Protein 5VYQ (pdb70)

Secondary structure (DSSP, 8-state):
-GGG--EEEEE-SHHHHHHHHHHHHH-SSEEEEB-SS---TTPPB--HHHHHHHHHHH-SEEEEES--SPPPHHHHHHSEEEEEESS-TTTTEES-HHHHHHHH---EEEEEEE--SSTT-S-EEEEEEE---TT--HHHHHHHHHHHHHHHHHHHHHHHHHT-S--B--SS---EE-HHHHHHHHBPPTT-EEEHHHHHHHHHHT--TT---EEEE-TTS-EEEEEEEEEEPP-/-TT---EEEEE--HHHHHHHHHHHHHH-SEEEEB-TT---TT--B--GGGSHHHHHHH-SEEEEES--SPPPHHHHHHSEEEEEESS-TTTTEES-HHHHHHHH---EEEEEEE--SSTT-S-EEEEEEE---TT--HHHHHHHHHHHHHHHHHHHHHHHHHT----B--SS---EE-HHHHHHHHB--TT-EEEHHHHHHHHHHT--TT---EEEE-TTS-EEEEEEEEEE--

InterPro domains:
  IPR002376 Formyl transferase, N-terminal [PF00551] (56-150)
  IPR036477 Formyl transferase, N-terminal domain superfamily [SSF53328] (53-169)
  IPR040660 N-formyltransferase dimerization C-terminal domain [PF18216] (177-226)

Foldseek 3Di:
DAQPFAEEEEEQDPLLQVLLVVVCVVHVRYYYAYDPPHDDPPGHYDDQVVCQVVCLVPGQEYEYSPHPHDHDPSNLVRHWYKYKAFFDPPAAFEDLRLLVCLQVVDWGWIWIATDDPDTPFHWTQDIDTDDADLQAASARSVVVRSVRSSVVCVVCVVCNRVVVGDTHTDPDNHDYDYPVNQLVLQEDDPPDDDDPSNVLSSQRSQAHPPDQRHWYADPVGDIDGDHDHGDDDDD/DPDDFQEEEEELDPLVQVLVVVVCVVRVNYAYEYDPPRDDPPGHYDPQVVCQVVPLVRGQEYEYEQDAAAGDPSNVVRHWYKYKHQFDPPAAFHPLRLLVCLQVVDWGAIWIATGDHDGPFHFTFDIDTDDDDLQAASARSVVVRSVRSSVVCVVCVVCNRVVVTDTGGDPDNHDYDYPVNQLVLQEDDPPDDDDPSNVSSSQRSQAHPPDQRHWYADPVGDIDGDHDHGDDDD

CATH classification: 3.40.50.170

Sequence (469 aa):
QGHMVTILILTDNVVHAHALAVDDLQARHGDMDVYQSPIGQLPGVPRCDVAERVVAEIVERYDLVLSFHCKQRRFPAALIDGVRCVNVHPGFNPYNRGWFPQVFSIIDGQKVGVTIHEIDDQLDHGPIIAQRECAIESWDSSGSVYARLMDIEREELVLEHFDAIRDGSYTAKSPATEGNLNLKKDFEQLRRLDLNERGTFGHFLNRLRALTHDDFRNAWFVDASGRKVFVRVVLEPEKPQGHMVTILILTDNVHAHALAVDLQARHGDMDVYQSPIGQLPGVPRCDVAERVAEIVERYDLVLSFHCKQRFPAALIDGVRCVNVHPGFNPYNRGWFPQVFSIIDGQKVGVTIHEIDDQLDHGPIIAQRECAIESWDSSGSVYARLMDIERELVLEHFDAIRDGSYTAKSPATEGNLNLKKDFEQLRRLDLNERGTFGHFLNRLRALTHDDFRNAWFVDASGRKVFVRVVLEPEK

GO terms:
  GO:0016742 hydroxymethyl-, formyl- and related transferase activity (F, IDA)
  GO:0042803 protein homodimerization activity (F, IDA)

B-factor: mean 18.41, std 9.53, range [6.6, 76.44]

Nearest PDB structures (foldseek):
  4pzu-assembly1_B  TM=9.913E-01  e=1.574E-48  Mycobacterium tuberculosis
  6v2t-assembly1_A  TM=9.545E-01  e=4.376E-30  Shewanella sp. FDAARGOS_354
  4yfy-assembly1_B  TM=9.589E-01  e=2.471E-29  Providencia alcalifaciens
  6v33-assembly1_B  TM=9.616E-01  e=8.507E-29  Pseudomonas congelans
  4nv1-assembly2_E  TM=9.245E-01  e=1.233E-28  Francisella tularensis subsp. tularensis SCHU S4

Radius of gyration: 31.66 Å; Cα contacts (8 Å, |Δi|>4): 973; chains: 2; bounding box: 55×53×98 Å

Organism: Mycobacterium tuberculosis (strain ATCC 25618 / H37Rv) (NCBI:txid83332)

Solvent-accessible surface area: 22100 Å² total; per-residue (Å²): 71,24,136,127,13,30,0,1,0,0,0,14,29,95,91,0,40,49,4,0,70,67,0,66,98,108,11,77,66,7,60,17,65,2,0,63,98,4,162,20,124,87,18,78,127,17,41,0,60,123,106,19,72,50,6,45,135,145,28,76,0,0,3,6,2,27,20,107,27,142,17,44,61,64,0,23,118,40,17,66,4,0,16,2,8,20,0,26,3,9,70,2,13,15,63,78,5,7,5,22,1,7,56,72,70,56,94,1,0,0,0,0,2,44,34,40,98,78,55,20,36,3,42,24,26,13,58,81,87,5,64,50,68,28,68,1,20,2,11,46,0,39,59,84,0,21,88,20,2,82,92,1,2,62,100,56,1,65,26,5,42,57,33,80,39,134,34,158,58,33,106,84,105,40,51,71,18,81,110,129,48,8,64,127,34,55,119,4,53,51,117,58,168,6,38,0,14,78,0,5,44,26,1,22,0,0,10,28,109,113,126,138,19,0,47,8,65,19,119,100,52,82,58,0,26,5,76,6,43,27,67,32,74,84,168,115,52,184,152,6,25,0,2,0,17,5,56,27,92,88,0,36,49,4,0,71,66,0,61,91,122,38,54,67,8,50,14,65,1,30,76,143,5,160,16,131,83,16,74,125,13,63,22,68,132,114,20,75,80,6,51,151,155,17,71,0,0,0,2,3,16,28,74,113,141,23,33,78,55,0,62,125,40,14,76,8,0,2,0,4,10,0,28,2,10,72,0,16,8,55,75,3,6,4,19,1,6,54,72,68,59,97,1,0,0,0,0,4,54,24,41,107,79,32,12,34,1,33,25,30,12,61,78,83,6,69,51,66,28,62,1,19,2,11,46,0,38,59,84,0,19,85,24,2,81,97,2,0,62,111,50,1,62,30,0,66,75,32,80,44,136,21,162,70,33,109,82,104,40,51,62,17,70,111,126,38,14,73,122,32,58,128,3,44,50,121,61,158,9,28,0,14,82,0,6,43,28,1,24,0,0,10,28,105,115,127,136,16,0,48,8,66,17,117,98,56,74,60,0,24,5,74,5,47,28,68,18,78,215

Structure (mmCIF, N/CA/C/O backbone):
data_5VYQ
#
_entry.id   5VYQ
#
_cell.length_a   47.486
_cell.length_b   73.018
_cell.length_c   173.265
_cell.angle_alpha   90.00
_cell.angle_beta   90.00
_cell.angle_gamma   90.00
#
_symmetry.space_group_name_H-M   'P 21 21 21'
#
loop_
_entity.id
_entity.type
_entity.pdbx_description
1 polymer 'Uncharacterized protein'
2 non-polymer 'N-{[4-({[(6R)-2-amino-5-formyl-4-oxo-1,4,5,6,7,8-hexahydropteridin-6-yl]methyl}amino)phenyl]carbonyl}-L-glutamic acid'
3 non-polymer dTDP-4-amino-4,6-dideoxyglucose
4 non-polymer 1,2-ETHANEDIOL
5 non-polymer 'SODIUM ION'
6 non-polymer 'CHLORIDE ION'
7 non-polymer '3-[4-(2-HYDROXYETHYL)PIPERAZIN-1-YL]PROPANE-1-SULFONIC ACID'
8 non-polymer 'LITHIUM ION'
9 non-polymer "THYMIDINE-5'-DIPHOSPHATE"
10 non-polymer 'POTASSIUM ION'
11 water water
#
loop_
_atom_site.group_PDB
_atom_site.id
_atom_site.type_symbol
_atom_site.label_atom_id
_atom_site.label_alt_id
_atom_site.label_comp_id
_atom_site.label_asym_id
_atom_site.label_entity_id
_atom_site.label_seq_id
_atom_site.pdbx_PDB_ins_code
_atom_site.Cartn_x
_atom_site.Cartn_y
_atom_site.Cartn_z
_atom_site.occupancy
_atom_site.B_iso_or_equiv
_atom_site.auth_seq_id
_atom_site.auth_comp_id
_atom_site.auth_asym_id
_atom_site.auth_atom_id
_atom_site.pdbx_PDB_model_num
ATOM 1 N N . GLN A 1 18 ? -34.274 -25.249 46.059 1.00 51.77 -2 GLN A N 1
ATOM 2 C CA . GLN A 1 18 ? -35.284 -25.945 46.920 1.00 51.73 -2 GLN A CA 1
ATOM 3 C C . GLN A 1 18 ? -36.468 -26.551 46.171 1.00 53.11 -2 GLN A C 1
ATOM 4 O O . GLN A 1 18 ? -37.462 -26.940 46.810 1.00 54.35 -2 GLN A O 1
ATOM 5 N N . GLY A 1 19 ? -36.379 -26.634 44.836 1.00 44.34 -1 GLY A N 1
ATOM 6 C CA . GLY A 1 19 ? -37.459 -27.174 44.000 1.00 43.05 -1 GLY A CA 1
ATOM 7 C C . GLY A 1 19 ? -38.799 -26.485 44.204 1.00 37.53 -1 GLY A C 1
ATOM 8 O O . GLY A 1 19 ? -38.905 -25.269 44.073 1.00 27.20 -1 GLY A O 1
ATOM 9 N N . HIS A 1 20 ? -39.824 -27.266 44.537 1.00 38.73 0 HIS A N 1
ATOM 10 C CA . HIS A 1 20 ? -41.181 -26.756 44.818 1.00 41.12 0 HIS A CA 1
ATOM 11 C C . HIS A 1 20 ? -41.281 -25.736 45.964 1.00 35.23 0 HIS A C 1
ATOM 12 O O . HIS A 1 20 ? -42.227 -24.944 46.005 1.00 36.05 0 HIS A O 1
ATOM 19 N N . MET A 1 21 ? -40.313 -25.774 46.882 1.00 32.92 1 MET A N 1
ATOM 20 C CA . MET A 1 21 ? -40.258 -24.862 48.022 1.00 33.46 1 MET A CA 1
ATOM 21 C C . MET A 1 21 ? -39.822 -23.456 47.615 1.00 25.64 1 MET A C 1
ATOM 22 O O . MET A 1 21 ? -39.793 -22.579 48.460 1.00 26.95 1 MET A O 1
ATOM 27 N N . VAL A 1 22 ? -39.434 -23.253 46.356 1.00 20.65 2 VAL A N 1
ATOM 28 C CA . VAL A 1 22 ? -39.081 -21.910 45.922 1.00 18.40 2 VAL A CA 1
ATOM 29 C C . VAL A 1 22 ? -40.346 -21.139 45.555 1.00 15.00 2 VAL A C 1
ATOM 30 O O . VAL A 1 22 ? -41.085 -21.509 44.652 1.00 17.73 2 VAL A O 1
ATOM 34 N N . THR A 1 23 ? -40.554 -20.028 46.236 1.00 14.33 3 THR A N 1
ATOM 35 C CA . THR A 1 23 ? -41.728 -19.194 46.025 1.00 13.45 3 THR A CA 1
ATOM 36 C C . THR A 1 23 ? -41.321 -18.072 45.053 1.00 12.70 3 THR A C 1
ATOM 37 O O . THR A 1 23 ? -40.443 -17.290 45.379 1.00 11.18 3 THR A O 1
ATOM 41 N N . ILE A 1 24 ? -41.949 -18.013 43.881 1.00 11.30 4 ILE A N 1
ATOM 42 C CA . ILE A 1 24 ? -41.477 -17.151 42.807 1.00 12.58 4 ILE A CA 1
ATOM 43 C C . ILE A 1 24 ? -42.498 -16.066 42.504 1.00 11.24 4 ILE A C 1
ATOM 44 O O . ILE A 1 24 ? -43.708 -16.347 42.397 1.00 12.40 4 ILE A O 1
ATOM 49 N N . LEU A 1 25 ? -41.993 -14.853 42.310 1.00 9.59 5 LEU A N 1
ATOM 50 C CA . LEU A 1 25 ? -42.809 -13.788 41.743 1.00 9.72 5 LEU A CA 1
ATOM 51 C C . LEU A 1 25 ? -42.290 -13.448 40.345 1.00 10.59 5 LEU A C 1
ATOM 52 O O . LEU A 1 25 ? -41.084 -13.217 40.189 1.00 9.95 5 LEU A O 1
ATOM 57 N N . ILE A 1 26 ? -43.179 -13.399 39.371 1.00 10.19 6 ILE A N 1
ATOM 58 C CA . ILE A 1 26 ? -42.867 -12.885 38.028 1.00 10.41 6 ILE A CA 1
ATOM 59 C C . ILE A 1 26 ? -43.604 -11.573 37.825 1.00 12.12 6 ILE A C 1
ATOM 60 O O . ILE A 1 26 ? -44.821 -11.512 38.009 1.00 10.54 6 ILE A O 1
ATOM 65 N N . LEU A 1 27 ? -42.855 -10.552 37.453 1.00 10.82 7 LEU A N 1
ATOM 66 C CA . LEU A 1 27 ? -43.370 -9.246 37.056 1.00 11.59 7 LEU A CA 1
ATOM 67 C C . LEU A 1 27 ? -43.155 -9.178 35.549 1.00 12.38 7 LEU A C 1
ATOM 68 O O . LEU A 1 27 ? -42.039 -9.359 35.034 1.00 11.53 7 LEU A O 1
ATOM 73 N N . THR A 1 28 ? -44.212 -8.866 34.814 1.00 10.99 8 THR A N 1
ATOM 74 C CA . THR A 1 28 ? -44.152 -8.830 33.352 1.00 10.33 8 THR A CA 1
ATOM 75 C C . THR A 1 28 ? -45.120 -7.804 32.761 1.00 10.30 8 THR A C 1
ATOM 76 O O . THR A 1 28 ? -46.272 -7.720 33.179 1.00 11.38 8 THR A O 1
ATOM 80 N N . ASP A 1 29 ? -44.645 -7.042 31.788 1.00 11.61 9 ASP A N 1
ATOM 81 C CA . ASP A 1 29 ? -45.429 -6.010 31.119 1.00 12.89 9 ASP A CA 1
ATOM 82 C C . ASP A 1 29 ? -45.541 -6.235 29.604 1.00 13.76 9 ASP A C 1
ATOM 83 O O . ASP A 1 29 ? -45.892 -5.313 28.857 1.00 15.21 9 ASP A O 1
ATOM 88 N N . ASN A 1 30 ? -45.198 -7.424 29.138 1.00 12.25 10 ASN A N 1
ATOM 89 C CA . ASN A 1 30 ? -45.115 -7.774 27.712 1.00 12.50 10 ASN A CA 1
ATOM 90 C C . ASN A 1 30 ? -45.982 -9.009 27.445 1.00 12.59 10 ASN A C 1
ATOM 91 O O . ASN A 1 30 ? -45.954 -9.990 28.176 1.00 11.45 10 ASN A O 1
ATOM 96 N N . VAL A 1 31 ? -46.788 -8.955 26.380 1.00 13.58 11 VAL A N 1
ATOM 97 C CA A VAL A 1 31 ? -47.733 -10.008 26.066 0.50 13.11 11 VAL A CA 1
ATOM 98 C CA B VAL A 1 31 ? -47.738 -10.014 26.057 0.50 13.20 11 VAL A CA 1
ATOM 99 C C . VAL A 1 31 ? -47.075 -11.373 25.838 1.00 12.46 11 VAL A C 1
ATOM 100 O O . VAL A 1 31 ? -47.554 -12.375 26.325 1.00 12.29 11 VAL A O 1
ATOM 107 N N . HIS A 1 32 ? -45.950 -11.405 25.121 1.00 12.72 12 HIS A N 1
ATOM 108 C CA . HIS A 1 32 ? -45.270 -12.660 24.857 1.00 14.21 12 HIS A CA 1
ATOM 109 C C . HIS A 1 32 ? -44.655 -13.198 26.153 1.00 12.73 12 HIS A C 1
ATOM 110 O O . HIS A 1 32 ? -44.743 -14.382 26.466 1.00 13.51 12 HIS A O 1
ATOM 117 N N . ALA A 1 33 ? -44.012 -12.320 26.911 1.00 13.22 13 ALA A N 1
ATOM 118 C CA . ALA A 1 33 ? -4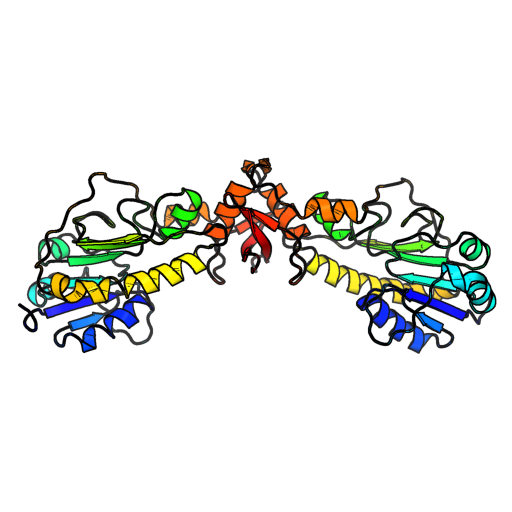3.323 -12.752 28.113 1.00 12.63 13 ALA A CA 1
ATOM 119 C C . ALA A 1 33 ? -44.367 -13.196 29.138 1.00 12.18 13 ALA A C 1
ATOM 120 O O . ALA A 1 33 ? -44.148 -14.100 29.929 1.00 12.07 13 ALA A O 1
ATOM 122 N N . HIS A 1 34 ? -45.544 -12.576 29.105 1.00 13.48 14 HIS A N 1
ATOM 123 C CA . HIS A 1 34 ? -46.575 -12.955 30.069 1.00 14.22 14 HIS A CA 1
ATOM 124 C C . HIS A 1 34 ? -47.106 -14.364 29.760 1.00 13.68 14 HIS A C 1
ATOM 125 O O . HIS A 1 34 ? -47.333 -15.193 30.643 1.00 15.35 14 HIS A O 1
ATOM 132 N N . ALA A 1 35 ? -47.301 -14.658 28.483 1.00 14.12 15 ALA A N 1
ATOM 133 C CA . ALA A 1 35 ? -47.718 -16.004 28.083 1.00 14.26 15 ALA A CA 1
ATOM 134 C C . ALA A 1 35 ? -46.716 -17.060 28.496 1.00 14.59 15 ALA A C 1
ATOM 135 O O . ALA A 1 35 ? -47.069 -18.162 28.896 1.00 14.06 15 ALA A O 1
ATOM 137 N N . LEU A 1 36 ? -45.428 -16.731 28.394 1.00 12.20 16 LEU A N 1
ATOM 138 C CA . LEU A 1 36 ? -44.401 -17.638 28.865 1.00 12.27 16 LEU A CA 1
ATOM 139 C C . LEU A 1 36 ? -44.476 -17.843 30.384 1.00 11.81 16 LEU A C 1
ATOM 140 O O . LEU A 1 36 ? -44.391 -18.987 30.854 1.00 13.51 16 LEU A O 1
ATOM 145 N N . ALA A 1 37 ? -44.625 -16.758 31.140 1.00 11.68 17 ALA A N 1
ATOM 146 C CA . ALA A 1 37 ? -44.847 -16.815 32.591 1.00 13.47 17 ALA A CA 1
ATOM 147 C C . ALA A 1 37 ? -46.031 -17.775 32.943 1.00 14.82 17 ALA A C 1
ATOM 148 O O . ALA A 1 37 ? -45.903 -18.631 33.840 1.00 15.07 17 ALA A O 1
ATOM 150 N N . VAL A 1 38 ? -47.140 -17.623 32.237 1.00 15.28 18 VAL A N 1
ATOM 151 C CA . VAL A 1 38 ? -48.319 -18.474 32.456 1.00 17.71 18 VAL A CA 1
ATOM 152 C C . VAL A 1 38 ? -47.977 -19.936 32.209 1.00 20.05 18 VAL A C 1
ATOM 153 O O . VAL A 1 38 ? -48.348 -20.854 32.950 1.00 21.51 18 VAL A O 1
ATOM 157 N N . ASP A 1 39 ? -47.242 -20.197 31.147 1.00 19.49 19 ASP A N 1
ATOM 158 C CA A ASP A 1 39 ? -46.809 -21.565 30.862 0.50 19.93 19 ASP A CA 1
ATOM 159 C CA B ASP A 1 39 ? -46.847 -21.562 30.864 0.50 20.85 19 ASP A CA 1
ATOM 160 C C . ASP A 1 39 ? -45.914 -22.102 31.943 1.00 21.74 19 ASP A C 1
ATOM 161 O O . ASP A 1 39 ? -46.008 -23.275 32.306 1.00 22.64 19 ASP A O 1
ATOM 170 N N . LEU A 1 40 ? -45.036 -21.254 32.492 1.00 17.30 20 LEU A N 1
ATOM 171 C CA . LEU A 1 40 ? -44.180 -21.710 33.581 1.00 17.72 20 LEU A CA 1
ATOM 172 C C . LEU A 1 40 ? -44.968 -22.050 34.853 1.00 17.34 20 LEU A C 1
ATOM 173 O O . LEU A 1 40 ? -44.557 -22.907 35.658 1.00 18.63 20 LEU A O 1
ATOM 178 N N . GLN A 1 41 ? -46.066 -21.340 35.046 1.00 15.80 21 GLN A N 1
ATOM 179 C CA . GLN A 1 41 ? -46.955 -21.606 36.179 1.00 19.68 21 GLN A CA 1
ATOM 180 C C . GLN A 1 41 ? -47.509 -23.022 36.165 1.00 25.47 21 GLN A C 1
ATOM 181 O O . GLN A 1 41 ? -47.822 -23.567 37.227 1.00 27.78 21 GLN A O 1
ATOM 187 N N . ALA A 1 42 ? -47.606 -23.638 34.992 1.00 27.45 22 ALA A N 1
ATOM 188 C CA . ALA A 1 42 ? -47.962 -25.051 34.925 1.00 31.58 22 ALA A CA 1
ATOM 189 C C . ALA A 1 42 ? -46.803 -25.952 35.370 1.00 32.79 22 ALA A C 1
ATOM 190 O O . ALA A 1 42 ? -46.995 -27.065 35.824 1.00 40.85 22 ALA A O 1
ATOM 192 N N . ARG A 1 43 ? -45.574 -25.486 35.266 1.00 30.44 23 ARG A N 1
ATOM 193 C CA . ARG A 1 43 ? -44.392 -26.244 35.647 1.00 29.79 23 ARG A CA 1
ATOM 194 C C . ARG A 1 43 ? -43.968 -26.019 37.109 1.00 31.46 23 ARG A C 1
ATOM 195 O O . ARG A 1 43 ? -42.991 -26.618 37.589 1.00 37.07 23 ARG A O 1
ATOM 203 N N . HIS A 1 44 ? -44.636 -25.116 37.811 1.00 25.71 24 HIS A N 1
ATOM 204 C CA . HIS A 1 44 ? -44.149 -24.705 39.129 1.00 22.12 24 HIS A CA 1
ATOM 205 C C . HIS A 1 44 ? -45.325 -24.077 39.860 1.00 25.18 24 HIS A C 1
ATOM 206 O O . HIS A 1 44 ? -45.796 -23.007 39.497 1.00 24.60 24 HIS A O 1
ATOM 213 N N . GLY A 1 45 ? -45.823 -24.751 40.885 1.00 24.52 25 GLY A N 1
ATOM 214 C CA . GLY A 1 45 ? -47.046 -24.300 41.545 1.00 24.97 25 GLY A CA 1
ATOM 215 C C . GLY A 1 45 ? -46.935 -23.000 42.330 1.00 21.62 25 GLY A C 1
ATOM 216 O O . GLY A 1 45 ? -47.803 -22.138 42.229 1.00 23.26 25 GLY A O 1
ATOM 217 N N . ASP A 1 46 ? -45.846 -22.818 43.065 1.00 19.35 26 ASP A N 1
ATOM 218 C CA . ASP A 1 46 ? -45.760 -21.670 43.949 1.00 18.77 26 ASP A CA 1
ATOM 219 C C . ASP A 1 46 ? -45.144 -20.498 43.153 1.00 16.70 26 ASP A C 1
ATOM 220 O O . ASP A 1 46 ? -44.009 -20.119 43.411 1.00 14.76 26 ASP A O 1
ATOM 225 N N . MET A 1 47 ? -45.929 -19.943 42.243 1.00 14.32 27 MET A N 1
ATOM 226 C CA . MET A 1 47 ? -45.497 -18.872 41.348 1.00 15.39 27 MET A CA 1
ATOM 227 C C . MET A 1 47 ? -46.633 -17.920 41.132 1.00 15.91 27 MET A C 1
ATOM 228 O O . MET A 1 47 ? -47.692 -18.373 40.698 1.00 17.35 27 MET A O 1
ATOM 233 N N . ASP A 1 48 ? -46.410 -16.627 41.410 1.00 13.41 28 ASP A N 1
ATOM 234 C CA . ASP A 1 48 ? -47.379 -15.567 41.136 1.00 14.31 28 ASP A CA 1
ATOM 235 C C . ASP A 1 48 ? -46.937 -14.709 39.947 1.00 14.30 28 ASP A C 1
ATOM 236 O O . ASP A 1 48 ? -45.730 -14.479 39.799 1.00 12.61 28 ASP A O 1
ATOM 241 N N . VAL A 1 49 ? -47.897 -14.216 39.161 1.00 11.90 29 VAL A N 1
ATOM 242 C CA . VAL A 1 49 ? -47.639 -13.440 37.967 1.00 12.61 29 VAL A CA 1
ATOM 243 C C . VAL A 1 49 ? -48.445 -12.145 38.038 1.00 14.00 29 VAL A C 1
ATOM 244 O O . VAL A 1 49 ? -49.684 -12.128 38.166 1.00 14.28 29 VAL A O 1
ATOM 248 N N . TYR A 1 50 ? -47.729 -11.041 37.991 1.00 11.93 30 TYR A N 1
ATOM 249 C CA . TYR A 1 50 ? -48.283 -9.711 37.984 1.00 12.90 30 TYR A CA 1
ATOM 250 C C . TYR A 1 50 ? -47.656 -8.834 36.926 1.00 13.49 30 TYR A C 1
ATOM 251 O O . TYR A 1 50 ? -46.559 -9.104 36.431 1.00 12.70 30 TYR A O 1
ATOM 260 N N . GLN A 1 51 ? -48.387 -7.793 36.550 1.00 12.45 31 GLN A N 1
ATOM 261 C CA . GLN A 1 51 ? -47.816 -6.732 35.767 1.00 14.00 31 GLN A CA 1
ATOM 262 C C . GLN A 1 51 ? -47.555 -5.532 36.632 1.00 15.04 31 GLN A C 1
ATOM 263 O O . GLN A 1 51 ? -48.026 -5.455 37.764 1.00 14.60 31 GLN A O 1
ATOM 269 N N . SER A 1 52 ? -46.736 -4.628 36.123 1.00 14.84 32 SER A N 1
ATOM 270 C CA . SER A 1 52 ? -46.410 -3.419 36.872 1.00 15.63 32 SER A CA 1
ATOM 271 C C . SER A 1 52 ? -47.515 -2.372 36.618 1.00 16.77 32 SER A C 1
ATOM 272 O O . SER A 1 52 ? -48.488 -2.606 35.874 1.00 15.67 32 SER A O 1
ATOM 275 N N . PRO A 1 53 ? -47.400 -1.221 37.297 1.00 18.76 33 PRO A N 1
ATOM 276 C CA . PRO A 1 53 ? -48.353 -0.151 36.976 1.00 21.28 33 PRO A CA 1
ATOM 277 C C . PRO A 1 53 ? -48.205 0.375 35.530 1.00 22.47 33 PRO A C 1
ATOM 278 O O . PRO A 1 53 ? -49.114 0.999 35.019 1.00 27.80 33 PRO A O 1
ATOM 282 N N . ILE A 1 54 ? -47.058 0.136 34.894 1.00 22.61 34 ILE A N 1
ATOM 283 C CA . ILE A 1 54 ? -46.789 0.567 33.517 1.00 22.46 34 ILE A CA 1
ATOM 284 C C . ILE A 1 54 ? -47.397 -0.371 32.473 1.00 21.58 34 ILE A C 1
ATOM 285 O O . ILE A 1 54 ? -47.695 0.046 31.346 1.00 21.17 34 ILE A O 1
ATOM 290 N N . GLY A 1 55 ? -47.621 -1.627 32.847 1.00 20.98 35 GLY A N 1
ATOM 291 C CA . GLY A 1 55 ? -48.177 -2.613 31.945 1.00 20.18 35 GLY A CA 1
ATOM 292 C C . GLY A 1 55 ? -49.557 -2.245 31.452 1.00 23.18 35 GLY A C 1
ATOM 293 O O . GLY A 1 55 ? -50.295 -1.578 32.152 1.00 23.85 35 GLY A O 1
ATOM 294 N N . GLN A 1 56 ? -49.877 -2.691 30.242 1.00 24.57 36 GLN A N 1
ATOM 295 C CA . GLN A 1 56 ? -51.238 -2.598 29.714 1.00 30.10 36 GLN A CA 1
ATOM 296 C C . GLN A 1 56 ? -51.802 -3.954 29.307 1.00 27.84 36 GLN A C 1
ATOM 297 O O . GLN A 1 56 ? -52.531 -4.065 28.301 1.00 25.36 36 GLN A O 1
ATOM 303 N N . LEU A 1 57 ? -51.464 -4.998 30.062 1.00 20.28 37 LEU A N 1
ATOM 304 C CA . LEU A 1 57 ? -51.977 -6.307 29.760 1.00 20.54 37 LEU A CA 1
ATOM 305 C C . LEU A 1 57 ? -53.392 -6.458 30.286 1.00 23.44 37 LEU A C 1
ATOM 306 O O . LEU A 1 57 ? -53.641 -6.248 31.456 1.00 21.99 37 LEU A O 1
ATOM 311 N N . PRO A 1 58 ? -54.337 -6.836 29.411 1.00 26.56 38 PRO A N 1
ATOM 312 C CA . PRO A 1 58 ? -55.720 -6.985 29.863 1.00 26.90 38 PRO A CA 1
ATOM 313 C C . PRO A 1 58 ? -55.890 -8.070 30.929 1.00 23.92 38 PRO A C 1
ATOM 314 O O . PRO A 1 58 ? -55.450 -9.204 30.756 1.00 26.01 38 PRO A O 1
ATOM 318 N N . GLY A 1 59 ? -56.565 -7.756 32.040 1.00 26.06 39 GLY A N 1
ATOM 319 C CA . GLY A 1 59 ? -56.916 -8.797 32.992 1.00 23.86 39 GLY A CA 1
ATOM 320 C C . GLY A 1 59 ? -55.809 -9.253 33.948 1.00 24.65 39 GLY A C 1
ATOM 321 O O . GLY A 1 59 ? -56.027 -10.083 34.811 1.00 24.71 39 GLY A O 1
ATOM 322 N N . VAL A 1 60 ? -54.604 -8.719 33.808 1.00 21.31 40 VAL A N 1
ATOM 323 C CA . VAL A 1 60 ? -53.491 -9.165 34.644 1.00 20.19 40 VAL A CA 1
ATOM 324 C C . VAL A 1 60 ? -53.397 -8.281 35.891 1.00 17.81 40 VAL A C 1
ATOM 325 O O . VAL A 1 60 ? -53.387 -7.056 35.772 1.00 18.15 40 VAL A O 1
ATOM 329 N N . PRO A 1 61 ? -53.320 -8.890 37.076 1.00 18.34 41 PRO A N 1
ATOM 330 C CA . PRO A 1 61 ? -53.250 -8.067 38.286 1.00 17.45 41 PRO A CA 1
ATOM 331 C C . PRO A 1 61 ? -51.968 -7.270 38.356 1.00 17.45 41 PRO A C 1
ATOM 332 O O . PRO A 1 61 ? -50.936 -7.669 37.763 1.00 14.36 41 PRO A O 1
ATOM 336 N N . ARG A 1 62 ? -52.072 -6.134 39.021 1.00 15.78 42 ARG A N 1
ATOM 337 C CA . ARG A 1 62 ? -50.955 -5.187 39.109 1.00 16.33 42 ARG A CA 1
ATOM 338 C C . ARG A 1 62 ? -50.200 -5.226 40.444 1.00 16.74 42 ARG A C 1
ATOM 339 O O . ARG A 1 62 ? -50.776 -5.468 41.519 1.00 17.40 42 ARG A O 1
ATOM 347 N N . CYS A 1 63 ? -48.891 -4.957 40.380 1.00 14.05 43 CYS A N 1
ATOM 348 C CA . CYS A 1 63 ? -48.072 -4.803 41.564 1.00 15.21 43 CYS A CA 1
ATOM 349 C C . CYS A 1 63 ? -47.100 -3.663 41.384 1.00 16.15 43 CYS A C 1
ATOM 350 O O . CYS A 1 63 ? -46.312 -3.643 40.425 1.00 15.28 43 CYS A O 1
ATOM 353 N N . ASP A 1 64 ? -47.189 -2.688 42.284 1.00 15.59 44 ASP A N 1
ATOM 354 C CA . ASP A 1 64 ? -46.282 -1.552 42.274 1.00 16.57 44 ASP A CA 1
ATOM 355 C C . ASP A 1 64 ? -45.107 -1.975 43.138 1.00 16.25 44 ASP A C 1
ATOM 356 O O . ASP A 1 64 ? -45.116 -1.917 44.375 1.00 16.15 44 ASP A O 1
ATOM 361 N N . VAL A 1 65 ? -44.029 -2.325 42.444 1.00 16.13 45 VAL A N 1
ATOM 362 C CA . VAL A 1 65 ? -42.844 -2.847 43.031 1.00 18.30 45 VAL A CA 1
ATOM 363 C C . VAL A 1 65 ? -42.190 -1.901 44.030 1.00 18.07 45 VAL A C 1
ATOM 364 O O . VAL A 1 65 ? -41.710 -2.338 45.067 1.00 18.97 45 VAL A O 1
ATOM 368 N N . ALA A 1 66 ? -42.171 -0.614 43.722 1.00 18.46 46 ALA A N 1
ATOM 369 C CA . ALA A 1 66 ? -41.589 0.362 44.613 1.00 17.50 46 ALA A CA 1
ATOM 370 C C . ALA A 1 66 ? -42.378 0.469 45.926 1.00 18.49 46 ALA A C 1
ATOM 371 O O . ALA A 1 66 ? -41.791 0.594 46.979 1.00 20.61 46 ALA A O 1
ATOM 373 N N . GLU A 1 67 ? -43.697 0.428 45.872 1.00 17.47 47 GLU A N 1
ATOM 374 C CA . GLU A 1 67 ? -44.470 0.515 47.102 1.00 17.38 47 GLU A CA 1
ATOM 375 C C . GLU A 1 67 ? -44.441 -0.792 47.900 1.00 17.26 47 GLU A C 1
ATOM 376 O O . GLU A 1 67 ? -44.604 -0.757 49.118 1.00 16.05 47 GLU A O 1
ATOM 382 N N . ARG A 1 68 ? -44.255 -1.926 47.227 1.00 13.98 48 ARG A N 1
ATOM 383 C CA . ARG A 1 68 ? -44.434 -3.224 47.854 1.00 14.20 48 ARG A CA 1
ATOM 384 C C . ARG A 1 68 ? -43.135 -3.972 48.156 1.00 13.03 48 ARG A C 1
ATOM 385 O O . ARG A 1 68 ? -43.191 -5.164 48.493 1.00 12.81 48 ARG A O 1
ATOM 393 N N . VAL A 1 69 ? -42.004 -3.273 48.115 1.00 13.58 49 VAL A N 1
ATOM 394 C CA A VAL A 1 69 ? -40.678 -3.896 48.292 0.50 13.35 49 VAL A CA 1
ATOM 395 C CA B VAL A 1 69 ? -40.702 -3.932 48.277 0.50 14.02 49 VAL A CA 1
ATOM 396 C C . VAL A 1 69 ? -40.589 -4.762 49.543 1.00 12.89 49 VAL A C 1
ATOM 397 O O . VAL A 1 69 ? -40.077 -5.916 49.514 1.00 12.58 49 VAL A O 1
ATOM 404 N N . ALA A 1 70 ? -41.048 -4.222 50.676 1.00 12.51 50 ALA A N 1
ATOM 405 C CA . ALA A 1 70 ? -40.895 -4.974 51.884 1.00 14.57 50 ALA A CA 1
ATOM 406 C C . ALA A 1 70 ? -41.654 -6.293 51.884 1.00 12.34 50 ALA A C 1
ATOM 407 O O . ALA A 1 70 ? -41.164 -7.323 52.361 1.00 15.23 50 ALA A O 1
ATOM 409 N N . GLU A 1 71 ? -42.858 -6.256 51.347 1.00 13.05 51 GLU A N 1
ATOM 410 C CA . GLU A 1 71 ? -43.660 -7.473 51.269 1.00 13.88 51 GLU A CA 1
ATOM 411 C C . GLU A 1 71 ? -43.096 -8.467 50.256 1.00 13.73 51 GLU A C 1
ATOM 412 O O . GLU A 1 71 ? -43.054 -9.658 50.508 1.00 15.64 51 GLU A O 1
ATOM 418 N N . ILE A 1 72 ? -42.655 -7.959 49.121 1.00 13.11 52 ILE A N 1
ATOM 419 C CA . ILE A 1 72 ? -42.004 -8.845 48.139 1.00 13.09 52 ILE A CA 1
ATOM 420 C C . ILE A 1 72 ? -40.790 -9.574 48.720 1.00 11.91 52 ILE A C 1
ATOM 421 O O . ILE A 1 72 ? -40.662 -10.798 48.590 1.00 12.13 52 ILE A O 1
ATOM 426 N N . VAL A 1 73 ? -39.897 -8.835 49.375 1.00 11.98 53 VAL A N 1
ATOM 427 C CA . VAL A 1 73 ? -38.712 -9.419 49.950 1.00 13.82 53 VAL A CA 1
ATOM 428 C C . VAL A 1 73 ? -39.095 -10.447 51.025 1.00 15.69 53 VAL A C 1
ATOM 429 O O . VAL A 1 73 ? -38.538 -11.535 51.082 1.00 15.37 53 VAL A O 1
ATOM 433 N N . GLU A 1 74 ? -40.098 -10.135 51.834 1.00 16.07 54 GLU A N 1
ATOM 434 C CA . GLU A 1 74 ? -40.523 -11.076 52.872 1.00 19.72 54 GLU A CA 1
ATOM 435 C C . GLU A 1 74 ? -41.096 -12.388 52.302 1.00 18.35 54 GLU A C 1
ATOM 436 O O . GLU A 1 74 ? -40.725 -13.480 52.754 1.00 20.69 54 GLU A O 1
ATOM 442 N N . ARG A 1 75 ? -41.971 -12.273 51.316 1.00 16.12 55 ARG A N 1
ATOM 443 C CA . ARG A 1 75 ? -42.789 -13.384 50.857 1.00 14.10 55 ARG A CA 1
ATOM 444 C C . ARG A 1 75 ? -42.208 -14.264 49.764 1.00 14.08 55 ARG A C 1
ATOM 445 O O . ARG A 1 75 ? -42.705 -15.387 49.580 1.00 16.37 55 ARG A O 1
ATOM 453 N N . TYR A 1 76 ? -41.253 -13.736 48.988 1.00 12.21 56 TYR A N 1
ATOM 454 C CA . TYR A 1 76 ? -40.734 -14.497 47.863 1.00 11.29 56 TYR A CA 1
ATOM 455 C C . TYR A 1 76 ? -39.276 -14.864 48.049 1.00 12.38 56 TYR A C 1
ATOM 456 O O . TYR A 1 76 ? -38.560 -14.175 48.748 1.00 13.49 56 TYR A O 1
ATOM 465 N N . ASP A 1 77 ? -38.861 -15.953 47.411 1.00 12.14 57 ASP A N 1
ATOM 466 C CA . ASP A 1 77 ? -37.492 -16.408 47.389 1.00 11.23 57 ASP A CA 1
ATOM 467 C C . ASP A 1 77 ? -36.771 -15.952 46.134 1.00 11.29 57 ASP A C 1
ATOM 468 O O . ASP A 1 77 ? -35.547 -15.988 46.103 1.00 10.38 57 ASP A O 1
ATOM 473 N N . LEU A 1 78 ? -37.508 -15.634 45.084 1.00 11.04 58 LEU A N 1
ATOM 474 C CA . LEU A 1 78 ? -36.925 -15.299 43.767 1.00 10.94 58 LEU A CA 1
ATOM 475 C C . LEU A 1 78 ? -37.912 -14.370 43.051 1.00 10.68 58 LEU A C 1
ATOM 476 O O . LEU A 1 78 ? -39.124 -14.615 43.047 1.00 11.47 58 LEU A O 1
ATOM 481 N N . VAL A 1 79 ? -37.417 -13.296 42.470 1.00 10.37 59 VAL A N 1
ATOM 482 C CA . VAL A 1 79 ? -38.262 -12.407 41.684 1.00 9.96 59 VAL A CA 1
ATOM 483 C C . VAL A 1 79 ? -37.712 -12.416 40.248 1.00 9.51 59 VAL A C 1
ATOM 484 O O . VAL A 1 79 ? -36.540 -12.154 40.027 1.00 10.69 59 VAL A O 1
ATOM 488 N N . LEU A 1 80 ? -38.589 -12.667 39.298 1.00 10.71 60 LEU A N 1
ATOM 489 C CA . LEU A 1 80 ? -38.220 -12.594 37.881 1.00 10.65 60 LEU A CA 1
ATOM 490 C C . LEU A 1 80 ? -38.852 -11.415 37.172 1.00 11.90 60 LEU A C 1
ATOM 491 O O . LEU A 1 80 ? -40.046 -11.162 37.284 1.00 11.64 60 LEU A O 1
ATOM 496 N N . SER A 1 81 ? -38.016 -10.682 36.443 1.00 10.00 61 SER A N 1
ATOM 497 C CA . SER A 1 81 ? -38.481 -9.662 35.502 1.00 9.73 61 SER A CA 1
ATOM 498 C C . SER A 1 81 ? -38.585 -10.300 34.120 1.00 9.65 61 SER A C 1
ATOM 499 O O . SER A 1 81 ? -37.564 -10.636 33.494 1.00 10.70 61 SER A O 1
ATOM 502 N N . PHE A 1 82 ? -39.827 -10.493 33.671 1.00 10.04 62 PHE A N 1
ATOM 503 C CA . PHE A 1 82 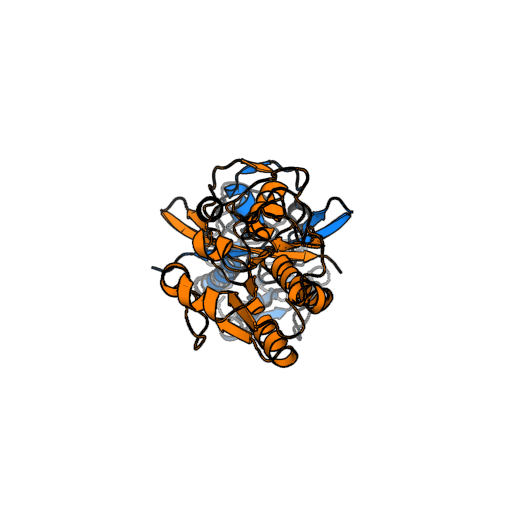? -40.132 -10.931 32.328 1.00 10.46 62 PHE A CA 1
ATOM 504 C C . PHE A 1 82 ? -40.562 -9.680 31.576 1.00 10.32 62 PHE A C 1
ATOM 505 O O . PHE A 1 82 ? -41.741 -9.469 31.318 1.00 10.43 62 PHE A O 1
ATOM 513 N N . HIS A 1 83 ? -39.575 -8.819 31.264 1.00 10.55 63 HIS A N 1
ATOM 514 C CA . HIS A 1 83 ? -39.841 -7.559 30.622 1.00 10.68 63 HIS A CA 1
ATOM 515 C C . HIS A 1 83 ? -40.737 -6.678 31.487 1.00 11.54 63 HIS A C 1
ATOM 516 O O . HIS A 1 83 ? -41.731 -6.096 31.010 1.00 11.13 63 HIS A O 1
ATOM 523 N N . CYS A 1 84 ? -40.430 -6.585 32.778 1.00 11.31 64 CYS A N 1
ATOM 524 C CA . CYS A 1 84 ? -41.057 -5.612 33.638 1.00 11.24 64 CYS A CA 1
ATOM 525 C C . CYS A 1 84 ? -40.502 -4.232 33.335 1.00 12.80 64 CYS A C 1
ATOM 526 O O . CYS A 1 84 ? -39.285 -4.046 33.329 1.00 12.19 64 CYS A O 1
ATOM 529 N N . LYS A 1 85 ? -41.374 -3.264 33.116 1.00 13.86 65 LYS A N 1
ATOM 530 C CA . LYS A 1 85 ? -40.922 -1.920 32.750 1.00 16.12 65 LYS A CA 1
ATOM 531 C C . LYS A 1 85 ? -40.574 -1.057 33.963 1.00 17.24 65 LYS A C 1
ATOM 532 O O . LYS A 1 85 ? -39.833 -0.072 33.800 1.00 15.90 65 LYS A O 1
ATOM 538 N N . GLN A 1 86 ? -41.040 -1.471 35.142 1.00 14.98 66 GLN A N 1
ATOM 539 C CA . GLN A 1 86 ? -40.766 -0.728 36.382 1.00 17.12 66 GLN A CA 1
ATOM 540 C C . GLN A 1 86 ? -39.372 -1.087 36.916 1.00 14.58 66 GLN A C 1
ATOM 541 O O . GLN A 1 86 ? -39.096 -2.267 37.129 1.00 13.21 66 GLN A O 1
ATOM 547 N N . ARG A 1 87 ? -38.500 -0.109 37.148 1.00 14.06 67 ARG A N 1
ATOM 548 C CA A ARG A 1 87 ? -37.181 -0.384 37.702 0.50 14.67 67 ARG A CA 1
ATOM 549 C CA B ARG A 1 87 ? -37.172 -0.372 37.705 0.50 14.17 67 ARG A CA 1
ATOM 550 C C . ARG A 1 87 ? -37.333 -0.941 39.118 1.00 14.42 67 ARG A C 1
ATOM 551 O O . ARG A 1 87 ? -38.207 -0.531 39.876 1.00 13.13 67 ARG A O 1
ATOM 566 N N . PHE A 1 88 ? -36.484 -1.902 39.464 1.00 13.83 68 PHE A N 1
ATOM 567 C CA . PHE A 1 88 ? -36.466 -2.539 40.781 1.00 13.32 68 PHE A CA 1
ATOM 568 C C . PHE A 1 88 ? -35.544 -1.656 41.620 1.00 14.45 68 PHE A C 1
ATOM 569 O O . PHE A 1 88 ? -34.372 -1.470 41.262 1.00 14.56 68 PHE A O 1
ATOM 577 N N . PRO A 1 89 ? -36.043 -1.156 42.741 1.00 13.24 69 PRO A N 1
ATOM 578 C CA . PRO A 1 89 ? -35.135 -0.384 43.588 1.00 15.43 69 PRO A CA 1
ATOM 579 C C . PRO A 1 89 ? -34.098 -1.200 44.329 1.00 13.86 69 PRO A C 1
ATOM 580 O O . PRO A 1 89 ? -34.217 -2.433 44.441 1.00 12.56 69 PRO A O 1
ATOM 584 N N . ALA A 1 90 ? -33.113 -0.473 44.868 1.00 14.28 70 ALA A N 1
ATOM 585 C CA . ALA A 1 90 ? -32.035 -1.115 45.601 1.00 14.92 70 ALA A CA 1
ATOM 586 C C . ALA A 1 90 ? -32.567 -2.070 46.670 1.00 12.06 70 ALA A C 1
ATOM 587 O O . ALA A 1 90 ? -32.079 -3.187 46.789 1.00 13.00 70 ALA A O 1
ATOM 589 N N . ALA A 1 91 ? -33.571 -1.667 47.450 1.00 11.85 71 ALA A N 1
ATOM 590 C CA . ALA A 1 91 ? -34.000 -2.524 48.558 1.00 13.44 71 ALA A CA 1
ATOM 591 C C . ALA A 1 91 ? -34.548 -3.878 48.072 1.00 13.30 71 ALA A C 1
ATOM 592 O O . ALA A 1 91 ? -34.466 -4.887 48.776 1.00 12.47 71 ALA A O 1
ATOM 594 N N . LEU A 1 92 ? -35.104 -3.900 46.871 1.00 11.90 72 LEU A N 1
ATOM 595 C CA . LEU A 1 92 ? -35.650 -5.115 46.328 1.00 12.00 72 LEU A CA 1
ATOM 596 C C . LEU A 1 92 ? -34.503 -5.970 45.831 1.00 11.23 72 LEU A C 1
ATOM 597 O O . LEU A 1 92 ? -34.378 -7.106 46.259 1.00 11.13 72 LEU A O 1
ATOM 602 N N . ILE A 1 93 ? -33.632 -5.399 44.994 1.00 11.33 73 ILE A N 1
ATOM 603 C CA . ILE A 1 93 ? -32.563 -6.187 44.416 1.00 12.02 73 ILE A CA 1
ATOM 604 C C . ILE A 1 93 ? -31.538 -6.646 45.460 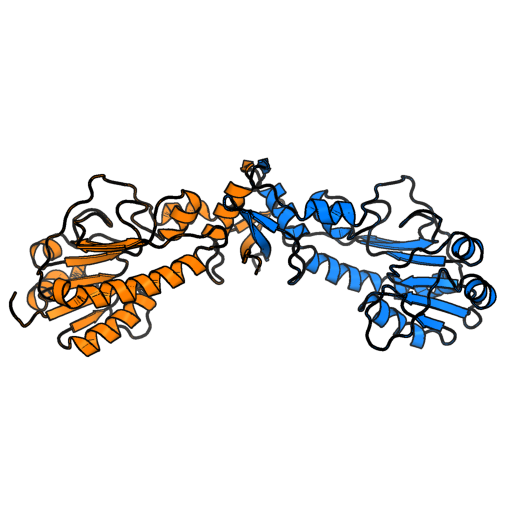1.00 10.99 73 ILE A C 1
ATOM 605 O O . ILE A 1 93 ? -30.943 -7.710 45.311 1.00 11.79 73 ILE A O 1
ATOM 610 N N . ASP A 1 94 ? -31.412 -5.869 46.516 1.00 11.04 74 ASP A N 1
ATOM 611 C CA . ASP A 1 94 ? -30.474 -6.167 47.583 1.00 11.57 74 ASP A CA 1
ATOM 612 C C . ASP A 1 94 ? -31.044 -7.179 48.568 1.00 11.22 74 ASP A C 1
ATOM 613 O O . ASP A 1 94 ? -30.230 -7.792 49.315 1.00 12.13 74 ASP A O 1
ATOM 618 N N . GLY A 1 95 ? -32.378 -7.359 48.580 1.00 11.94 75 GLY A N 1
ATOM 619 C CA . GLY A 1 95 ? -33.033 -8.185 49.610 1.00 11.53 75 GLY A CA 1
ATOM 620 C C . GLY A 1 95 ? -33.588 -9.516 49.146 1.00 11.57 75 GLY A C 1
ATOM 621 O O . GLY A 1 95 ? -34.014 -10.364 49.965 1.00 14.15 75 GLY A O 1
ATOM 622 N N . VAL A 1 96 ? -33.598 -9.744 47.835 1.00 10.14 76 VAL A N 1
ATOM 623 C CA . VAL A 1 96 ? -34.031 -11.032 47.299 1.00 10.68 76 VAL A CA 1
ATOM 624 C C . VAL A 1 96 ? -33.344 -11.245 45.946 1.00 11.24 76 VAL A C 1
ATOM 625 O O . VAL A 1 96 ? -33.095 -10.253 45.251 1.00 10.61 76 VAL A O 1
ATOM 629 N N . ARG A 1 97 ? -33.073 -12.498 45.597 1.00 11.01 77 ARG A N 1
ATOM 630 C CA . ARG A 1 97 ? -32.460 -12.780 44.281 1.00 11.02 77 ARG A CA 1
ATOM 631 C C . ARG A 1 97 ? -33.419 -12.362 43.182 1.00 10.27 77 ARG A C 1
ATOM 632 O O . ARG A 1 97 ? -34.562 -12.800 43.144 1.00 9.57 77 ARG A O 1
ATOM 640 N N . CYS A 1 98 ? -32.957 -11.482 42.284 1.00 9.52 78 CYS A N 1
ATOM 641 C CA . CYS A 1 98 ? -33.785 -11.003 41.204 1.00 9.77 78 CYS A CA 1
ATOM 642 C C . CYS A 1 98 ? -33.061 -11.337 39.899 1.00 9.72 78 CYS A C 1
ATOM 643 O O . CYS A 1 98 ? -31.838 -11.152 39.778 1.00 10.75 78 CYS A O 1
ATOM 646 N N . VAL A 1 99 ? -33.829 -11.828 38.942 1.00 9.39 79 VAL A N 1
ATOM 647 C CA . VAL A 1 99 ? -33.305 -12.274 37.659 1.00 9.55 79 VAL A CA 1
ATOM 648 C C . VAL A 1 99 ? -34.150 -11.659 36.570 1.00 9.59 79 VAL A C 1
ATOM 649 O O . VAL A 1 99 ? -35.371 -11.645 36.659 1.00 10.56 79 VAL A O 1
ATOM 653 N N . ASN A 1 100 ? -33.476 -11.173 35.532 1.00 9.21 80 ASN A N 1
ATOM 654 C CA . ASN A 1 100 ? -34.067 -10.557 34.372 1.00 9.32 80 ASN A CA 1
ATOM 655 C C . ASN A 1 100 ? -33.923 -11.440 33.145 1.00 9.57 80 ASN A C 1
ATOM 656 O O . ASN A 1 100 ? -32.891 -12.072 32.942 1.00 8.72 80 ASN A O 1
ATOM 661 N N . VAL A 1 101 ? -34.987 -11.466 32.353 1.00 8.23 81 VAL A N 1
ATOM 662 C CA . VAL A 1 101 ? -34.934 -12.025 31.030 1.00 9.03 81 VAL A CA 1
ATOM 663 C C . VAL A 1 101 ? -35.040 -10.894 30.012 1.00 10.48 81 VAL A C 1
ATOM 664 O O . VAL A 1 101 ? -36.076 -10.250 29.887 1.00 9.18 81 VAL A O 1
ATOM 668 N N . HIS A 1 102 ? -33.916 -10.643 29.377 1.00 9.95 82 HIS A N 1
ATOM 669 C CA . HIS A 1 102 ? -33.703 -9.427 28.578 1.00 10.68 82 HIS A CA 1
ATOM 670 C C . HIS A 1 102 ? -33.534 -9.775 27.109 1.00 10.59 82 HIS A C 1
ATOM 671 O O . HIS A 1 102 ? -32.647 -10.606 26.751 1.00 9.72 82 HIS A O 1
ATOM 678 N N . PRO A 1 103 ? -34.336 -9.133 26.251 1.00 9.71 83 PRO A N 1
ATOM 679 C CA . PRO A 1 103 ? -34.242 -9.405 24.817 1.00 9.76 83 PRO A CA 1
ATOM 680 C C . PRO A 1 103 ? -33.134 -8.581 24.124 1.00 10.23 83 PRO A C 1
ATOM 681 O O . PRO A 1 103 ? -33.342 -7.934 23.088 1.00 10.69 83 PRO A O 1
ATOM 685 N N . GLY A 1 104 ? -31.934 -8.683 24.690 1.00 9.22 84 GLY A N 1
ATOM 686 C CA . GLY A 1 104 ? -30.711 -8.179 24.084 1.00 9.40 84 GLY A CA 1
ATOM 687 C C . GLY A 1 104 ? -29.567 -9.118 24.435 1.00 10.81 84 GLY A C 1
ATOM 688 O O . GLY A 1 104 ? -29.753 -10.030 25.277 1.00 10.60 84 GLY A O 1
ATOM 689 N N . PHE A 1 105 ? -28.436 -8.975 23.748 1.00 10.23 85 PHE A N 1
ATOM 690 C CA . PHE A 1 105 ? -27.265 -9.825 24.039 1.00 10.85 85 PHE A CA 1
ATOM 691 C C . PHE A 1 105 ? -26.277 -8.991 24.878 1.00 10.32 85 PHE A C 1
ATOM 692 O O . PHE A 1 105 ? -25.462 -8.202 24.360 1.00 10.01 85 PHE A O 1
ATOM 700 N N . ASN A 1 106 ? -26.325 -9.115 26.214 1.00 10.57 86 ASN A N 1
ATOM 701 C CA . ASN A 1 106 ? -25.455 -8.280 27.073 1.00 10.07 86 ASN A CA 1
ATOM 702 C C . ASN A 1 106 ? -23.981 -8.591 26.809 1.00 9.64 86 ASN A C 1
ATOM 703 O O . ASN A 1 106 ? -23.655 -9.749 26.560 1.00 11.27 86 ASN A O 1
ATOM 708 N N . PRO A 1 107 ? -23.143 -7.568 26.831 1.00 11.21 87 PRO A N 1
ATOM 709 C CA . PRO A 1 107 ? -23.427 -6.214 27.269 1.00 10.94 87 PRO A CA 1
ATOM 710 C C . PRO A 1 107 ? -23.691 -5.204 26.143 1.00 11.29 87 PRO A C 1
ATOM 711 O O . PRO A 1 107 ? -23.533 -4.006 26.370 1.00 12.79 87 PRO A O 1
ATOM 715 N N . TYR A 1 108 ? -24.052 -5.689 24.967 1.00 12.58 88 TYR A N 1
ATOM 716 C CA . TYR A 1 108 ? -24.164 -4.874 23.758 1.00 11.75 88 TYR A CA 1
ATOM 717 C C . TYR A 1 108 ? -25.583 -4.315 23.678 1.00 11.45 88 TYR A C 1
ATOM 718 O O . TYR A 1 108 ? -26.556 -5.076 23.803 1.00 11.88 88 TYR A O 1
ATOM 727 N N . ASN A 1 109 ? -25.725 -3.005 23.465 1.00 10.76 89 ASN A N 1
ATOM 728 C CA . ASN A 1 109 ? -27.086 -2.410 23.300 1.00 11.08 89 ASN A CA 1
ATOM 729 C C . ASN A 1 109 ? -28.033 -2.833 24.402 1.00 9.75 89 ASN A C 1
ATOM 730 O O . ASN A 1 109 ? -29.194 -3.211 24.196 1.00 10.42 89 ASN A O 1
ATOM 735 N N . ARG A 1 110 ? -27.504 -2.701 25.615 1.00 11.19 90 ARG A N 1
ATOM 736 C CA . ARG A 1 110 ? -28.365 -2.770 26.813 1.00 12.15 90 ARG A CA 1
ATOM 737 C C . ARG A 1 110 ? -29.450 -1.710 26.749 1.00 13.47 90 ARG A C 1
ATOM 738 O O . ARG A 1 110 ? -29.291 -0.688 26.062 1.00 13.27 90 ARG A O 1
ATOM 746 N N . GLY A 1 111 ? -30.535 -1.941 27.493 1.00 12.52 91 GLY A N 1
ATOM 747 C CA . GLY A 1 111 ? -31.601 -0.946 27.621 1.00 15.52 91 GLY A CA 1
ATOM 748 C C . GLY A 1 111 ? -32.594 -1.118 26.480 1.00 16.04 91 GLY A C 1
ATOM 749 O O . GLY A 1 111 ? -33.077 -2.212 26.148 1.00 22.90 91 GLY A O 1
ATOM 750 N N . TRP A 1 112 ? -32.924 -0.032 25.847 1.00 14.63 92 TRP A N 1
ATOM 751 C CA . TRP A 1 112 ? -34.173 0.043 25.115 1.00 16.12 92 TRP A CA 1
ATOM 752 C C . TRP A 1 112 ? -34.046 -0.560 23.708 1.00 11.72 92 TRP A C 1
ATOM 753 O O . TRP A 1 112 ? -33.128 -0.256 22.976 1.00 10.30 92 TRP A O 1
ATOM 764 N N . PHE A 1 113 ? -34.985 -1.433 23.365 1.00 9.57 93 PHE A N 1
ATOM 765 C CA . PHE A 1 113 ? -35.155 -1.974 22.018 1.00 9.58 93 PHE A CA 1
ATOM 766 C C . PHE A 1 113 ? -33.842 -2.432 21.366 1.00 10.22 93 PHE A C 1
ATOM 767 O O . PHE A 1 113 ? -33.428 -1.947 20.329 1.00 10.45 93 PHE A O 1
ATOM 775 N N . PRO A 1 114 ? -33.179 -3.393 22.008 1.00 9.79 94 PRO A N 1
ATOM 776 C CA . PRO A 1 114 ? -31.818 -3.690 21.507 1.00 8.51 94 PRO A CA 1
ATOM 777 C C . PRO A 1 114 ? -31.652 -3.952 20.004 1.00 8.70 94 PRO A C 1
ATOM 778 O O . PRO A 1 114 ? -30.627 -3.526 19.426 1.00 10.67 94 PRO A O 1
ATOM 782 N N . GLN A 1 115 ? -32.552 -4.719 19.395 1.00 8.37 95 GLN A N 1
ATOM 783 C CA . GLN A 1 115 ? -32.380 -5.119 17.981 1.00 9.12 95 GLN A CA 1
ATOM 784 C C . GLN A 1 115 ? -32.439 -3.875 17.071 1.00 9.40 95 GLN A C 1
ATOM 785 O O . GLN A 1 115 ? -31.843 -3.896 16.005 1.00 8.42 95 GLN A O 1
ATOM 791 N N . VAL A 1 116 ? -33.165 -2.831 17.465 1.00 10.09 96 VAL A N 1
ATOM 792 C CA . VAL A 1 116 ? -33.197 -1.595 16.677 1.00 9.62 96 VAL A CA 1
ATOM 793 C C . VAL A 1 116 ? -31.779 -1.071 16.527 1.00 9.21 96 VAL A C 1
ATOM 794 O O . VAL A 1 116 ? -31.287 -0.811 15.435 1.00 9.52 96 VAL A O 1
ATOM 798 N N . PHE A 1 117 ? -31.082 -1.014 17.640 1.00 9.44 97 PHE A N 1
ATOM 799 C CA . PHE A 1 117 ? -29.762 -0.443 17.686 1.00 9.57 97 PHE A CA 1
ATOM 800 C C . PHE A 1 117 ? -28.756 -1.411 17.059 1.00 11.22 97 PHE A C 1
ATOM 801 O O . PHE A 1 117 ? -27.806 -0.982 16.345 1.00 10.97 97 PHE A O 1
ATOM 809 N N . SER A 1 118 ? -28.952 -2.716 17.239 1.00 9.69 98 SER A N 1
ATOM 810 C CA . SER A 1 118 ? -28.018 -3.661 16.628 1.00 9.50 98 SER A CA 1
ATOM 811 C C . SER A 1 118 ? -28.125 -3.784 15.110 1.00 10.69 98 SER A C 1
ATOM 812 O O . SER A 1 118 ? -27.129 -4.039 14.416 1.00 11.06 98 SER A O 1
ATOM 815 N N . ILE A 1 119 ? -29.322 -3.602 14.582 1.00 10.04 99 ILE A N 1
ATOM 816 C CA . ILE A 1 119 ? -29.449 -3.565 13.126 1.00 11.77 99 ILE A CA 1
ATOM 817 C C . ILE A 1 119 ? -28.571 -2.458 12.560 1.00 12.65 99 ILE A C 1
ATOM 818 O O . ILE A 1 119 ? -27.994 -2.606 11.487 1.00 15.26 99 ILE A O 1
ATOM 823 N N . ILE A 1 120 ? -28.546 -1.338 13.234 1.00 11.97 100 ILE A N 1
ATOM 824 C CA . ILE A 1 120 ? -27.763 -0.188 12.773 1.00 13.06 100 ILE A CA 1
ATOM 825 C C . ILE A 1 120 ? -26.287 -0.351 13.051 1.00 14.48 100 ILE A C 1
ATOM 826 O O . ILE A 1 120 ? -25.473 -0.029 12.185 1.00 14.22 100 ILE A O 1
ATOM 831 N N . ASP A 1 121 ? -25.918 -0.808 14.246 1.00 11.60 101 ASP A N 1
ATOM 832 C CA . ASP A 1 121 ? -24.505 -0.818 14.589 1.00 12.54 101 ASP A CA 1
ATOM 833 C C . ASP A 1 121 ? -23.754 -2.116 14.369 1.00 12.37 101 ASP A C 1
ATOM 834 O O . ASP A 1 121 ? -22.542 -2.128 14.522 1.00 13.50 101 ASP A O 1
ATOM 839 N N . GLY A 1 122 ? -24.422 -3.214 14.064 1.00 12.34 102 GLY A N 1
ATOM 840 C CA . GLY A 1 122 ? -23.769 -4.506 13.777 1.00 12.50 102 GLY A CA 1
ATOM 841 C C . GLY A 1 122 ? -23.367 -5.298 14.999 1.00 13.08 102 GLY A C 1
ATOM 842 O O . GLY A 1 122 ? -22.758 -6.377 14.886 1.00 15.06 102 GLY A O 1
ATOM 843 N N . GLN A 1 123 ? -23.699 -4.798 16.188 1.00 11.30 103 GLN A N 1
ATOM 844 C CA . GLN A 1 123 ? -23.408 -5.527 17.405 1.00 11.68 103 GLN A CA 1
ATOM 845 C C . GLN A 1 123 ? -24.333 -6.721 17.515 1.00 11.80 103 GLN A C 1
ATOM 846 O O . GLN A 1 123 ? -25.389 -6.704 16.924 1.00 12.50 103 GLN A O 1
ATOM 852 N N . LYS A 1 124 ? -23.961 -7.729 18.278 1.00 11.99 104 LYS A N 1
ATOM 853 C CA . LYS A 1 124 ? -24.828 -8.897 18.493 1.00 12.25 104 LYS A CA 1
ATOM 854 C C . LYS A 1 124 ? -26.147 -8.499 19.118 1.00 11.92 104 LYS A C 1
ATOM 855 O O . LYS A 1 124 ? -26.216 -7.560 19.896 1.00 12.63 104 LYS A O 1
ATOM 861 N N . VAL A 1 125 ? -27.163 -9.276 18.808 1.00 11.02 105 VAL A N 1
ATOM 862 C CA . VAL A 1 125 ? -28.397 -9.235 19.564 1.00 11.03 105 VAL A CA 1
ATOM 863 C C . VAL A 1 125 ? -28.783 -10.677 19.893 1.00 11.61 105 VAL A C 1
ATOM 864 O O . VAL A 1 125 ? -28.253 -11.664 19.364 1.00 10.66 105 VAL A O 1
ATOM 868 N N . GLY A 1 126 ? -29.757 -10.832 20.772 1.00 10.48 106 GLY A N 1
ATOM 869 C CA . GLY A 1 126 ? -30.131 -12.168 21.272 1.00 9.99 106 GLY A CA 1
ATOM 870 C C . GLY A 1 126 ? -30.889 -11.963 22.572 1.00 10.89 106 GLY A C 1
ATOM 871 O O . GLY A 1 126 ? -31.514 -10.915 22.748 1.00 9.80 106 GLY A O 1
ATOM 872 N N . VAL A 1 127 ? -30.818 -12.943 23.461 1.00 10.19 107 VAL A N 1
ATOM 873 C CA . VAL A 1 127 ? -31.541 -12.903 24.723 1.00 9.83 107 VAL A CA 1
ATOM 874 C C . VAL A 1 127 ? -30.552 -13.219 25.829 1.00 10.65 107 VAL A C 1
ATOM 875 O O . VAL A 1 127 ? -29.707 -14.100 25.649 1.00 11.22 107 VAL A O 1
ATOM 879 N N . THR A 1 128 ? -30.669 -12.506 26.952 1.00 9.72 108 THR A N 1
ATOM 880 C CA . THR A 1 128 ? -29.777 -12.730 28.080 1.00 10.14 108 THR A CA 1
ATOM 881 C C . THR A 1 128 ? -30.588 -12.908 29.339 1.00 10.94 108 THR A C 1
ATOM 882 O O . THR A 1 128 ? -31.464 -12.097 29.589 1.00 9.55 108 THR A O 1
ATOM 886 N N . ILE A 1 129 ? -30.276 -13.946 30.112 1.00 8.95 109 ILE A N 1
ATOM 887 C CA . ILE A 1 129 ? -30.887 -14.129 31.429 1.00 8.60 109 ILE A CA 1
ATOM 888 C C . ILE A 1 129 ? -29.741 -13.839 32.420 1.00 9.44 109 ILE A C 1
ATOM 889 O O . ILE A 1 129 ? -28.667 -14.414 32.337 1.00 9.84 109 ILE A O 1
ATOM 894 N N . HIS A 1 130 ? -29.985 -12.930 33.353 1.00 9.37 110 HIS A N 1
ATOM 895 C CA . HIS A 1 130 ? -28.972 -12.408 34.254 1.00 10.21 110 HIS A CA 1
ATOM 896 C C . HIS A 1 130 ? -29.548 -11.968 35.588 1.00 9.98 110 HIS A C 1
ATOM 897 O O . HIS A 1 130 ? -30.712 -11.558 35.662 1.00 9.82 110 HIS A O 1
ATOM 904 N N . GLU A 1 131 ? -28.710 -12.061 36.613 1.00 10.35 111 GLU A N 1
ATOM 905 C CA . GLU A 1 131 ? -29.081 -11.458 37.899 1.00 10.14 111 GLU A CA 1
ATOM 906 C C . GLU A 1 131 ? -29.099 -9.954 37.784 1.00 9.65 111 GLU A C 1
ATOM 907 O O . GLU A 1 131 ? -28.337 -9.361 37.035 1.00 10.58 111 GLU A O 1
ATOM 913 N N . ILE A 1 132 ? -30.040 -9.341 38.489 1.00 9.13 112 ILE A N 1
ATOM 914 C CA . ILE A 1 132 ? -30.244 -7.893 38.428 1.00 9.28 112 ILE A CA 1
ATOM 915 C C . ILE A 1 132 ? -29.397 -7.213 39.471 1.00 9.39 112 ILE A C 1
ATOM 916 O O . ILE A 1 132 ? -29.315 -7.660 40.638 1.00 8.99 112 ILE A O 1
ATOM 921 N N . ASP A 1 133 ? -28.784 -6.105 39.075 1.00 11.02 113 ASP A N 1
ATOM 922 C CA . ASP A 1 133 ? -28.089 -5.167 39.977 1.00 10.45 113 ASP A CA 1
ATOM 923 C C . ASP A 1 133 ? -28.610 -3.752 39.762 1.00 11.61 113 ASP A C 1
ATOM 924 O O . ASP A 1 133 ? -29.671 -3.531 39.165 1.00 11.06 113 ASP A O 1
ATOM 929 N N . ASP A 1 134 ? -27.938 -2.767 40.326 1.00 11.81 114 ASP A N 1
ATOM 930 C CA . ASP A 1 134 ? -28.401 -1.401 40.264 1.00 13.25 114 ASP A CA 1
ATOM 931 C C . ASP A 1 134 ? -28.396 -0.783 38.865 1.00 13.88 114 ASP A C 1
ATOM 932 O O . ASP A 1 134 ? -29.051 0.238 38.662 1.00 15.82 114 ASP A O 1
ATOM 937 N N . GLN A 1 135 ? -27.662 -1.358 37.916 1.00 11.80 115 GLN A N 1
ATOM 938 C CA . GLN A 1 135 ? -27.653 -0.811 36.570 1.00 13.41 115 GLN A CA 1
ATOM 939 C C . GLN A 1 135 ? -28.639 -1.563 35.696 1.00 14.99 115 GLN A C 1
ATOM 940 O O . GLN A 1 135 ? -29.151 -2.617 36.057 1.00 13.98 115 GLN A O 1
ATOM 946 N N . LEU A 1 136 ? -28.933 -0.979 34.549 1.00 12.89 116 LEU A N 1
ATOM 947 C CA . LEU A 1 136 ? -29.827 -1.640 33.594 1.00 14.17 116 LEU A CA 1
ATOM 948 C C . LEU A 1 136 ? -29.132 -2.710 32.781 1.00 12.80 116 LEU A C 1
ATOM 949 O O . LEU A 1 136 ? -28.085 -2.449 32.176 1.00 12.16 116 LEU A O 1
ATOM 954 N N . ASP A 1 137 ? -29.725 -3.908 32.780 1.00 11.59 117 ASP A N 1
ATOM 955 C CA . ASP A 1 137 ? -29.279 -4.972 31.930 1.00 10.76 117 ASP A CA 1
ATOM 956 C C . ASP A 1 137 ? -27.786 -5.184 32.136 1.00 11.43 117 ASP A C 1
ATOM 957 O O . ASP A 1 137 ? -26.996 -5.168 31.200 1.00 11.89 117 ASP A O 1
ATOM 962 N N . HIS A 1 138 ? -27.441 -5.378 33.408 1.00 11.93 118 HIS A N 1
ATOM 963 C CA . HIS A 1 138 ? -26.051 -5.433 33.856 1.00 11.72 118 HIS A CA 1
ATOM 964 C C . HIS A 1 138 ? -26.012 -6.524 34.889 1.00 13.64 118 HIS A C 1
ATOM 965 O O . HIS A 1 138 ? -26.989 -6.823 35.576 1.00 14.68 118 HIS A O 1
ATOM 972 N N . GLY A 1 139 ? -24.877 -7.121 35.105 1.00 14.11 119 GLY A N 1
ATOM 973 C CA . GLY A 1 139 ? -24.959 -8.156 36.149 1.00 14.70 119 GLY A CA 1
ATOM 974 C C . GLY A 1 139 ? -24.681 -9.571 35.670 1.00 14.36 119 GLY A C 1
ATOM 975 O O . GLY A 1 139 ? -24.591 -9.827 34.470 1.00 12.62 119 GLY A O 1
ATOM 976 N N . PRO A 1 140 ? -24.556 -10.501 36.636 1.00 11.40 120 PRO A N 1
ATOM 977 C CA . PRO A 1 140 ? -24.065 -11.801 36.285 1.00 12.17 120 PRO A CA 1
ATOM 978 C C . PRO A 1 140 ? -24.951 -12.558 35.319 1.00 11.37 120 PRO A C 1
ATOM 979 O O . PRO A 1 140 ? -26.156 -12.724 35.597 1.00 10.10 120 PRO A O 1
ATOM 983 N N . ILE A 1 141 ? -24.369 -13.004 34.203 1.00 9.45 121 ILE A N 1
ATOM 984 C CA . ILE A 1 141 ? -25.078 -13.769 33.210 1.00 10.23 121 ILE A CA 1
ATOM 985 C C . ILE A 1 141 ? -25.249 -15.209 33.573 1.00 10.31 121 ILE A C 1
ATOM 986 O O . ILE A 1 141 ? -24.289 -15.939 33.804 1.00 11.70 121 ILE A O 1
ATOM 991 N N . ILE A 1 142 ? -26.488 -15.667 33.547 1.00 10.45 122 ILE A N 1
ATOM 992 C CA . ILE A 1 142 ? -26.823 -17.047 33.753 1.00 10.75 122 ILE A CA 1
ATOM 993 C C . ILE A 1 142 ? -26.770 -17.806 32.433 1.00 12.33 122 ILE A C 1
ATOM 994 O O . ILE A 1 142 ? -26.176 -18.888 32.354 1.00 12.96 122 ILE A O 1
ATOM 999 N N . ALA A 1 143 ? -27.423 -17.259 31.414 1.00 9.70 123 ALA A N 1
ATOM 1000 C CA . ALA A 1 143 ? -27.418 -17.862 30.086 1.00 11.75 123 ALA A CA 1
ATOM 1001 C C . ALA A 1 143 ? -27.715 -16.803 29.052 1.00 11.52 123 ALA A C 1
ATOM 1002 O O . ALA A 1 143 ? -28.324 -15.783 29.368 1.00 11.07 123 ALA A O 1
ATOM 1004 N N . GLN A 1 144 ? -27.262 -17.064 27.829 1.00 10.82 124 GLN A N 1
ATOM 1005 C CA . GLN A 1 144 ? -27.642 -16.188 26.755 1.00 11.88 124 GLN A CA 1
ATOM 1006 C C . GLN A 1 144 ? -27.475 -16.899 25.434 1.00 12.56 124 GLN A C 1
ATOM 1007 O O . GLN A 1 144 ? -26.852 -17.972 25.309 1.00 11.97 124 GLN A O 1
ATOM 1013 N N . ARG A 1 145 ? -28.079 -16.283 24.439 1.00 11.53 125 ARG A N 1
ATOM 1014 C CA . ARG A 1 145 ? -28.119 -16.860 23.114 1.00 11.39 125 ARG A CA 1
ATOM 1015 C C . ARG A 1 145 ? -28.237 -15.767 22.068 1.00 12.31 125 ARG A C 1
ATOM 1016 O O . ARG A 1 145 ? -29.077 -14.871 22.171 1.00 10.37 125 ARG A O 1
ATOM 1024 N N . GLU A 1 146 ? -27.396 -15.891 21.053 1.00 11.69 126 GLU A N 1
ATOM 1025 C CA . GLU A 1 146 ? -27.418 -14.968 19.917 1.00 12.87 126 GLU A CA 1
ATOM 1026 C C . GLU A 1 146 ? -28.554 -15.254 18.937 1.00 12.55 126 GLU A C 1
ATOM 1027 O O . GLU A 1 146 ? -28.968 -16.395 18.717 1.00 13.01 126 GLU A O 1
ATOM 1033 N N . CYS A 1 147 ? -29.063 -14.184 18.322 1.00 11.61 127 CYS A N 1
ATOM 1034 C CA . CYS A 1 147 ? -30.012 -14.252 17.202 1.00 13.33 127 CYS A CA 1
ATOM 1035 C C . CYS A 1 147 ? -29.317 -13.609 16.015 1.00 14.35 127 CYS A C 1
ATOM 1036 O O . CYS A 1 147 ? -28.914 -12.455 16.069 1.00 14.56 127 CYS A O 1
ATOM 1039 N N . ALA A 1 148 ? -29.233 -14.333 14.909 1.00 16.76 128 ALA A N 1
ATOM 1040 C CA . ALA A 1 148 ? -28.585 -13.730 13.744 1.00 20.72 128 ALA A CA 1
ATOM 1041 C C . ALA A 1 148 ? -29.542 -12.683 13.121 1.00 18.84 128 ALA A C 1
ATOM 1042 O O . ALA A 1 148 ? -30.774 -12.748 13.272 1.00 18.32 128 ALA A O 1
ATOM 1044 N N . ILE A 1 149 ? -28.950 -11.675 12.489 1.00 17.57 129 ILE A N 1
ATOM 1045 C CA . ILE A 1 149 ? -29.717 -10.616 11.807 1.00 14.72 129 ILE A CA 1
ATOM 1046 C C . ILE A 1 149 ? -29.361 -10.751 10.333 1.00 15.79 129 ILE A C 1
ATOM 1047 O O . ILE A 1 149 ? -28.206 -10.568 9.971 1.00 16.60 129 ILE A O 1
ATOM 1052 N N . GLU A 1 150 ? -30.347 -11.003 9.493 1.00 13.30 130 GLU A N 1
ATOM 1053 C CA . GLU A 1 150 ? -30.163 -11.145 8.061 1.00 13.60 130 GLU A CA 1
ATOM 1054 C C . GLU A 1 150 ? -30.309 -9.766 7.382 1.00 13.02 130 GLU A C 1
ATOM 1055 O O . GLU A 1 150 ? -30.808 -8.793 7.967 1.00 13.62 130 GLU A O 1
ATOM 1061 N N . SER A 1 151 ? -29.909 -9.688 6.125 1.00 12.33 131 SER A N 1
ATOM 1062 C CA . SER A 1 151 ? -29.959 -8.428 5.381 1.00 12.59 131 SER A CA 1
ATOM 1063 C C . SER A 1 151 ? -31.365 -7.966 5.109 1.00 11.73 131 SER A C 1
ATOM 1064 O O . SER A 1 151 ? -31.572 -6.758 4.904 1.00 13.99 131 SER A O 1
ATOM 1067 N N . TRP A 1 152 ? -32.323 -8.885 5.110 1.00 11.59 132 TRP A N 1
ATOM 1068 C CA . TRP A 1 152 ? -33.711 -8.559 4.920 1.00 12.52 132 TRP A CA 1
ATOM 1069 C C . TRP A 1 152 ? -34.500 -8.356 6.219 1.00 10.79 132 TRP A C 1
ATOM 1070 O O . TRP A 1 152 ? -35.699 -8.121 6.183 1.00 12.68 132 TRP A O 1
ATOM 1081 N N . ASP A 1 153 ? -33.846 -8.458 7.374 1.00 9.68 133 ASP A N 1
ATOM 1082 C CA . ASP A 1 153 ? -34.566 -8.363 8.655 1.00 8.91 133 ASP A CA 1
ATOM 1083 C C . ASP A 1 153 ? -34.918 -6.894 8.974 1.00 10.14 133 ASP A C 1
ATOM 1084 O O . ASP A 1 153 ? -34.218 -5.945 8.601 1.00 10.25 133 ASP A O 1
ATOM 1089 N N . SER A 1 154 ? -36.035 -6.737 9.673 1.00 8.90 134 SER A N 1
ATOM 1090 C CA . SER A 1 154 ? -36.424 -5.494 10.319 1.00 9.02 134 SER A CA 1
ATOM 1091 C C . SER A 1 154 ? -36.436 -5.710 11.817 1.00 9.39 134 SER A C 1
ATOM 1092 O O . SER A 1 154 ? -36.279 -6.857 12.284 1.00 9.44 134 SER A O 1
ATOM 1095 N N . SER A 1 155 ? -36.647 -4.634 12.554 1.00 8.86 135 SER A N 1
ATOM 1096 C CA . SER A 1 155 ? -36.889 -4.792 13.990 1.00 9.25 135 SER A CA 1
ATOM 1097 C C . SER A 1 155 ? -37.977 -5.842 14.278 1.00 9.89 135 SER A C 1
ATOM 1098 O O . SER A 1 155 ? -37.836 -6.739 15.129 1.00 10.44 135 SER A O 1
ATOM 1101 N N . GLY A 1 156 ? -39.076 -5.796 13.534 1.00 9.47 136 GLY A N 1
ATOM 1102 C CA . GLY A 1 156 ? -40.206 -6.681 13.810 1.00 10.06 136 GLY A CA 1
ATOM 1103 C C . GLY A 1 156 ? -39.858 -8.142 13.559 1.00 10.01 136 GLY A C 1
ATOM 1104 O O . GLY A 1 156 ? -40.201 -9.016 14.333 1.00 11.32 136 GLY A O 1
ATOM 1105 N N . SER A 1 157 ? -39.154 -8.437 12.473 1.00 9.67 137 SER A N 1
ATOM 1106 C CA . SER A 1 157 ? -38.839 -9.811 12.157 1.00 10.02 137 SER A CA 1
ATOM 1107 C C . SER A 1 157 ? -37.801 -10.378 13.135 1.00 11.18 137 SER A C 1
ATOM 1108 O O . SER A 1 157 ? -37.900 -11.540 13.531 1.00 12.27 137 SER A O 1
ATOM 1111 N N . VAL A 1 158 ? -36.822 -9.574 13.527 1.00 9.97 138 VAL A N 1
ATOM 1112 C CA . VAL A 1 158 ? -35.829 -10.027 14.517 1.00 10.79 138 VAL A CA 1
ATOM 1113 C C . VAL A 1 158 ? -36.512 -10.272 15.869 1.00 10.60 138 VAL A C 1
ATOM 1114 O O . VAL A 1 158 ? -36.294 -11.289 16.533 1.00 9.90 138 VAL A O 1
ATOM 1118 N N . TYR A 1 159 ? -37.371 -9.351 16.270 1.00 9.72 139 TYR A N 1
ATOM 1119 C CA . TYR A 1 159 ? -38.035 -9.424 17.569 1.00 9.87 139 TYR A CA 1
ATOM 1120 C C . TYR A 1 159 ? -38.870 -10.700 17.687 1.00 10.54 139 TYR A C 1
ATOM 1121 O O . TYR A 1 159 ? -38.857 -11.349 18.731 1.00 11.89 139 TYR A O 1
ATOM 1130 N N . ALA A 1 160 ? -39.551 -11.101 16.627 1.00 10.67 140 ALA A N 1
ATOM 1131 C CA . ALA A 1 160 ? -40.342 -12.312 16.658 1.00 11.59 140 ALA A CA 1
ATOM 1132 C C . ALA A 1 160 ? -39.449 -13.513 16.932 1.00 11.39 140 ALA A C 1
ATOM 1133 O O . ALA A 1 160 ? -39.795 -14.379 17.766 1.00 11.78 140 ALA A O 1
ATOM 1135 N N . ARG A 1 161 ? -38.262 -13.547 16.329 1.00 10.88 141 ARG A N 1
ATOM 1136 C CA . ARG A 1 161 ? -37.311 -14.614 16.625 1.00 12.19 141 ARG A CA 1
ATOM 1137 C C . ARG A 1 161 ? -36.755 -14.492 18.049 1.00 12.04 141 ARG A C 1
ATOM 1138 O O . ARG A 1 161 ? -36.563 -15.504 18.742 1.00 12.65 141 ARG A O 1
ATOM 1146 N N . LEU A 1 162 ? -36.509 -13.274 18.523 1.00 11.07 142 LEU A N 1
ATOM 1147 C CA . LEU A 1 162 ? -36.124 -13.081 19.921 1.00 11.74 142 LEU A CA 1
ATOM 1148 C C . LEU A 1 162 ? -37.116 -13.649 20.922 1.00 12.35 142 LEU A C 1
ATOM 1149 O O . LEU A 1 162 ? -36.711 -14.267 21.918 1.00 12.58 142 LEU A O 1
ATOM 1154 N N . MET A 1 163 ? -38.402 -13.534 20.633 1.00 11.68 143 MET A N 1
ATOM 1155 C CA . MET A 1 163 ? -39.401 -14.077 21.556 1.00 11.73 143 MET A CA 1
ATOM 1156 C C . MET A 1 163 ? -39.344 -15.616 21.508 1.00 11.70 143 MET A C 1
ATOM 1157 O O . MET A 1 163 ? -39.557 -16.259 22.548 1.00 13.03 143 MET A O 1
ATOM 1162 N N . ASP A 1 164 ? -39.089 -16.231 20.359 1.00 11.92 144 ASP A N 1
ATOM 1163 C CA . ASP A 1 164 ? -38.938 -17.695 20.290 1.00 12.93 144 ASP A CA 1
ATOM 1164 C C . ASP A 1 164 ? -37.695 -18.115 21.074 1.00 12.15 144 ASP A C 1
ATOM 1165 O O . ASP A 1 164 ? -37.736 -19.093 21.803 1.00 13.23 144 ASP A O 1
ATOM 1170 N N . ILE A 1 165 ? -36.604 -17.382 20.939 1.00 12.39 145 ILE A N 1
ATOM 1171 C CA . ILE A 1 165 ? -35.369 -17.665 21.672 1.00 12.52 145 ILE A CA 1
ATOM 1172 C C . ILE A 1 165 ? -35.565 -17.515 23.162 1.00 12.31 145 ILE A C 1
ATOM 1173 O O . ILE A 1 165 ? -35.041 -18.300 23.961 1.00 12.81 145 ILE A O 1
ATOM 1178 N N . GLU A 1 166 ? -36.344 -16.530 23.581 1.00 11.56 146 GLU A N 1
ATOM 1179 C CA . GLU A 1 166 ? -36.545 -16.313 24.981 1.00 11.46 146 GLU A CA 1
ATOM 1180 C C . GLU A 1 166 ? -37.264 -17.508 25.573 1.00 11.45 146 GLU A C 1
ATOM 1181 O O . GLU A 1 166 ? -36.882 -17.972 26.652 1.00 10.20 146 GLU A O 1
ATOM 1187 N N . ARG A 1 167 ? -38.278 -17.996 24.861 1.00 10.32 147 ARG A N 1
ATOM 1188 C CA . ARG A 1 167 ? -39.040 -19.138 25.350 1.00 11.81 147 ARG A CA 1
ATOM 1189 C C . ARG A 1 167 ? -38.140 -20.374 25.449 1.00 12.06 147 ARG A C 1
ATOM 1190 O O . ARG A 1 167 ? -38.154 -21.073 26.478 1.00 10.80 147 ARG A O 1
ATOM 1198 N N . GLU A 1 168 ? -37.292 -20.580 24.433 1.00 12.51 148 GLU A N 1
ATOM 1199 C CA A GLU A 1 168 ? -36.353 -21.711 24.403 0.50 12.16 148 GLU A CA 1
ATOM 1200 C CA B GLU A 1 168 ? -36.430 -21.765 24.482 0.50 12.45 148 GLU A CA 1
ATOM 1201 C C . GLU A 1 168 ? -35.401 -21.659 25.604 1.00 12.09 148 GLU A C 1
ATOM 1202 O O . GLU A 1 168 ? -35.172 -22.628 26.334 1.00 11.92 148 GLU A O 1
ATOM 1213 N N . LEU A 1 169 ? -34.798 -20.501 25.816 1.00 10.82 149 LEU A N 1
ATOM 1214 C CA . LEU A 1 169 ? -33.785 -20.357 26.821 1.00 11.66 149 LEU A CA 1
ATOM 1215 C C . LEU A 1 169 ? -34.327 -20.462 28.228 1.00 11.67 149 LEU A C 1
ATOM 1216 O O . LEU A 1 169 ? -33.740 -21.080 29.127 1.00 10.97 149 LEU A O 1
ATOM 1221 N N . VAL A 1 170 ? -35.490 -19.834 28.449 1.00 10.60 150 VAL A N 1
ATOM 1222 C CA . VAL A 1 170 ? -36.149 -19.969 29.735 1.00 11.10 150 VAL A CA 1
ATOM 1223 C C . VAL A 1 170 ? -36.552 -21.406 30.095 1.00 10.88 150 VAL A C 1
ATOM 1224 O O . VAL A 1 170 ? -36.324 -21.839 31.225 1.00 10.85 150 VAL A O 1
ATOM 1228 N N . LEU A 1 171 ? -37.164 -22.103 29.143 1.00 9.97 151 LEU A N 1
ATOM 1229 C CA . LEU A 1 171 ? -37.575 -23.492 29.359 1.00 10.51 151 LEU A CA 1
ATOM 1230 C C . LEU A 1 171 ? -36.357 -24.358 29.601 1.00 10.09 151 LEU A C 1
ATOM 1231 O O . LEU A 1 171 ? -36.404 -25.236 30.461 1.00 10.51 151 LEU A O 1
ATOM 1236 N N . GLU A 1 172 ? -35.267 -24.133 28.869 1.00 9.63 152 GLU A N 1
ATOM 1237 C CA . GLU A 1 172 ? -34.053 -24.881 29.132 1.00 11.38 152 GLU A CA 1
ATOM 1238 C C . GLU A 1 172 ? -33.477 -24.683 30.519 1.00 11.09 152 GLU A C 1
ATOM 1239 O O . GLU A 1 172 ? -33.060 -25.667 31.153 1.00 9.87 152 GLU A O 1
ATOM 1245 N N . HIS A 1 173 ? -33.400 -23.418 30.968 1.00 9.97 153 HIS A N 1
ATOM 1246 C CA . HIS A 1 173 ? -32.696 -23.088 32.172 1.00 10.45 153 HIS A CA 1
ATOM 1247 C C . HIS A 1 173 ? -33.543 -22.912 33.437 1.00 11.15 153 HIS A C 1
ATOM 1248 O O . HIS A 1 173 ? -33.001 -22.537 34.462 1.00 10.95 153 HIS A O 1
ATOM 1255 N N . PHE A 1 174 ? -34.845 -23.137 33.350 1.00 11.28 154 PHE A N 1
ATOM 1256 C CA . PHE A 1 174 ? -35.749 -22.797 34.443 1.00 11.35 154 PHE A CA 1
ATOM 1257 C C . PHE A 1 174 ? -35.328 -23.481 35.743 1.00 11.43 154 PHE A C 1
ATOM 1258 O O . PHE A 1 174 ? -35.263 -22.850 36.796 1.00 10.16 154 PHE A O 1
ATOM 1266 N N . ASP A 1 175 ? -35.025 -24.785 35.685 1.00 10.55 155 ASP A N 1
ATOM 1267 C CA . ASP A 1 175 ? -34.671 -25.433 36.953 1.00 11.19 155 ASP A CA 1
ATOM 1268 C C . ASP A 1 175 ? -33.495 -24.734 37.634 1.00 12.41 155 ASP A C 1
ATOM 1269 O O . ASP A 1 175 ? -33.515 -24.546 38.861 1.00 13.42 155 ASP A O 1
ATOM 1274 N N . ALA A 1 176 ? -32.442 -24.414 36.878 1.00 12.70 156 ALA A N 1
ATOM 1275 C CA . ALA A 1 176 ? -31.249 -23.780 37.466 1.00 12.56 156 ALA A CA 1
ATOM 1276 C C . ALA A 1 176 ? -31.588 -22.403 38.031 1.00 12.33 156 ALA A C 1
ATOM 1277 O O . ALA A 1 176 ? -31.069 -21.973 39.069 1.00 13.21 156 ALA A O 1
ATOM 1279 N N . ILE A 1 177 ? -32.451 -21.697 37.307 1.00 11.76 157 ILE A N 1
ATOM 1280 C CA . ILE A 1 177 ? -32.878 -20.384 37.722 1.00 10.67 157 ILE A CA 1
ATOM 1281 C C . ILE A 1 177 ? -33.638 -20.464 39.026 1.00 10.89 157 ILE A C 1
ATOM 1282 O O . ILE A 1 177 ? -33.365 -19.737 39.993 1.00 10.35 157 ILE A O 1
ATOM 1287 N N . ARG A 1 178 ? -34.588 -21.379 39.047 1.00 11.48 158 ARG A N 1
ATOM 1288 C CA . ARG A 1 178 ? -35.360 -21.680 40.242 1.00 12.97 158 ARG A CA 1
ATOM 1289 C C . ARG A 1 178 ? -34.484 -21.956 41.458 1.00 15.12 158 ARG A C 1
ATOM 1290 O O . ARG A 1 178 ? -34.639 -21.352 42.533 1.00 13.70 158 ARG A O 1
ATOM 1298 N N . ASP A 1 179 ? -33.511 -22.834 41.263 1.00 13.87 159 ASP 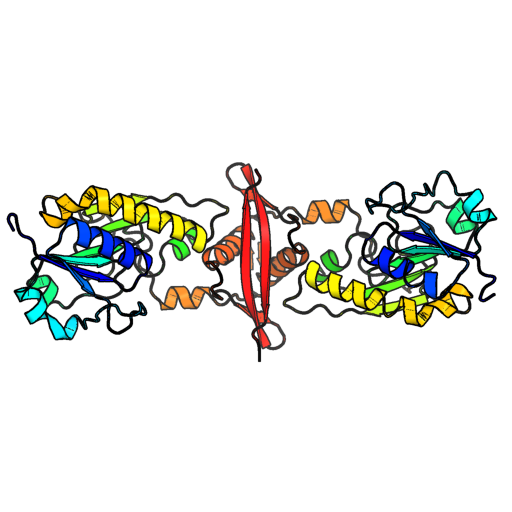A N 1
ATOM 1299 C CA . ASP A 1 179 ? -32.742 -23.366 42.366 1.00 16.76 159 ASP A CA 1
ATOM 1300 C C . ASP A 1 179 ? -31.532 -22.519 42.688 1.00 18.23 159 ASP A C 1
ATOM 1301 O O . ASP A 1 179 ? -30.892 -22.726 43.705 1.00 17.48 159 ASP A O 1
ATOM 1306 N N . GLY A 1 180 ? -31.177 -21.586 41.829 1.00 15.29 160 GLY A N 1
ATOM 1307 C CA . GLY A 1 180 ? -29.956 -20.811 42.045 1.00 15.41 160 GLY A CA 1
ATOM 1308 C C . GLY A 1 180 ? -28.709 -21.679 41.959 1.00 16.42 160 GLY A C 1
ATOM 1309 O O . GLY A 1 180 ? -27.692 -21.352 42.568 1.00 18.18 160 GLY A O 1
ATOM 1310 N N . SER A 1 181 ? -28.748 -22.729 41.152 1.00 17.27 161 SER A N 1
ATOM 1311 C CA . SER A 1 181 ? -27.660 -23.709 41.073 1.00 20.46 161 SER A CA 1
ATOM 1312 C C . SER A 1 181 ? -26.602 -23.364 40.023 1.00 22.28 161 SER A C 1
ATOM 1313 O O . SER A 1 181 ? -25.591 -24.039 39.880 1.00 24.46 161 SER A O 1
ATOM 1316 N N . TYR A 1 182 ? -26.812 -22.296 39.278 1.00 18.07 162 TYR A N 1
ATOM 1317 C CA . TYR A 1 182 ? -25.883 -21.896 38.229 1.00 17.09 162 TYR A CA 1
ATOM 1318 C C . TYR A 1 182 ? -24.669 -21.201 38.821 1.00 16.13 162 TYR A C 1
ATOM 1319 O O . TYR A 1 182 ? -24.703 -20.806 39.978 1.00 17.24 162 TYR A O 1
ATOM 1328 N N . THR A 1 183 ? -23.627 -21.000 38.024 1.00 16.77 163 THR A N 1
ATOM 1329 C CA . THR A 1 183 ? -22.546 -20.117 38.411 1.00 19.82 163 THR A CA 1
ATOM 1330 C C . THR A 1 183 ? -22.485 -19.022 37.333 1.00 20.21 163 THR A C 1
ATOM 1331 O O . THR A 1 183 ? -22.077 -19.240 36.183 1.00 19.29 163 THR A O 1
ATOM 1335 N N . ALA A 1 184 ? -23.000 -17.856 37.696 1.00 16.44 164 ALA A N 1
ATOM 1336 C CA . ALA A 1 184 ? -23.181 -16.782 36.721 1.00 17.15 164 ALA A CA 1
ATOM 1337 C C . ALA A 1 184 ? -21.907 -15.990 36.645 1.00 19.69 164 ALA A C 1
ATOM 1338 O O . ALA A 1 184 ? -21.128 -16.006 37.599 1.00 18.49 164 ALA A O 1
ATOM 1340 N N . LYS A 1 185 ? -21.677 -15.374 35.492 1.00 19.21 165 LYS A N 1
ATOM 1341 C CA . LYS A 1 185 ? -20.476 -14.607 35.229 1.00 20.69 165 LYS A CA 1
ATOM 1342 C C . LYS A 1 185 ? -20.848 -13.253 34.630 1.00 16.88 165 LYS A C 1
ATOM 1343 O O . LYS A 1 185 ? -21.614 -13.188 33.672 1.00 15.67 165 LYS A O 1
ATOM 1349 N N . SER A 1 186 ? -20.335 -12.185 35.206 1.00 18.74 166 SER A N 1
ATOM 1350 C CA . SER A 1 186 ? -20.497 -10.852 34.627 1.00 18.00 166 SER A CA 1
ATOM 1351 C C . SER A 1 186 ? -19.749 -10.708 33.313 1.00 18.68 166 SER A C 1
ATOM 1352 O O . SER A 1 186 ? -18.724 -11.338 33.161 1.00 18.33 166 SER A O 1
ATOM 1355 N N . PRO A 1 187 ? -20.284 -9.947 32.343 1.00 18.23 167 PRO A N 1
ATOM 1356 C CA . PRO A 1 187 ? -19.515 -9.758 31.134 1.00 17.63 167 PRO A CA 1
ATOM 1357 C C . PRO A 1 187 ? -18.229 -9.046 31.439 1.00 19.06 167 PRO A C 1
ATOM 1358 O O . PRO A 1 187 ? -18.173 -8.225 32.325 1.00 17.24 167 PRO A O 1
ATOM 1362 N N . ALA A 1 188 ? -17.196 -9.343 30.669 1.00 22.47 168 ALA A N 1
ATOM 1363 C CA . ALA A 1 188 ? -15.890 -8.708 30.865 1.00 24.29 168 ALA A CA 1
ATOM 1364 C C . ALA A 1 188 ? -15.829 -7.231 30.557 1.00 24.10 168 ALA A C 1
ATOM 1365 O O . ALA A 1 188 ? -14.945 -6.538 31.074 1.00 24.31 168 ALA A O 1
ATOM 1367 N N . THR A 1 189 ? -16.740 -6.735 29.725 1.00 19.41 169 THR A N 1
ATOM 1368 C CA . THR A 1 189 ? -16.784 -5.301 29.439 1.00 19.03 169 THR A CA 1
ATOM 1369 C C . THR A 1 189 ? -18.112 -4.684 29.791 1.00 15.80 169 THR A C 1
ATOM 1370 O O . THR A 1 189 ? -19.094 -5.399 29.921 1.00 16.16 169 THR A O 1
ATOM 1374 N N . GLU A 1 190 ? -18.158 -3.366 29.902 1.00 14.38 170 GLU A N 1
ATOM 1375 C CA . GLU A 1 190 ? -19.396 -2.682 30.239 1.00 15.92 170 GLU A CA 1
ATOM 1376 C C . GLU A 1 190 ? -20.386 -2.588 29.086 1.00 15.48 170 GLU A C 1
ATOM 1377 O O . GLU A 1 190 ? -21.596 -2.439 29.324 1.00 15.19 170 GLU A O 1
ATOM 1383 N N . GLY A 1 191 ? -19.887 -2.649 27.855 1.00 14.33 171 GLY A N 1
ATOM 1384 C CA . GLY A 1 191 ? -20.761 -2.506 26.685 1.00 14.79 171 GLY A CA 1
ATOM 1385 C C . GLY A 1 191 ? -21.313 -1.108 26.549 1.00 14.23 171 GLY A C 1
ATOM 1386 O O . GLY A 1 191 ? -20.625 -0.121 26.864 1.00 16.82 171 GLY A O 1
ATOM 1387 N N . ASN A 1 192 ? -22.587 -0.989 26.150 1.00 12.32 172 ASN A N 1
ATOM 1388 C CA . ASN A 1 192 ? -23.215 0.297 25.991 1.00 12.02 172 ASN A CA 1
ATOM 1389 C C . ASN A 1 192 ? -24.689 0.212 26.295 1.00 12.72 172 ASN A C 1
ATOM 1390 O O . ASN A 1 192 ? -25.245 -0.878 26.245 1.00 12.49 172 ASN A O 1
ATOM 1395 N N . LEU A 1 193 ? -25.267 1.341 26.654 1.00 14.17 173 LEU A N 1
ATOM 1396 C CA . LEU A 1 193 ? -26.655 1.421 27.123 1.00 13.30 173 LEU A CA 1
ATOM 1397 C C . LEU A 1 193 ? -27.401 2.434 26.343 1.00 15.09 173 LEU A C 1
ATOM 1398 O O . LEU A 1 193 ? -26.944 3.558 26.279 1.00 13.99 173 LEU A O 1
ATOM 1403 N N . ASN A 1 194 ? -28.579 2.049 25.824 1.00 13.23 174 ASN A N 1
ATOM 1404 C CA . ASN A 1 194 ? -29.493 2.953 25.149 1.00 12.87 174 ASN A CA 1
ATOM 1405 C C . ASN A 1 194 ? -30.764 3.114 25.973 1.00 13.40 174 ASN A C 1
ATOM 1406 O O . ASN A 1 194 ? -31.338 2.137 26.511 1.00 13.92 174 ASN A O 1
ATOM 1411 N N . LEU A 1 195 ? -31.229 4.353 26.079 1.00 15.99 175 LEU A N 1
ATOM 1412 C CA . LEU A 1 195 ? -32.449 4.628 26.804 1.00 15.72 175 LEU A CA 1
ATOM 1413 C C . LEU A 1 195 ? -33.555 5.041 25.816 1.00 15.23 175 LEU A C 1
ATOM 1414 O O . LEU A 1 195 ? -33.295 5.287 24.623 1.00 15.23 175 LEU A O 1
ATOM 1419 N N . LYS A 1 196 ? -34.773 5.096 26.349 1.00 16.28 176 LYS A N 1
ATOM 1420 C CA . LYS A 1 196 ? -35.937 5.469 25.547 1.00 19.50 176 LYS A CA 1
ATOM 1421 C C . LYS A 1 196 ? -35.644 6.707 24.700 1.00 19.48 176 LYS A C 1
ATOM 1422 O O . LYS A 1 196 ? -35.986 6.752 23.490 1.00 19.05 176 LYS A O 1
ATOM 1428 N N . LYS A 1 197 ? -34.998 7.719 25.278 1.00 18.96 177 LYS A N 1
ATOM 1429 C CA . LYS A 1 197 ? -34.694 8.909 24.490 1.00 20.70 177 LYS A CA 1
ATOM 1430 C C . LYS A 1 197 ? -33.798 8.718 23.273 1.00 20.66 177 LYS A C 1
ATOM 1431 O O . LYS A 1 197 ? -33.879 9.458 22.275 1.00 20.55 177 LYS A O 1
ATOM 1437 N N . ASP A 1 198 ? -32.849 7.792 23.369 1.00 17.27 178 ASP A N 1
ATOM 1438 C CA . ASP A 1 198 ? -31.996 7.462 22.244 1.00 16.08 178 ASP A CA 1
ATOM 1439 C C . ASP A 1 198 ? -32.799 6.883 21.075 1.00 14.28 178 ASP A C 1
ATOM 1440 O O . ASP A 1 198 ? -32.491 7.169 19.913 1.00 18.76 178 ASP A O 1
ATOM 1445 N N . PHE A 1 199 ? -33.840 6.094 21.370 1.00 14.65 179 PHE A N 1
ATOM 1446 C CA . PHE A 1 199 ? -34.752 5.603 20.343 1.00 13.47 179 PHE A CA 1
ATOM 1447 C C . PHE A 1 199 ? -35.601 6.745 19.791 1.00 15.92 179 PHE A C 1
ATOM 1448 O O . PHE A 1 199 ? -35.738 6.914 18.572 1.00 16.02 179 PHE A O 1
ATOM 1456 N N . GLU A 1 200 ? -36.163 7.572 20.673 1.00 15.92 180 GLU A N 1
ATOM 1457 C CA . GLU A 1 200 ? -36.961 8.727 20.177 1.00 18.48 180 GLU A CA 1
ATOM 1458 C C . GLU A 1 200 ? -36.139 9.604 19.266 1.00 16.52 180 GLU A C 1
ATOM 1459 O O . GLU A 1 200 ? -36.556 10.040 18.178 1.00 19.36 180 GLU A O 1
ATOM 1465 N N . GLN A 1 201 ? -34.898 9.842 19.610 1.00 18.80 181 GLN A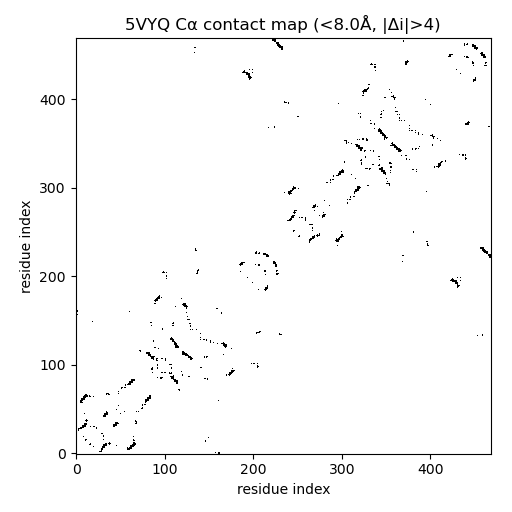 N 1
ATOM 1466 C CA . GLN A 1 201 ? -34.093 10.625 18.710 1.00 18.89 181 GLN A CA 1
ATOM 1467 C C . GLN A 1 201 ? -33.779 9.988 17.355 1.00 22.06 181 GLN A C 1
ATOM 1468 O O . GLN A 1 201 ? -33.837 10.637 16.325 1.00 22.51 181 GLN A O 1
ATOM 1474 N N . LEU A 1 202 ? -33.480 8.696 17.349 1.00 20.24 182 LEU A N 1
ATOM 1475 C CA . LEU A 1 202 ? -33.242 7.951 16.113 1.00 17.09 182 LEU A CA 1
ATOM 1476 C C . LEU A 1 202 ? -34.417 7.944 15.120 1.00 15.07 182 LEU A C 1
ATOM 1477 O O . LEU A 1 202 ? -34.239 7.853 13.880 1.00 14.83 182 LEU A O 1
ATOM 1482 N N . ARG A 1 203 ? -35.624 7.961 15.666 1.00 13.80 183 ARG A N 1
ATOM 1483 C CA . ARG A 1 203 ? -36.877 7.976 14.916 1.00 16.46 183 ARG A CA 1
ATOM 1484 C C . ARG A 1 203 ? -36.911 9.031 13.819 1.00 15.85 183 ARG A C 1
ATOM 1485 O O . ARG A 1 203 ? -37.502 8.835 12.751 1.00 14.69 183 ARG A O 1
ATOM 1493 N N . ARG A 1 204 ? -36.346 10.183 14.101 1.00 13.18 184 ARG A N 1
ATOM 1494 C CA . ARG A 1 204 ? -36.492 11.340 13.239 1.00 13.27 184 ARG A CA 1
ATOM 1495 C C . ARG A 1 204 ? -35.414 11.285 12.184 1.00 13.50 184 ARG A C 1
ATOM 1496 O O . ARG A 1 204 ? -34.234 11.191 12.497 1.00 14.66 184 ARG A O 1
ATOM 1504 N N . LEU A 1 205 ? -35.841 11.262 10.925 1.00 12.06 185 LEU A N 1
ATOM 1505 C CA . LEU A 1 205 ? -34.941 11.182 9.788 1.00 13.54 185 LEU A CA 1
ATOM 1506 C C . LEU A 1 205 ? -34.647 12.594 9.296 1.00 15.14 185 LEU A C 1
ATOM 1507 O O . LEU A 1 205 ? -35.575 13.328 8.962 1.00 18.23 185 LEU A O 1
ATOM 1512 N N . ASP A 1 206 ? -33.370 12.929 9.194 1.00 14.16 186 ASP A N 1
ATOM 1513 C CA . ASP A 1 206 ? -32.934 14.198 8.602 1.00 13.95 186 ASP A CA 1
ATOM 1514 C C . ASP A 1 206 ? -32.709 13.956 7.094 1.00 11.82 186 ASP A C 1
ATOM 1515 O O . ASP A 1 206 ? -31.810 13.215 6.709 1.00 12.10 186 ASP A O 1
ATOM 1520 N N . LEU A 1 207 ? -33.502 14.624 6.274 1.00 11.47 187 LEU A N 1
ATOM 1521 C CA . LEU A 1 207 ? -33.439 14.442 4.827 1.00 11.52 187 LEU A CA 1
ATOM 1522 C C . LEU A 1 207 ? -32.125 14.868 4.254 1.00 12.01 187 LEU A C 1
ATOM 1523 O O . LEU A 1 207 ? -31.753 14.375 3.198 1.00 12.23 187 LEU A O 1
ATOM 1528 N N . ASN A 1 208 ? -31.406 15.750 4.955 1.00 12.24 188 ASN A N 1
ATOM 1529 C CA . ASN A 1 208 ? -30.057 16.150 4.520 1.00 13.91 188 ASN A CA 1
ATOM 1530 C C . ASN A 1 208 ? -28.912 15.296 5.027 1.00 15.10 188 ASN A C 1
ATOM 1531 O O . ASN A 1 208 ? -27.761 15.528 4.620 1.00 14.24 188 ASN A O 1
ATOM 1536 N N . GLU A 1 209 ? -29.202 14.309 5.870 1.00 12.54 189 GLU A N 1
ATOM 1537 C CA . GLU A 1 209 ? -28.117 13.408 6.275 1.00 13.91 189 GLU A CA 1
ATOM 1538 C C . GLU A 1 209 ? -27.504 12.699 5.072 1.00 14.58 189 GLU A C 1
ATOM 1539 O O . GLU A 1 209 ? -28.229 12.195 4.220 1.00 13.98 189 GLU A O 1
ATOM 1545 N N . ARG A 1 210 ? -26.172 12.653 4.992 1.00 12.90 190 ARG A N 1
ATOM 1546 C CA . ARG A 1 210 ? -25.530 11.901 3.948 1.00 14.28 190 ARG A CA 1
ATOM 1547 C C . ARG A 1 210 ? -24.993 10.602 4.460 1.00 13.63 190 ARG A C 1
ATOM 1548 O O . ARG A 1 210 ? -24.499 10.514 5.598 1.00 14.10 190 ARG A O 1
ATOM 1556 N N . GLY A 1 211 ? -25.047 9.606 3.598 1.00 13.30 191 GLY A N 1
ATOM 1557 C CA . GLY A 1 211 ? -24.585 8.282 3.953 1.00 12.68 191 GLY A CA 1
ATOM 1558 C C . GLY A 1 211 ? -24.723 7.343 2.771 1.00 13.48 191 GLY A C 1
ATOM 1559 O O . GLY A 1 211 ? -25.154 7.744 1.684 1.00 12.70 191 GLY A O 1
ATOM 1560 N N . THR A 1 212 ? -24.415 6.067 2.992 1.00 12.37 192 THR A N 1
ATOM 1561 C CA . THR A 1 212 ? -24.594 5.085 1.958 1.00 12.33 192 THR A CA 1
ATOM 1562 C C . THR A 1 212 ? -26.015 4.583 1.932 1.00 13.20 192 THR A C 1
ATOM 1563 O O . THR A 1 212 ? -26.755 4.701 2.907 1.00 13.03 192 THR A O 1
ATOM 1567 N N . PHE A 1 213 ? -26.369 4.033 0.784 1.00 11.90 193 PHE A N 1
ATOM 1568 C CA . PHE A 1 213 ? -27.671 3.456 0.641 1.00 13.75 193 PHE A CA 1
ATOM 1569 C C . PHE A 1 213 ? -27.844 2.330 1.646 1.00 11.63 193 PHE A C 1
ATOM 1570 O O . PHE A 1 213 ? -28.904 2.205 2.245 1.00 11.42 193 PHE A O 1
ATOM 1578 N N . GLY A 1 214 ? -26.790 1.549 1.852 1.00 10.19 194 GLY A N 1
ATOM 1579 C CA . GLY A 1 214 ? -26.795 0.487 2.886 1.00 10.95 194 GLY A CA 1
ATOM 1580 C C . GLY A 1 214 ? -27.122 1.011 4.269 1.00 10.50 194 GLY A C 1
ATOM 1581 O O . GLY A 1 214 ? -27.985 0.457 5.002 1.00 10.78 194 GLY A O 1
ATOM 1582 N N . HIS A 1 215 ? -26.467 2.107 4.624 1.00 10.28 195 HIS A N 1
ATOM 1583 C CA . HIS A 1 215 ? -26.634 2.722 5.926 1.00 11.75 195 HIS A CA 1
ATOM 1584 C C . HIS A 1 215 ? -28.072 3.191 6.044 1.00 12.34 195 HIS A C 1
ATOM 1585 O O . HIS A 1 215 ? -28.695 3.022 7.081 1.00 10.73 195 HIS A O 1
ATOM 1592 N N . PHE A 1 216 ? -28.571 3.849 5.007 1.00 10.21 196 PHE A N 1
ATOM 1593 C CA . PHE A 1 216 ? -29.958 4.278 5.064 1.00 11.35 196 PHE A CA 1
ATOM 1594 C C . PHE A 1 216 ? -30.969 3.131 5.210 1.00 11.22 196 PHE A C 1
ATOM 1595 O O . PHE A 1 216 ? -31.956 3.224 5.954 1.00 9.93 196 PHE A O 1
ATOM 1603 N N . LEU A 1 217 ? -30.765 2.067 4.446 1.00 10.35 197 LEU A N 1
ATOM 1604 C CA . LEU A 1 217 ? -31.661 0.931 4.508 1.00 10.83 197 LEU A CA 1
ATOM 1605 C C . LEU A 1 217 ? -31.590 0.316 5.910 1.00 9.60 197 LEU A C 1
ATOM 1606 O O . LEU A 1 217 ? -32.616 -0.127 6.440 1.00 10.07 197 LEU A O 1
ATOM 1611 N N . ASN A 1 218 ? -30.401 0.284 6.524 1.00 8.52 198 ASN A N 1
ATOM 1612 C CA . ASN A 1 218 ? -30.291 -0.203 7.908 1.00 8.99 198 ASN A CA 1
ATOM 1613 C C . ASN A 1 218 ? -31.089 0.661 8.878 1.00 10.27 198 ASN A C 1
ATOM 1614 O O . ASN A 1 218 ? -31.872 0.140 9.691 1.00 9.72 198 ASN A O 1
ATOM 1619 N N . ARG A 1 219 ? -31.023 1.981 8.705 1.00 9.63 199 ARG A N 1
ATOM 1620 C CA . ARG A 1 219 ? -31.886 2.837 9.523 1.00 9.68 199 ARG A CA 1
ATOM 1621 C C . ARG A 1 219 ? -33.363 2.553 9.378 1.00 9.52 199 ARG A C 1
ATOM 1622 O O . ARG A 1 219 ? -34.090 2.480 10.383 1.00 9.39 199 ARG A O 1
ATOM 1630 N N . LEU A 1 220 ? -33.846 2.483 8.145 1.00 8.78 200 LEU A N 1
ATOM 1631 C CA . LEU A 1 220 ? -35.251 2.277 7.908 1.00 9.35 200 LEU A CA 1
ATOM 1632 C C . LEU A 1 220 ? -35.733 0.921 8.400 1.00 9.27 200 LEU A C 1
ATOM 1633 O O . LEU A 1 220 ? -36.792 0.812 8.992 1.00 9.60 200 LEU A O 1
ATOM 1638 N N . ARG A 1 221 ? -34.948 -0.130 8.157 1.00 9.57 201 ARG A N 1
ATOM 1639 C CA . ARG A 1 221 ? -35.427 -1.449 8.574 1.00 8.60 201 ARG A CA 1
ATOM 1640 C C . ARG A 1 221 ? -35.339 -1.572 10.116 1.00 8.81 201 ARG A C 1
ATOM 1641 O O . ARG A 1 221 ? -36.116 -2.290 10.746 1.00 8.61 201 ARG A O 1
ATOM 1649 N N . ALA A 1 222 ? -34.332 -0.933 10.715 1.00 8.81 202 ALA A N 1
ATOM 1650 C CA . ALA A 1 222 ? -34.260 -0.887 12.167 1.00 9.45 202 ALA A CA 1
ATOM 1651 C C . ALA A 1 222 ? -35.515 -0.277 12.804 1.00 9.79 202 ALA A C 1
ATOM 1652 O O . ALA A 1 222 ? -35.901 -0.669 13.924 1.00 9.54 202 ALA A O 1
ATOM 1654 N N . LEU A 1 223 ? -36.129 0.692 12.104 1.00 9.10 203 LEU A N 1
ATOM 1655 C CA . LEU A 1 223 ? -37.297 1.386 12.579 1.00 10.56 203 LEU A CA 1
ATOM 1656 C C . LEU A 1 223 ? -38.593 0.829 12.066 1.00 11.40 203 LEU A C 1
ATOM 1657 O O . LEU A 1 223 ? -39.657 1.366 12.327 1.00 10.06 203 LEU A O 1
ATOM 1662 N N . THR A 1 224 ? -38.502 -0.304 11.377 1.00 10.52 204 THR A N 1
ATOM 1663 C CA . THR A 1 224 ? -39.629 -0.985 10.864 1.00 9.47 204 THR A CA 1
ATOM 1664 C C . THR A 1 224 ? -40.008 -2.127 11.779 1.00 9.93 204 THR A C 1
ATOM 1665 O O . THR A 1 224 ? -39.249 -3.063 12.014 1.00 10.36 204 THR A O 1
ATOM 1669 N N . HIS A 1 225 ? -41.240 -2.076 12.272 1.00 9.54 205 HIS A N 1
ATOM 1670 C CA . HIS A 1 225 ? -41.696 -3.065 13.258 1.00 10.81 205 HIS A CA 1
ATOM 1671 C C . HIS A 1 225 ? -43.203 -3.197 13.181 1.00 10.91 205 HIS A C 1
ATOM 1672 O O . HIS A 1 225 ? -43.925 -2.388 13.756 1.00 12.46 205 HIS A O 1
ATOM 1679 N N . ASP A 1 226 ? -43.642 -4.169 12.406 1.00 11.79 206 ASP A N 1
ATOM 1680 C CA . ASP A 1 226 ? -45.056 -4.317 12.102 1.00 13.75 206 ASP A CA 1
ATOM 1681 C C . ASP A 1 226 ? -45.616 -2.951 11.640 1.00 15.35 206 ASP A C 1
ATOM 1682 O O . ASP A 1 226 ? -45.011 -2.300 10.782 1.00 15.06 206 ASP A O 1
ATOM 1687 N N . ASP A 1 227 ? -46.726 -2.494 12.190 1.00 17.09 207 ASP A N 1
ATOM 1688 C CA . ASP A 1 227 ? -47.228 -1.212 11.690 1.00 21.87 207 ASP A CA 1
ATOM 1689 C C . ASP A 1 227 ? -46.960 -0.039 12.605 1.00 20.16 207 ASP A C 1
ATOM 1690 O O . ASP A 1 227 ? -47.605 1.005 12.434 1.00 21.45 207 ASP A O 1
ATOM 1695 N N . PHE A 1 228 ? -46.032 -0.182 13.549 1.00 14.54 208 PHE A N 1
ATOM 1696 C CA . PHE A 1 228 ? -45.615 0.969 14.328 1.00 15.05 208 PHE A CA 1
ATOM 1697 C C . PHE A 1 228 ? -45.161 2.111 13.427 1.00 15.19 208 PHE A C 1
ATOM 1698 O O . PHE A 1 228 ? -44.390 1.929 12.496 1.00 15.10 208 PHE A O 1
ATOM 1706 N N . ARG A 1 229 ? -45.673 3.307 13.677 1.00 14.56 209 ARG A N 1
ATOM 1707 C CA . ARG A 1 229 ? -45.235 4.498 12.972 1.00 14.28 209 ARG A CA 1
ATOM 1708 C C . ARG A 1 229 ? -44.031 5.100 13.693 1.00 13.55 209 ARG A C 1
ATOM 1709 O O . ARG A 1 229 ? -44.121 6.142 14.329 1.00 13.85 209 ARG A O 1
ATOM 1717 N N . ASN A 1 230 ? -42.870 4.463 13.565 1.00 12.35 210 ASN A N 1
ATOM 1718 C CA . ASN A 1 230 ? -41.682 4.895 14.245 1.00 11.03 210 ASN A CA 1
ATOM 1719 C C . ASN A 1 230 ? -40.898 5.978 13.503 1.00 11.00 210 ASN A C 1
ATOM 1720 O O . ASN A 1 230 ? -40.631 7.023 14.059 1.00 11.92 210 ASN A O 1
ATOM 1725 N N . ALA A 1 231 ? -40.431 5.693 12.282 1.00 10.72 211 ALA A N 1
ATOM 1726 C CA . ALA A 1 231 ? -39.605 6.651 11.552 1.00 11.36 211 ALA A CA 1
ATOM 1727 C C . ALA A 1 231 ? -40.482 7.764 10.932 1.00 11.12 211 ALA A C 1
ATOM 1728 O O . ALA A 1 231 ? -41.596 7.477 10.454 1.00 9.55 211 ALA A O 1
ATOM 1730 N N . TRP A 1 232 ? -39.954 8.982 10.990 1.00 10.86 212 TRP A N 1
ATOM 1731 C CA . TRP A 1 232 ? -40.655 10.108 10.383 1.00 11.67 212 TRP A CA 1
ATOM 1732 C C . TRP A 1 232 ? -39.664 11.123 9.906 1.00 11.61 212 TRP A C 1
ATOM 1733 O O . TRP A 1 232 ? -38.551 11.240 10.401 1.00 12.75 212 TRP A O 1
ATOM 1744 N N . PHE A 1 233 ? -40.082 11.889 8.922 1.00 12.66 213 PHE A N 1
ATOM 1745 C CA . PHE A 1 233 ? -39.353 13.090 8.517 1.00 12.24 213 PHE A CA 1
ATOM 1746 C C . PHE A 1 233 ? -40.363 14.224 8.446 1.00 11.73 213 PHE A C 1
ATOM 1747 O O . PHE A 1 233 ? -41.560 13.977 8.466 1.00 12.72 213 PHE A O 1
ATOM 1755 N N . VAL A 1 234 ? -39.855 15.445 8.353 1.00 11.74 214 VAL A N 1
ATOM 1756 C CA . VAL A 1 234 ? -40.680 16.614 8.067 1.00 15.71 214 VAL A CA 1
ATOM 1757 C C . VAL A 1 234 ? -40.274 17.115 6.690 1.00 13.95 214 VAL A C 1
ATOM 1758 O O . VAL A 1 234 ? -39.091 17.229 6.400 1.00 14.89 214 VAL A O 1
ATOM 1762 N N . ASP A 1 235 ? -41.265 17.308 5.821 1.00 13.26 215 ASP A N 1
ATOM 1763 C CA . ASP A 1 235 ? -41.007 17.787 4.479 1.00 14.75 215 ASP A CA 1
ATOM 1764 C C . ASP A 1 235 ? -40.790 19.295 4.492 1.00 16.99 215 ASP A C 1
ATOM 1765 O O . ASP A 1 235 ? -40.916 19.934 5.529 1.00 16.93 215 ASP A O 1
ATOM 1770 N N . ALA A 1 236 ? -40.427 19.793 3.321 1.00 20.34 216 ALA A N 1
ATOM 1771 C CA . ALA A 1 236 ? -40.092 21.187 3.112 1.00 27.42 216 ALA A CA 1
ATOM 1772 C C . ALA A 1 236 ? -41.242 22.060 3.573 1.00 28.55 216 ALA A C 1
ATOM 1773 O O . ALA A 1 236 ? -40.993 23.148 4.095 1.00 40.35 216 ALA A O 1
ATOM 1775 N N . SER A 1 237 ? -42.484 21.610 3.442 1.00 26.60 217 SER A N 1
ATOM 1776 C CA . SER A 1 237 ? -43.603 22.411 3.915 1.00 28.69 217 SER A CA 1
ATOM 1777 C C . SER A 1 237 ? -43.968 22.301 5.382 1.00 31.16 217 SER A C 1
ATOM 1778 O O . SER A 1 237 ? -44.860 23.015 5.819 1.00 31.56 217 SER A O 1
ATOM 1781 N N . GLY A 1 238 ? -43.281 21.445 6.144 1.00 24.35 218 GLY A N 1
ATOM 1782 C CA . GLY A 1 238 ? -43.530 21.269 7.576 1.00 21.74 218 GLY A CA 1
ATOM 1783 C C . GLY A 1 238 ? -44.430 20.116 7.936 1.00 21.78 218 GLY A C 1
ATOM 1784 O O . GLY A 1 238 ? -44.766 19.975 9.106 1.00 23.26 218 GLY A O 1
ATOM 1785 N N . ARG A 1 239 ? -44.799 19.275 6.967 1.00 16.02 219 ARG A N 1
ATOM 1786 C CA . ARG A 1 239 ? -45.694 18.151 7.186 1.00 15.77 219 ARG A CA 1
ATOM 1787 C C . ARG A 1 239 ? -44.849 16.946 7.606 1.00 15.43 219 ARG A C 1
ATOM 1788 O O . ARG A 1 239 ? -43.887 16.617 6.927 1.00 15.94 219 ARG A O 1
ATOM 1796 N N . LYS A 1 240 ? -45.250 16.329 8.698 1.00 14.71 220 LYS A N 1
ATOM 1797 C CA . LYS A 1 240 ? -44.676 15.061 9.169 1.00 15.15 220 LYS A CA 1
ATOM 1798 C C . LYS A 1 240 ? -45.151 13.885 8.353 1.00 12.64 220 LYS A C 1
ATOM 1799 O O . LYS A 1 240 ? -46.365 13.686 8.098 1.00 13.43 220 LYS A O 1
ATOM 1805 N N . VAL A 1 241 ? -44.188 13.037 7.990 1.00 11.78 221 VAL A N 1
ATOM 1806 C CA . VAL A 1 241 ? -44.508 11.851 7.225 1.00 10.91 221 VAL A CA 1
ATOM 1807 C C . VAL A 1 241 ? -43.841 10.629 7.866 1.00 10.98 221 VAL A C 1
ATOM 1808 O O . VAL A 1 241 ? -42.658 10.681 8.090 1.00 11.76 221 VAL A O 1
ATOM 1812 N N . PHE A 1 242 ? -44.600 9.565 8.040 1.00 10.51 222 PHE A N 1
ATOM 1813 C CA . PHE A 1 242 ? -44.093 8.322 8.635 1.00 11.24 222 PHE A CA 1
ATOM 1814 C C . PHE A 1 242 ? -43.596 7.365 7.562 1.00 10.88 222 PHE A C 1
ATOM 1815 O O . PHE A 1 242 ? -44.081 7.358 6.439 1.00 11.33 222 PHE A O 1
ATOM 1823 N N . VAL A 1 243 ? -42.575 6.566 7.865 1.00 11.41 223 VAL A N 1
ATOM 1824 C CA . VAL A 1 243 ? -41.932 5.767 6.829 1.00 12.00 223 VAL A CA 1
ATOM 1825 C C . VAL A 1 243 ? -41.644 4.381 7.404 1.00 12.49 223 VAL A C 1
ATOM 1826 O O . VAL A 1 243 ? -41.125 4.296 8.510 1.00 12.67 223 VAL A O 1
ATOM 1830 N N . ARG A 1 244 ? -41.961 3.326 6.661 1.00 11.28 224 ARG A N 1
ATOM 1831 C CA . ARG A 1 244 ? -41.406 1.993 6.985 1.00 11.01 224 ARG A CA 1
ATOM 1832 C C . ARG A 1 244 ? -41.033 1.291 5.696 1.00 11.28 224 ARG A C 1
ATOM 1833 O O . ARG A 1 244 ? -41.480 1.720 4.608 1.00 11.02 224 ARG A O 1
ATOM 1841 N N . VAL A 1 245 ? -40.202 0.255 5.786 1.00 10.90 225 VAL A N 1
ATOM 1842 C CA . VAL A 1 245 ? -39.751 -0.460 4.602 1.00 11.88 225 VAL A CA 1
ATOM 1843 C C . VAL A 1 245 ? -40.278 -1.891 4.608 1.00 13.02 225 VAL A C 1
ATOM 1844 O O . VAL A 1 245 ? -40.571 -2.451 5.658 1.00 12.79 225 VAL A O 1
ATOM 1848 N N . VAL A 1 246 ? -40.421 -2.444 3.413 1.00 12.14 226 VAL A N 1
ATOM 1849 C CA . VAL A 1 246 ? -40.804 -3.836 3.167 1.00 12.93 226 VAL A CA 1
ATOM 1850 C C . VAL A 1 246 ? -39.655 -4.473 2.405 1.00 14.05 226 VAL A C 1
ATOM 1851 O O . VAL A 1 246 ? -39.302 -4.060 1.309 1.00 13.03 226 VAL A O 1
ATOM 1855 N N . LEU A 1 247 ? -39.040 -5.481 3.018 1.00 12.73 227 LEU A N 1
ATOM 1856 C CA . LEU A 1 247 ? -37.913 -6.176 2.430 1.00 12.55 227 LEU A CA 1
ATOM 1857 C C . LEU A 1 247 ? -38.314 -7.631 2.219 1.00 13.05 227 LEU A C 1
ATOM 1858 O O . LEU A 1 247 ? -38.790 -8.270 3.135 1.00 15.35 227 LEU A O 1
ATOM 1863 N N . GLU A 1 248 ? -38.043 -8.163 1.050 1.00 13.37 228 GLU A N 1
ATOM 1864 C CA . GLU A 1 248 ? -38.360 -9.558 0.753 1.00 15.34 228 GLU A CA 1
ATOM 1865 C C . GLU A 1 248 ? -37.202 -10.187 0.030 1.00 14.72 228 GLU A C 1
ATOM 1866 O O . GLU A 1 248 ? -36.821 -9.793 -1.084 1.00 15.48 228 GLU A O 1
ATOM 1872 N N . PRO A 1 249 ? -36.623 -11.244 0.620 1.00 16.90 229 PRO A N 1
ATOM 1873 C CA . PRO A 1 249 ? -35.494 -11.836 -0.076 1.00 15.94 229 PRO A CA 1
ATOM 1874 C C . PRO A 1 249 ? -36.014 -12.690 -1.228 1.00 15.89 229 PRO A C 1
ATOM 1875 O O . PRO A 1 249 ? -37.098 -13.253 -1.118 1.00 16.91 229 PRO A O 1
ATOM 1879 N N . GLU A 1 250 ? -35.240 -12.788 -2.291 1.00 19.37 230 GLU A N 1
ATOM 1880 C CA . GLU A 1 250 ? -35.642 -13.592 -3.453 1.00 20.43 230 GLU A CA 1
ATOM 1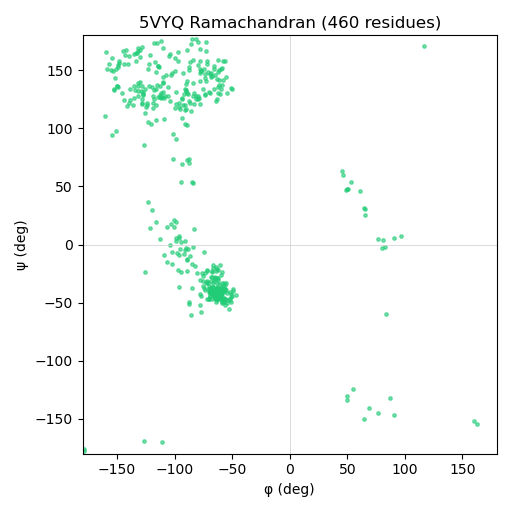881 C C . GLU A 1 250 ? -35.685 -15.068 -3.019 1.00 23.22 230 GLU A C 1
ATOM 1882 O O . GLU A 1 250 ? -34.801 -15.535 -2.300 1.00 23.76 230 GLU A O 1
ATOM 1888 N N . LYS A 1 251 ? -36.748 -15.766 -3.390 1.00 30.09 231 LYS A N 1
ATOM 1889 C CA . LYS A 1 251 ? -36.864 -17.189 -3.066 1.00 38.91 231 LYS A CA 1
ATOM 1890 C C . LYS A 1 251 ? -35.878 -17.943 -3.959 1.00 47.24 231 LYS A C 1
ATOM 1891 O O . LYS A 1 251 ? -35.720 -17.589 -5.128 1.00 41.65 231 LYS A O 1
ATOM 1893 N N . PRO A 1 252 ? -35.193 -18.968 -3.420 1.00 58.84 232 PRO A N 1
ATOM 1894 C CA . PRO A 1 252 ? -34.647 -19.997 -4.327 1.00 59.44 232 PRO A CA 1
ATOM 1895 C C . PRO A 1 252 ? -35.737 -20.947 -4.842 1.00 54.24 232 PRO A C 1
ATOM 1896 O O . PRO A 1 252 ? -36.553 -20.553 -5.681 1.00 48.47 232 PRO A O 1
ATOM 1900 N N . GLN B 1 18 ? -63.733 16.481 -42.039 1.00 55.02 -2 GLN B N 1
ATOM 1901 C CA . GLN B 1 18 ? -64.071 15.262 -41.253 1.00 46.63 -2 GLN B CA 1
ATOM 1902 C C . GLN B 1 18 ? -65.565 15.014 -41.122 1.00 48.25 -2 GLN B C 1
ATOM 1903 O O . GLN B 1 18 ? -66.040 13.870 -41.208 1.00 43.79 -2 GLN B O 1
ATOM 1904 N N . GLY B 1 19 ? -66.297 16.098 -40.882 1.00 34.95 -1 GLY B N 1
ATOM 1905 C CA . GLY B 1 19 ? -67.731 16.024 -40.662 1.00 34.57 -1 GLY B CA 1
ATOM 1906 C C . GLY B 1 19 ? -68.188 15.268 -39.429 1.00 29.18 -1 GLY B C 1
ATOM 1907 O O . GLY B 1 19 ? -67.493 15.202 -38.387 1.00 24.73 -1 GLY B O 1
ATOM 1908 N N . HIS B 1 20 ? -69.382 14.689 -39.544 1.00 22.33 0 HIS B N 1
ATOM 1909 C CA . HIS B 1 20 ? -70.099 14.300 -38.348 1.00 20.42 0 HIS B CA 1
ATOM 1910 C C . HIS B 1 20 ? -69.926 12.855 -38.019 1.00 23.04 0 HIS B C 1
ATOM 1911 O O . HIS B 1 20 ? -70.356 12.425 -36.950 1.00 26.63 0 HIS B O 1
ATOM 1918 N N . MET B 1 21 ? -69.284 12.116 -38.911 1.00 19.27 1 MET B N 1
ATOM 1919 C CA . MET B 1 21 ? -69.067 10.713 -38.672 1.00 22.63 1 MET B CA 1
ATOM 1920 C C . MET B 1 21 ? -67.637 10.284 -38.783 1.00 19.85 1 MET B C 1
ATOM 1921 O O . MET B 1 21 ? -67.178 9.725 -39.757 1.00 21.46 1 MET B O 1
ATOM 1926 N N . VAL B 1 22 ? -67.011 10.465 -37.653 1.00 17.10 2 VAL B N 1
ATOM 1927 C CA . VAL B 1 22 ? -65.621 10.101 -37.476 1.00 15.62 2 VAL B CA 1
ATOM 1928 C C . VAL B 1 22 ? -65.525 8.679 -36.922 1.00 14.96 2 VAL B C 1
ATOM 1929 O O . VAL B 1 22 ? -65.982 8.406 -35.806 1.00 13.41 2 VAL B O 1
ATOM 1933 N N . THR B 1 23 ? -64.881 7.795 -37.661 1.00 13.67 3 THR B N 1
ATOM 1934 C CA . THR B 1 23 ? -64.737 6.416 -37.234 1.00 14.55 3 THR B CA 1
ATOM 1935 C C . THR B 1 23 ? -63.390 6.298 -36.502 1.00 12.84 3 THR B C 1
ATOM 1936 O O . THR B 1 23 ? -62.361 6.692 -37.070 1.00 12.57 3 THR B O 1
ATOM 1940 N N . ILE B 1 24 ? -63.400 5.804 -35.262 1.00 11.43 4 ILE B N 1
ATOM 1941 C CA . ILE B 1 24 ? -62.196 5.931 -34.381 1.00 10.06 4 ILE B CA 1
ATOM 1942 C C . ILE B 1 24 ? -61.632 4.563 -34.052 1.00 9.78 4 ILE B C 1
ATOM 1943 O O . ILE B 1 24 ? -62.380 3.645 -33.746 1.00 10.68 4 ILE B O 1
ATOM 1948 N N . LEU B 1 25 ? -60.315 4.408 -34.169 1.00 9.74 5 LEU B N 1
ATOM 1949 C CA . LEU B 1 25 ? -59.629 3.213 -33.671 1.00 10.10 5 LEU B CA 1
ATOM 1950 C C . LEU B 1 25 ? -58.938 3.628 -32.386 1.00 10.10 5 LEU B C 1
ATOM 1951 O O . LEU B 1 25 ? -58.178 4.595 -32.420 1.00 10.58 5 LEU B O 1
ATOM 1956 N N . ILE B 1 26 ? -59.241 2.940 -31.287 1.00 9.23 6 ILE B N 1
ATOM 1957 C CA . ILE B 1 26 ? -58.463 3.146 -30.042 1.00 9.75 6 ILE B CA 1
ATOM 1958 C C . ILE B 1 26 ? -57.442 2.027 -29.947 1.00 9.21 6 ILE B C 1
ATOM 1959 O O . ILE B 1 26 ? -57.745 0.839 -30.116 1.00 9.14 6 ILE B O 1
ATOM 1964 N N . LEU B 1 27 ? -56.203 2.419 -29.685 1.00 8.63 7 LEU B N 1
ATOM 1965 C CA . LEU B 1 27 ? -55.153 1.439 -29.367 1.00 9.45 7 LEU B CA 1
ATOM 1966 C C . LEU B 1 27 ? -54.587 1.674 -27.963 1.00 9.80 7 LEU B C 1
ATOM 1967 O O . LEU B 1 27 ? -54.061 2.759 -27.673 1.00 9.91 7 LEU B O 1
ATOM 1972 N N . THR B 1 28 ? -54.670 0.664 -27.104 1.00 8.94 8 THR B N 1
ATOM 1973 C CA . THR B 1 28 ? -53.914 0.759 -25.846 1.00 10.36 8 THR B CA 1
ATOM 1974 C C . THR B 1 28 ? -53.695 -0.600 -25.245 1.00 10.23 8 THR B C 1
ATOM 1975 O O . THR B 1 28 ? -54.501 -1.508 -25.435 1.00 9.71 8 THR B O 1
ATOM 1979 N N . ASP B 1 29 ? -52.585 -0.713 -24.515 1.00 9.45 9 ASP B N 1
ATOM 1980 C CA . ASP B 1 29 ? -52.292 -1.911 -23.736 1.00 10.47 9 ASP B CA 1
ATOM 1981 C C . ASP B 1 29 ? -52.531 -1.721 -22.257 1.00 10.70 9 ASP B C 1
ATOM 1982 O O . ASP B 1 29 ? -52.401 -2.624 -21.439 1.00 12.43 9 ASP B O 1
ATOM 1987 N N . ASN B 1 30 ? -52.958 -0.537 -21.869 1.00 10.33 10 ASN B N 1
ATOM 1988 C CA . ASN B 1 30 ? -53.079 -0.219 -20.471 1.00 10.30 10 ASN B CA 1
ATOM 1989 C C . ASN B 1 30 ? -54.461 -0.554 -19.984 1.00 9.90 10 ASN B C 1
ATOM 1990 O O . ASN B 1 30 ? -55.484 -0.190 -20.600 1.00 11.22 10 ASN B O 1
ATOM 1995 N N . VAL B 1 31 ? -54.524 -1.213 -18.832 1.00 11.43 11 VAL B N 1
ATOM 1996 C CA . VAL B 1 31 ? -55.821 -1.583 -18.271 1.00 13.14 11 VAL B CA 1
ATOM 1997 C C . VAL B 1 31 ? -56.772 -0.439 -17.938 1.00 12.33 11 VAL B C 1
ATOM 1998 O O . VAL B 1 31 ? -57.977 -0.528 -18.207 1.00 12.65 11 VAL B O 1
ATOM 2002 N N . HIS B 1 32 ? -56.294 0.664 -17.369 1.00 10.89 12 HIS B N 1
ATOM 2003 C CA . HIS B 1 32 ? -57.157 1.788 -17.074 1.00 11.80 12 HIS B CA 1
ATOM 2004 C C . HIS B 1 32 ? -57.609 2.462 -18.352 1.00 11.49 12 HIS B C 1
ATOM 2005 O O . HIS B 1 32 ? -58.771 2.866 -18.496 1.00 11.03 12 HIS B O 1
ATOM 2012 N N . ALA B 1 33 ? -56.679 2.652 -19.272 1.00 10.44 13 ALA B N 1
ATOM 2013 C CA . ALA B 1 33 ? -57.077 3.323 -20.516 1.00 10.07 13 ALA B CA 1
ATOM 2014 C C . ALA B 1 33 ? -58.050 2.468 -21.321 1.00 10.63 13 ALA B C 1
ATOM 2015 O O . ALA B 1 33 ? -58.920 2.992 -21.985 1.00 10.53 13 ALA B O 1
ATOM 2017 N N . HIS B 1 34 ? -57.906 1.161 -21.251 1.00 10.57 14 HIS B N 1
ATOM 2018 C CA . HIS B 1 34 ? -58.860 0.287 -21.899 1.00 11.92 14 HIS B CA 1
ATOM 2019 C C . HIS B 1 34 ? -60.259 0.480 -21.357 1.00 11.41 14 HIS B C 1
ATOM 2020 O O . HIS B 1 34 ? -61.249 0.570 -22.097 1.00 13.75 14 HIS B O 1
ATOM 2027 N N . ALA B 1 35 ? -60.351 0.573 -20.040 1.00 11.60 15 ALA B N 1
ATOM 2028 C CA . ALA B 1 35 ? -61.639 0.765 -19.395 1.00 13.35 15 ALA B CA 1
ATOM 2029 C C . ALA B 1 35 ? -62.229 2.097 -19.805 1.00 14.14 15 ALA B C 1
ATOM 2030 O O . ALA B 1 35 ? -63.423 2.186 -20.033 1.00 13.79 15 ALA B O 1
ATOM 2032 N N . LEU B 1 36 ? -61.401 3.137 -19.902 1.00 12.51 16 LEU B N 1
ATOM 2033 C CA . LEU B 1 36 ? -61.842 4.437 -20.360 1.00 11.89 16 LEU B CA 1
ATOM 2034 C C . LEU B 1 36 ? -62.339 4.342 -21.806 1.00 12.97 16 LEU B C 1
ATOM 2035 O O . LEU B 1 36 ? -63.370 4.916 -22.151 1.00 13.38 16 LEU B O 1
ATOM 2040 N N . ALA B 1 37 ? -61.594 3.608 -22.632 1.00 11.64 17 ALA B N 1
ATOM 2041 C CA . ALA B 1 37 ? -61.945 3.418 -24.026 1.00 12.36 17 ALA B CA 1
ATOM 2042 C C . ALA B 1 37 ? -63.310 2.727 -24.186 1.00 14.37 17 ALA B C 1
ATOM 2043 O O . ALA B 1 37 ? -64.086 3.085 -25.080 1.00 14.34 17 ALA B O 1
ATOM 2045 N N . VAL B 1 38 ? -63.566 1.749 -23.334 1.00 14.66 18 VAL B N 1
ATOM 2046 C CA . VAL B 1 38 ? -64.841 1.060 -23.363 1.00 15.97 18 VAL B CA 1
ATOM 2047 C C . VAL B 1 38 ? -65.960 2.067 -23.068 1.00 15.60 18 VAL B C 1
ATOM 2048 O O . VAL B 1 38 ? -67.033 1.961 -23.678 1.00 17.05 18 VAL B O 1
ATOM 2052 N N . ASP B 1 39 ? -65.754 3.012 -22.155 1.00 13.43 19 ASP B N 1
ATOM 2053 C CA . ASP B 1 39 ? -66.760 4.036 -21.891 1.00 14.39 19 ASP B CA 1
ATOM 2054 C C . ASP B 1 39 ? -66.915 5.002 -23.070 1.00 15.93 19 ASP B C 1
ATOM 2055 O O . ASP B 1 39 ? -68.023 5.442 -23.408 1.00 17.48 19 ASP B O 1
ATOM 2060 N N . LEU B 1 40 ? -65.811 5.355 -23.705 1.00 14.92 20 LEU B N 1
ATOM 2061 C CA . LEU B 1 40 ? -65.886 6.177 -24.898 1.00 15.60 20 LEU B CA 1
ATOM 2062 C C . LEU B 1 40 ? -66.660 5.488 -26.018 1.00 15.41 20 LEU B C 1
ATOM 2063 O O . LEU B 1 40 ? -67.411 6.131 -26.743 1.00 17.06 20 LEU B O 1
ATOM 2068 N N . GLN B 1 41 ? -66.451 4.191 -26.199 1.00 16.12 21 GLN B N 1
ATOM 2069 C CA . GLN B 1 41 ? -67.130 3.442 -27.247 1.00 16.30 21 GLN B CA 1
ATOM 2070 C C . GLN B 1 41 ? -68.630 3.436 -27.013 1.00 16.78 21 GLN B C 1
ATOM 2071 O O . GLN B 1 41 ? -69.403 3.437 -27.981 1.00 17.27 21 GLN B O 1
ATOM 2077 N N . ALA B 1 42 ? -69.034 3.444 -25.754 1.00 18.20 22 ALA B N 1
ATOM 2078 C CA . ALA B 1 42 ? -70.455 3.433 -25.415 1.00 20.88 22 ALA B CA 1
ATOM 2079 C C . ALA B 1 42 ? -71.100 4.726 -25.857 1.00 26.00 22 ALA B C 1
ATOM 2080 O O . ALA B 1 42 ? -72.204 4.698 -26.370 1.00 24.21 22 ALA B O 1
ATOM 2082 N N . ARG B 1 43 ? -70.381 5.826 -25.664 1.00 22.52 23 ARG B N 1
ATOM 2083 C CA . ARG B 1 43 ? -70.775 7.186 -26.062 1.00 23.43 23 ARG B CA 1
ATOM 2084 C C . ARG B 1 43 ? -70.682 7.406 -27.572 1.00 23.69 23 ARG B C 1
ATOM 2085 O O . ARG B 1 43 ? -71.495 8.082 -28.182 1.00 22.78 23 ARG B O 1
ATOM 2093 N N . HIS B 1 44 ? -69.654 6.858 -28.200 1.00 20.37 24 HIS B N 1
ATOM 2094 C CA . HIS B 1 44 ? -69.399 7.218 -29.578 1.00 19.02 24 HIS B CA 1
ATOM 2095 C C . HIS B 1 44 ? -69.957 6.274 -30.617 1.00 21.82 24 HIS B C 1
ATOM 2096 O O . HIS B 1 44 ? -70.376 6.725 -31.688 1.00 26.40 24 HIS B O 1
ATOM 2103 N N . GLY B 1 45 ? -69.935 4.983 -30.331 1.00 21.04 25 GLY B N 1
ATOM 2104 C CA . GLY B 1 45 ? -70.483 3.933 -31.182 1.00 19.49 25 GLY B CA 1
ATOM 2105 C C . GLY B 1 45 ? -69.588 3.427 -32.301 1.00 15.81 25 GLY B C 1
ATOM 2106 O O . GLY B 1 45 ? -69.279 2.228 -32.404 1.00 17.74 25 GLY B O 1
ATOM 2107 N N . ASP B 1 46 ? -69.201 4.345 -33.187 1.00 14.58 26 ASP B N 1
ATOM 2108 C CA . ASP B 1 46 ? -68.438 4.010 -34.387 1.00 15.03 26 ASP B CA 1
ATOM 2109 C C . ASP B 1 46 ? -66.961 4.031 -33.983 1.00 15.47 26 ASP B C 1
ATOM 2110 O O . ASP B 1 46 ? -66.181 4.920 -34.370 1.00 13.54 26 ASP B O 1
ATOM 2115 N N . MET B 1 47 ? -66.625 3.031 -33.179 1.00 14.62 27 MET B N 1
ATOM 2116 C CA . MET B 1 47 ? -65.295 2.955 -32.555 1.00 14.16 27 MET B CA 1
ATOM 2117 C C . MET B 1 47 ? -64.903 1.534 -32.327 1.00 14.26 27 MET B C 1
ATOM 2118 O O . MET B 1 47 ? -65.724 0.748 -31.872 1.00 14.48 27 MET B O 1
ATOM 2123 N N . ASP B 1 48 ? -63.673 1.173 -32.625 1.00 11.90 28 ASP B N 1
ATOM 2124 C CA . ASP B 1 48 ? -63.159 -0.141 -32.254 1.00 11.11 28 ASP B CA 1
ATOM 2125 C C . ASP B 1 48 ? -62.014 0.059 -31.271 1.00 11.35 28 ASP B C 1
ATOM 2126 O O . ASP B 1 48 ? -61.299 1.059 -31.351 1.00 10.81 28 ASP B O 1
ATOM 2131 N N . VAL B 1 49 ? -61.854 -0.891 -30.366 1.00 11.80 29 VAL B N 1
ATOM 2132 C CA . VAL B 1 49 ? -60.839 -0.781 -29.330 1.00 11.91 29 VAL B CA 1
ATOM 2133 C C . VAL B 1 49 ? -59.947 -2.025 -29.412 1.00 11.94 29 VAL B C 1
ATOM 2134 O O . VAL B 1 49 ? -60.466 -3.148 -29.280 1.00 12.87 29 VAL B O 1
ATOM 2138 N N . TYR B 1 50 ? -58.649 -1.822 -29.615 1.00 10.86 30 TYR B N 1
ATOM 2139 C CA . TYR B 1 50 ? -57.676 -2.895 -29.826 1.00 10.08 30 TYR B CA 1
ATOM 2140 C C . TYR B 1 50 ? -56.492 -2.686 -28.887 1.00 10.92 30 TYR B C 1
ATOM 2141 O O . TYR B 1 50 ? -56.283 -1.559 -28.390 1.00 10.08 30 TYR B O 1
ATOM 2150 N N . GLN B 1 51 ? -55.735 -3.765 -28.680 1.00 10.12 31 GLN B N 1
ATOM 2151 C CA . GLN B 1 51 ? -54.440 -3.735 -28.024 1.00 10.73 31 GLN B CA 1
ATOM 2152 C C . GLN B 1 51 ? -53.377 -4.218 -29.017 1.00 10.86 31 GLN B C 1
ATOM 2153 O O . GLN B 1 51 ? -53.668 -4.621 -30.144 1.00 10.52 31 GLN B O 1
ATOM 2159 N N . SER B 1 52 ? -52.115 -4.123 -28.613 1.00 10.70 32 SER B N 1
ATOM 2160 C CA . SER B 1 52 ? -51.001 -4.496 -29.460 1.00 12.23 32 SER B CA 1
ATOM 2161 C C . SER B 1 52 ? -50.695 -5.991 -29.355 1.00 11.89 32 SER B C 1
ATOM 2162 O O . SER B 1 52 ? -51.278 -6.687 -28.514 1.00 11.55 32 SER B O 1
ATOM 2165 N N . PRO B 1 53 ? -49.783 -6.473 -30.208 1.00 13.07 33 PRO B N 1
ATOM 2166 C CA . PRO B 1 53 ? -49.408 -7.885 -30.118 1.00 15.32 33 PRO B CA 1
ATOM 2167 C C . PRO B 1 53 ? -48.804 -8.272 -28.770 1.00 17.61 33 PRO B C 1
ATOM 2168 O O . PRO B 1 53 ? -48.743 -9.455 -28.457 1.00 19.06 33 PRO B O 1
ATOM 2172 N N . ILE B 1 54 ? -48.349 -7.300 -27.992 1.00 17.20 34 ILE B N 1
ATOM 2173 C CA . ILE B 1 54 ? -47.738 -7.606 -26.702 1.00 18.55 34 ILE B CA 1
ATOM 2174 C C . ILE B 1 54 ? -48.559 -7.108 -25.528 1.00 19.26 34 ILE B C 1
ATOM 2175 O O . ILE B 1 54 ? -48.121 -7.271 -24.392 1.00 16.72 34 ILE B O 1
ATOM 2180 N N . GLY B 1 55 ? -49.762 -6.555 -25.757 1.00 13.21 35 GLY B N 1
ATOM 2181 C CA . GLY B 1 55 ? -50.608 -6.279 -24.649 1.00 14.07 35 GLY B CA 1
ATOM 2182 C C . GLY B 1 55 ? -51.021 -7.514 -23.872 1.00 13.96 35 GLY B C 1
ATOM 2183 O O . GLY B 1 55 ? -51.002 -8.631 -24.400 1.00 14.10 35 GLY B O 1
ATOM 2184 N N . GLN B 1 56 ? -51.420 -7.297 -22.635 1.00 14.35 36 GLN B N 1
ATOM 2185 C CA . GLN B 1 56 ? -51.845 -8.381 -21.760 1.00 16.37 36 GLN B CA 1
ATOM 2186 C C . GLN B 1 56 ? -53.268 -8.243 -21.276 1.00 16.61 36 GLN B C 1
ATOM 2187 O O . GLN B 1 56 ? -53.633 -8.694 -20.184 1.00 17.76 36 GLN B O 1
ATOM 2193 N N . LEU B 1 57 ? -54.114 -7.612 -22.085 1.00 13.04 37 LEU B N 1
ATOM 2194 C CA . LEU B 1 57 ? -55.482 -7.413 -21.697 1.00 13.14 37 LEU B CA 1
ATOM 2195 C C . LEU B 1 57 ? -56.311 -8.599 -22.175 1.00 13.28 37 LEU B C 1
ATOM 2196 O O . LEU B 1 57 ? -56.427 -8.829 -23.372 1.00 12.62 37 LEU B O 1
ATOM 2201 N N . PRO B 1 58 ? -56.889 -9.365 -21.244 1.00 14.78 38 PRO B N 1
ATOM 2202 C CA . PRO B 1 58 ? -57.491 -10.617 -21.735 1.00 14.70 38 PRO B CA 1
ATOM 2203 C C . PRO B 1 58 ? -58.709 -10.404 -22.585 1.00 13.27 38 PRO B C 1
ATOM 2204 O O . PRO B 1 58 ? -59.607 -9.655 -22.209 1.00 12.93 38 PRO B O 1
ATOM 2208 N N . GLY B 1 59 ? -58.726 -11.055 -23.741 1.00 12.41 39 GLY B N 1
ATOM 2209 C CA . GLY B 1 59 ? -59.886 -11.052 -24.601 1.00 12.96 39 GLY B CA 1
ATOM 2210 C C . GLY B 1 59 ? -59.968 -9.825 -25.486 1.00 12.58 39 GLY B C 1
ATOM 2211 O O . GLY B 1 59 ? -60.845 -9.733 -26.344 1.00 13.80 39 GLY B O 1
ATOM 2212 N N . VAL B 1 60 ? -59.020 -8.901 -25.355 1.00 11.17 40 VAL B N 1
ATOM 2213 C CA . VAL B 1 60 ? -59.095 -7.697 -26.176 1.00 11.55 40 VAL B CA 1
ATOM 2214 C C . VAL B 1 60 ? -58.481 -7.921 -27.552 1.00 10.20 40 VAL B C 1
ATOM 2215 O O . VAL B 1 60 ? -57.331 -8.344 -27.676 1.00 10.62 40 VAL B O 1
ATOM 2219 N N . PRO B 1 61 ? -59.221 -7.597 -28.622 1.00 10.53 41 PRO B N 1
ATOM 2220 C CA . PRO B 1 61 ? -58.681 -7.857 -29.934 1.00 11.19 41 PRO B CA 1
ATOM 2221 C C . PRO B 1 61 ? -57.330 -7.211 -30.171 1.00 10.09 41 PRO B C 1
ATOM 2222 O O . PRO B 1 61 ? -57.114 -6.060 -29.702 1.00 11.02 41 PRO B O 1
ATOM 2226 N N . ARG B 1 62 ? -56.478 -7.898 -30.910 1.00 10.64 42 ARG B N 1
ATOM 2227 C CA . ARG B 1 62 ? -55.101 -7.494 -31.070 1.00 10.72 42 ARG B CA 1
ATOM 2228 C C . ARG B 1 62 ? -54.877 -7.008 -32.519 1.00 13.24 42 ARG B C 1
ATOM 2229 O O . ARG B 1 62 ? -55.426 -7.587 -33.463 1.00 12.63 42 ARG B O 1
ATOM 2237 N N . CYS B 1 63 ? -54.036 -5.986 -32.679 1.00 13.06 43 CYS B N 1
ATOM 2238 C CA . CYS B 1 63 ? -53.763 -5.378 -33.985 1.00 15.18 43 CYS B CA 1
ATOM 2239 C C . CYS B 1 63 ? -52.253 -5.094 -34.069 1.00 16.84 43 CYS B C 1
ATOM 2240 O O . CYS B 1 63 ? -51.728 -4.406 -33.195 1.00 14.86 43 CYS B O 1
ATOM 2243 N N . ASP B 1 64 ? -51.578 -5.617 -35.089 1.00 17.30 44 ASP B N 1
ATOM 2244 C CA . ASP B 1 64 ? -50.174 -5.268 -35.359 1.00 21.59 44 ASP B CA 1
ATOM 2245 C C . ASP B 1 64 ? -50.231 -4.077 -36.320 1.00 17.60 44 ASP B C 1
ATOM 2246 O O . ASP B 1 64 ? -50.532 -4.264 -37.487 1.00 20.50 44 ASP B O 1
ATOM 2251 N N . VAL B 1 65 ? -49.983 -2.880 -35.820 1.00 21.40 45 VAL B N 1
ATOM 2252 C CA . VAL B 1 65 ? -50.304 -1.662 -36.586 1.00 22.38 45 VAL B CA 1
ATOM 2253 C C . VAL B 1 65 ? -49.448 -1.604 -37.851 1.00 21.89 45 VAL B C 1
ATOM 2254 O O . VAL B 1 65 ? -49.966 -1.292 -38.911 1.00 21.29 45 VAL B O 1
ATOM 2258 N N . ALA B 1 66 ? -48.174 -1.974 -37.728 1.00 21.70 46 ALA B N 1
ATOM 2259 C CA . ALA B 1 66 ? -47.251 -2.006 -38.867 1.00 21.88 46 ALA B CA 1
ATOM 2260 C C . ALA B 1 66 ? -47.767 -2.873 -39.998 1.00 23.38 46 ALA B C 1
ATOM 2261 O O . ALA B 1 66 ? -47.588 -2.531 -41.160 1.00 26.15 46 ALA B O 1
ATOM 2263 N N . GLU B 1 67 ? -48.457 -3.963 -39.694 1.00 21.92 47 GLU B N 1
ATOM 2264 C CA . GLU B 1 67 ? -48.981 -4.858 -40.725 1.00 25.42 47 GLU B CA 1
ATOM 2265 C C . GLU B 1 67 ? -50.370 -4.546 -41.267 1.00 23.68 47 GLU B C 1
ATOM 2266 O O . GLU B 1 67 ? -50.764 -5.051 -42.321 1.00 24.11 47 GLU B O 1
ATOM 2272 N N . ARG B 1 68 ? -51.102 -3.679 -40.587 1.00 18.66 48 ARG B N 1
ATOM 2273 C CA . ARG B 1 68 ? -52.475 -3.386 -40.921 1.00 20.61 48 ARG B CA 1
ATOM 2274 C C . ARG B 1 68 ? -52.681 -1.925 -41.348 1.00 17.39 48 ARG B C 1
ATOM 2275 O O . ARG B 1 68 ? -53.793 -1.404 -41.327 1.00 16.77 48 ARG B O 1
ATOM 2283 N N . VAL B 1 69 ? -51.614 -1.229 -41.741 1.00 17.32 49 VAL B N 1
ATOM 2284 C CA . VAL B 1 69 ? -51.771 0.176 -42.137 1.00 16.32 49 VAL B CA 1
ATOM 2285 C C . VAL B 1 69 ? -52.790 0.527 -43.177 1.00 16.55 49 VAL B C 1
ATOM 2286 O O . VAL B 1 69 ? -53.669 1.346 -42.956 1.00 16.11 49 VAL B O 1
ATOM 2290 N N . ALA B 1 70 ? -52.721 -0.097 -44.351 1.00 18.62 50 ALA B N 1
ATOM 2291 C CA . ALA B 1 70 ? -53.718 0.176 -45.355 1.00 18.96 50 ALA B CA 1
ATOM 2292 C C . ALA B 1 70 ? -55.164 -0.015 -44.902 1.00 16.45 50 ALA B C 1
ATOM 2293 O O . ALA B 1 70 ? -56.065 0.757 -45.229 1.00 16.97 50 ALA B O 1
ATOM 2295 N N . GLU B 1 71 ? -55.370 -1.097 -44.163 1.00 18.42 51 GLU B N 1
ATOM 2296 C CA . GLU B 1 71 ? -56.693 -1.432 -43.628 1.00 19.32 51 GLU B CA 1
ATOM 2297 C C . GLU B 1 71 ? -57.164 -0.360 -42.652 1.00 17.55 51 GLU B C 1
ATOM 2298 O O . GLU B 1 71 ? -58.324 0.057 -42.690 1.00 16.21 51 GLU B O 1
ATOM 2304 N N . ILE B 1 72 ? -56.246 0.102 -41.815 1.00 16.55 52 ILE B N 1
ATOM 2305 C CA . ILE B 1 72 ? -56.583 1.133 -40.798 1.00 14.50 52 ILE B CA 1
ATOM 2306 C C . ILE B 1 72 ? -56.916 2.462 -41.486 1.00 14.02 52 ILE B C 1
ATOM 2307 O O . ILE B 1 72 ? -57.919 3.102 -41.165 1.00 14.91 52 ILE B O 1
ATOM 2312 N N . VAL B 1 73 ? -56.077 2.873 -42.433 1.00 14.80 53 VAL B N 1
ATOM 2313 C CA . VAL B 1 73 ? -56.276 4.098 -43.187 1.00 17.86 53 VAL B CA 1
ATOM 2314 C C . VAL B 1 73 ? -57.602 4.098 -43.940 1.00 18.14 53 VAL B C 1
ATOM 2315 O O . VAL B 1 73 ? -58.288 5.103 -43.936 1.00 20.59 53 VAL B O 1
ATOM 2319 N N . GLU B 1 74 ? -58.002 2.946 -44.481 1.00 21.35 54 GLU B N 1
ATOM 2320 C CA . GLU B 1 74 ? -59.302 2.830 -45.131 1.00 22.24 54 GLU B CA 1
ATOM 2321 C C . GLU B 1 74 ? -60.503 2.896 -44.188 1.00 20.47 54 GLU B C 1
ATOM 2322 O O . GLU B 1 74 ? -61.502 3.547 -44.494 1.00 22.28 54 GLU B O 1
ATOM 2328 N N . ARG B 1 75 ? -60.413 2.268 -43.029 1.00 17.34 55 ARG B N 1
ATOM 2329 C CA . ARG B 1 75 ? -61.572 2.126 -42.176 1.00 19.99 55 ARG B CA 1
ATOM 2330 C C . ARG B 1 75 ? -61.757 3.361 -41.294 1.00 17.68 55 ARG B C 1
ATOM 2331 O O . ARG B 1 75 ? -62.897 3.740 -40.999 1.00 18.02 55 ARG B O 1
ATOM 2339 N N . TYR B 1 76 ? -60.666 3.958 -40.814 1.00 15.10 56 TYR B N 1
ATOM 2340 C CA . TYR B 1 76 ? -60.784 4.897 -39.696 1.00 14.08 56 TYR B CA 1
ATOM 2341 C C . TYR B 1 76 ? -60.432 6.334 -40.128 1.00 13.95 56 TYR B C 1
ATOM 2342 O O . TYR B 1 76 ? -59.626 6.549 -41.015 1.00 13.73 56 TYR B O 1
ATOM 2351 N N . ASP B 1 77 ? -61.017 7.296 -39.428 1.00 11.81 57 ASP B N 1
ATOM 2352 C CA . ASP B 1 77 ? -60.747 8.716 -39.598 1.00 12.38 57 ASP B CA 1
ATOM 2353 C C . ASP B 1 77 ? -59.821 9.322 -38.522 1.00 11.43 57 ASP B C 1
ATOM 2354 O O . ASP B 1 77 ? -59.258 10.416 -38.688 1.00 12.44 57 ASP B O 1
ATOM 2359 N N . LEU B 1 78 ? -59.700 8.578 -37.431 1.00 10.59 58 LEU B N 1
ATOM 2360 C CA . LEU B 1 78 ? -58.848 8.977 -36.296 1.00 10.24 58 LEU B CA 1
ATOM 2361 C C . LEU B 1 78 ? -58.325 7.731 -35.602 1.00 9.89 58 LEU B C 1
ATOM 2362 O O . LEU B 1 78 ? -59.069 6.793 -35.348 1.00 9.79 58 LEU B O 1
ATOM 2367 N N . VAL B 1 79 ? -57.042 7.753 -35.272 1.00 8.99 59 VAL B N 1
ATOM 2368 C CA . VAL B 1 79 ? -56.460 6.760 -34.400 1.00 9.12 59 VAL B CA 1
ATOM 2369 C C . VAL B 1 79 ? -56.085 7.466 -33.102 1.00 9.48 59 VAL B C 1
ATOM 2370 O O . VAL B 1 79 ? -55.352 8.474 -33.128 1.00 8.96 59 VAL B O 1
ATOM 2374 N N . LEU B 1 80 ? -56.588 6.921 -31.997 1.00 8.33 60 LEU B N 1
ATOM 2375 C CA . LEU B 1 80 ? -56.408 7.517 -30.689 1.00 8.88 60 LEU B CA 1
ATOM 2376 C C . LEU B 1 80 ? -55.754 6.478 -29.797 1.00 8.44 60 LEU B C 1
ATOM 2377 O O . LEU B 1 80 ? -56.354 5.449 -29.463 1.00 9.43 60 LEU B O 1
ATOM 2382 N N . SER B 1 81 ? -54.480 6.673 -29.544 1.00 7.65 61 SER B N 1
ATOM 2383 C CA . SER B 1 81 ? -53.740 5.751 -28.679 1.00 8.03 61 SER B CA 1
ATOM 2384 C C . SER B 1 81 ? -53.651 6.271 -27.248 1.00 7.58 61 SER B C 1
ATOM 2385 O O . SER B 1 81 ? -53.704 7.479 -26.950 1.00 7.51 61 SER B O 1
ATOM 2388 N N . PHE B 1 82 ? -53.423 5.326 -26.339 1.00 8.36 62 PHE B N 1
ATOM 2389 C CA . PHE B 1 82 ? -53.187 5.662 -24.939 1.00 8.39 62 PHE B CA 1
ATOM 2390 C C . PHE B 1 82 ? -51.919 4.993 -24.447 1.00 9.31 62 PHE B C 1
ATOM 2391 O O . PHE B 1 82 ? -51.819 3.750 -24.481 1.00 8.18 62 PHE B O 1
ATOM 2399 N N . HIS B 1 83 ? -50.984 5.803 -23.977 1.00 8.68 63 HIS B N 1
ATOM 2400 C CA . HIS B 1 83 ? -49.717 5.354 -23.373 1.00 9.10 63 HIS B CA 1
ATOM 2401 C C . HIS B 1 83 ? -48.832 4.628 -24.386 1.00 10.57 63 HIS B C 1
ATOM 2402 O O . HIS B 1 83 ? -48.104 3.704 -24.053 1.00 11.49 63 HIS B O 1
ATOM 2409 N N . CYS B 1 84 ? -48.909 5.011 -25.656 1.00 10.61 64 CYS B N 1
ATOM 2410 C CA . CYS B 1 84 ? -48.099 4.446 -26.722 1.00 11.89 64 CYS B CA 1
ATOM 2411 C C . CYS B 1 84 ? -46.627 4.627 -26.440 1.00 12.17 64 CYS B C 1
ATOM 2412 O O . CYS B 1 84 ? -46.205 5.681 -25.949 1.00 12.80 64 CYS B O 1
ATOM 2415 N N . LYS B 1 85 ? -45.877 3.572 -26.699 1.00 12.45 65 LYS B N 1
ATOM 2416 C CA . LYS B 1 85 ? -44.457 3.563 -26.434 1.00 14.42 65 LYS B CA 1
ATOM 2417 C C . LYS B 1 85 ? -43.600 3.653 -27.671 1.00 14.81 65 LYS B C 1
ATOM 2418 O O . LYS B 1 85 ? -42.406 3.898 -27.510 1.00 17.23 65 LYS B O 1
ATOM 2424 N N . GLN B 1 86 ? -44.142 3.428 -28.865 1.00 13.78 66 GLN B N 1
ATOM 2425 C CA . GLN B 1 86 ? -43.257 3.367 -30.031 1.00 16.64 66 GLN B CA 1
ATOM 2426 C C . GLN B 1 86 ? -43.846 4.220 -31.130 1.00 14.66 66 GLN B C 1
ATOM 2427 O O . GLN B 1 86 ? -45.027 4.559 -31.103 1.00 15.75 66 GLN B O 1
ATOM 2433 N N . ARG B 1 87 ? -43.008 4.510 -32.112 1.00 11.44 67 ARG B N 1
ATOM 2434 C CA . ARG B 1 87 ? -43.472 5.305 -33.239 1.00 12.36 67 ARG B CA 1
ATOM 2435 C C . ARG B 1 87 ? -44.477 4.524 -34.087 1.00 12.49 67 ARG B C 1
ATOM 2436 O O . ARG B 1 87 ? -44.386 3.295 -34.203 1.00 12.83 67 ARG B O 1
ATOM 2444 N N . PHE B 1 88 ? -45.437 5.250 -34.673 1.00 11.71 68 PHE B N 1
ATOM 2445 C CA . PHE B 1 88 ? -46.319 4.692 -35.682 1.00 11.99 68 PHE B CA 1
ATOM 2446 C C . PHE B 1 88 ? -45.622 4.597 -37.037 1.00 11.33 68 PHE B C 1
ATOM 2447 O O . PHE B 1 88 ? -44.639 5.288 -37.322 1.00 11.50 68 PHE B O 1
ATOM 2455 N N . PRO B 1 89 ? -46.116 3.717 -37.918 1.00 11.35 69 PRO B N 1
ATOM 2456 C CA . PRO B 1 89 ? -45.594 3.680 -39.288 1.00 12.03 69 PRO B CA 1
ATOM 2457 C C . PRO B 1 89 ? -45.744 5.009 -39.976 1.00 12.08 69 PRO B C 1
ATOM 2458 O O . PRO B 1 89 ? -46.756 5.715 -39.839 1.00 10.97 69 PRO B O 1
ATOM 2462 N N . ALA B 1 90 ? -44.738 5.386 -40.764 1.00 11.18 70 ALA B N 1
ATOM 2463 C CA . ALA B 1 90 ? -44.836 6.660 -41.477 1.00 11.17 70 ALA B CA 1
ATOM 2464 C C . ALA B 1 90 ? -46.104 6.705 -42.316 1.00 11.69 70 ALA B C 1
ATOM 2465 O O . ALA B 1 90 ? -46.741 7.754 -42.387 1.00 11.18 70 ALA B O 1
ATOM 2467 N N . ALA B 1 91 ? -46.482 5.588 -42.950 1.00 10.41 71 ALA B N 1
ATOM 2468 C CA . ALA B 1 91 ? -47.673 5.627 -43.785 1.00 11.90 71 ALA B CA 1
ATOM 2469 C C . ALA B 1 91 ? -48.969 5.890 -43.005 1.00 12.24 71 ALA B C 1
ATOM 2470 O O . ALA B 1 91 ? -49.957 6.409 -43.557 1.00 12.96 71 ALA B O 1
ATOM 2472 N N . LEU B 1 92 ? -48.965 5.486 -41.734 1.00 11.55 72 LEU B N 1
ATOM 2473 C CA . LEU B 1 92 ? -50.159 5.681 -40.918 1.00 11.99 72 LEU B CA 1
ATOM 2474 C C . LEU B 1 92 ? -50.277 7.149 -40.626 1.00 12.38 72 LEU B C 1
ATOM 2475 O O . LEU B 1 92 ? -51.356 7.729 -40.745 1.00 13.84 72 LEU B O 1
ATOM 2480 N N . ILE B 1 93 ? -49.155 7.762 -40.220 1.00 12.00 73 ILE B N 1
ATOM 2481 C CA . ILE B 1 93 ? -49.142 9.193 -40.033 1.00 12.74 73 ILE B CA 1
ATOM 2482 C C . ILE B 1 93 ? -49.530 9.953 -41.305 1.00 13.64 73 ILE B C 1
ATOM 2483 O O . ILE B 1 93 ? -50.183 11.005 -41.241 1.00 14.77 73 ILE B O 1
ATOM 2488 N N . ASP B 1 94 ? -49.125 9.430 -42.465 1.00 13.90 74 ASP B N 1
ATOM 2489 C CA . ASP B 1 94 ? -49.433 10.088 -43.730 1.00 14.06 74 ASP B CA 1
ATOM 2490 C C . ASP B 1 94 ? -50.926 10.036 -43.988 1.00 14.50 74 ASP B C 1
ATOM 2491 O O . ASP B 1 94 ? -51.464 11.009 -44.538 1.00 13.64 74 ASP B O 1
ATOM 2496 N N . GLY B 1 95 ? -51.545 8.922 -43.605 1.00 14.21 75 GLY B N 1
ATOM 2497 C CA . GLY B 1 95 ? -52.893 8.578 -44.037 1.00 14.24 75 GLY B CA 1
ATOM 2498 C C . GLY B 1 95 ? -54.047 8.976 -43.134 1.00 13.90 75 GLY B C 1
ATOM 2499 O O . GLY B 1 95 ? -55.178 9.048 -43.584 1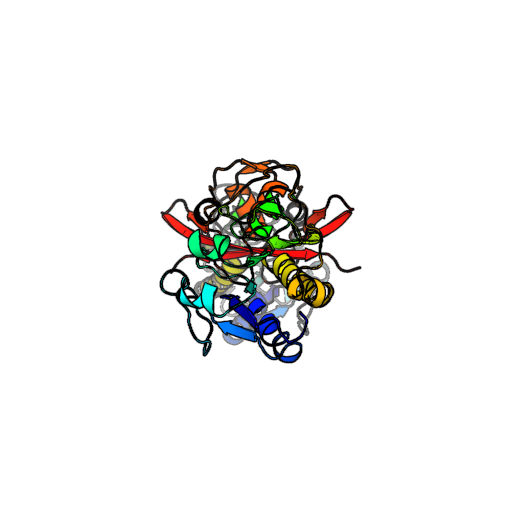.00 14.07 75 GLY B O 1
ATOM 2500 N N . VAL B 1 96 ? -53.806 9.160 -41.843 1.00 11.89 76 VAL B N 1
ATOM 2501 C CA . VAL B 1 96 ? -54.903 9.323 -40.893 1.00 13.69 76 VAL B CA 1
ATOM 2502 C C . VAL B 1 96 ? -54.434 10.168 -39.712 1.00 12.68 76 VAL B C 1
ATOM 2503 O O . VAL B 1 96 ? -53.274 10.105 -39.319 1.00 11.70 76 VAL B O 1
ATOM 2507 N N . ARG B 1 97 ? -55.321 10.998 -39.200 1.00 11.58 77 ARG B N 1
ATOM 2508 C CA . ARG B 1 97 ? -55.052 11.789 -37.989 1.00 11.65 77 ARG B CA 1
ATOM 2509 C C . ARG B 1 97 ? -54.770 10.836 -36.825 1.00 11.09 77 ARG B C 1
ATOM 2510 O O . ARG B 1 97 ? -55.525 9.897 -36.584 1.00 11.04 77 ARG B O 1
ATOM 2518 N N . CYS B 1 98 ? -53.664 11.065 -36.119 1.00 10.21 78 CYS B N 1
ATOM 2519 C CA . CYS B 1 98 ? -53.235 10.229 -35.010 1.00 9.53 78 CYS B CA 1
ATOM 2520 C C . CYS B 1 98 ? -52.988 11.088 -33.784 1.00 9.47 78 CYS B C 1
ATOM 2521 O O . CYS B 1 98 ? -52.268 12.097 -33.874 1.00 11.19 78 CYS B O 1
ATOM 2524 N N . VAL B 1 99 ? -53.585 10.689 -32.679 1.00 8.73 79 VAL B N 1
ATOM 2525 C CA . VAL B 1 99 ? -53.517 11.424 -31.405 1.00 8.92 79 VAL B CA 1
ATOM 2526 C C . VAL B 1 99 ? -53.174 10.435 -30.320 1.00 9.92 79 VAL B C 1
ATOM 2527 O O . VAL B 1 99 ? -53.716 9.335 -30.345 1.00 8.96 79 VAL B O 1
ATOM 2531 N N . ASN B 1 100 ? -52.305 10.815 -29.378 1.00 8.67 80 ASN B N 1
ATOM 2532 C CA . ASN B 1 100 ? -51.907 9.967 -28.252 1.00 8.29 80 ASN B CA 1
ATOM 2533 C C . ASN B 1 100 ? -52.201 10.674 -26.932 1.00 8.18 80 ASN B C 1
ATOM 2534 O O . ASN B 1 100 ? -52.148 11.921 -26.808 1.00 8.58 80 ASN B O 1
ATOM 2539 N N . VAL B 1 101 ? -52.470 9.858 -25.915 1.00 7.48 81 VAL B N 1
ATOM 2540 C CA . VAL B 1 101 ? -52.696 10.309 -24.565 1.00 8.85 81 VAL B CA 1
ATOM 2541 C C . VAL B 1 101 ? -51.556 9.713 -23.740 1.00 9.26 81 VAL B C 1
ATOM 2542 O O . VAL B 1 101 ? -51.480 8.506 -23.555 1.00 10.16 81 VAL B O 1
ATOM 2546 N N . HIS B 1 102 ? -50.628 10.569 -23.346 1.00 8.11 82 HIS B N 1
ATOM 2547 C CA . HIS B 1 102 ? -49.446 10.208 -22.573 1.00 8.31 82 HIS B CA 1
ATOM 2548 C C . HIS B 1 102 ? -49.559 10.637 -21.128 1.00 9.05 82 HIS B C 1
ATOM 2549 O O . HIS B 1 102 ? -49.829 11.822 -20.831 1.00 8.94 82 HIS B O 1
ATOM 2556 N N . PRO B 1 103 ? -49.338 9.703 -20.201 1.00 8.55 83 PRO B N 1
ATOM 2557 C CA . PRO B 1 103 ? -49.483 9.994 -18.782 1.00 8.97 83 PRO B CA 1
ATOM 2558 C C . PRO B 1 103 ? -48.200 10.610 -18.214 1.00 9.71 83 PRO B C 1
ATOM 2559 O O . PRO B 1 103 ? -47.706 10.212 -17.153 1.00 9.49 83 PRO B O 1
ATOM 2563 N N . GLY B 1 104 ? -47.778 11.681 -18.883 1.00 8.73 84 GLY B N 1
ATOM 2564 C CA . GLY B 1 104 ? -46.680 12.566 -18.460 1.00 9.99 84 GLY B CA 1
ATOM 2565 C C . GLY B 1 104 ? -47.078 14.005 -18.820 1.00 10.74 84 GLY B C 1
ATOM 2566 O O . GLY B 1 104 ? -48.026 14.216 -19.598 1.00 9.58 84 GLY B O 1
ATOM 2567 N N . PHE B 1 105 ? -46.331 14.974 -18.276 1.00 9.68 85 PHE B N 1
ATOM 2568 C CA . PHE B 1 105 ? -46.542 16.382 -18.628 1.00 10.23 85 PHE B CA 1
ATOM 2569 C C . PHE B 1 105 ? -45.533 16.816 -19.656 1.00 10.36 85 PHE B C 1
ATOM 2570 O O . PHE B 1 105 ? -44.406 17.211 -19.318 1.00 10.75 85 PHE B O 1
ATOM 2578 N N . ASN B 1 106 ? -45.877 16.677 -20.942 1.00 10.28 86 ASN B N 1
ATOM 2579 C CA . ASN B 1 106 ? -44.910 16.968 -21.965 1.00 11.06 86 ASN B CA 1
ATOM 2580 C C . ASN B 1 106 ? -44.474 18.455 -21.886 1.00 11.34 86 ASN B C 1
ATOM 2581 O O . ASN B 1 106 ? -45.326 19.318 -21.609 1.00 11.18 86 ASN B O 1
ATOM 2586 N N . PRO B 1 107 ? -43.190 18.742 -22.122 1.00 11.28 87 PRO B N 1
ATOM 2587 C CA . PRO B 1 107 ? -42.176 17.823 -22.621 1.00 11.23 87 PRO B CA 1
ATOM 2588 C C . PRO B 1 107 ? -41.246 17.187 -21.583 1.00 10.89 87 PRO B C 1
ATOM 2589 O O . PRO B 1 107 ? -40.215 16.602 -21.942 1.00 10.22 87 PRO B O 1
ATOM 2593 N N . TYR B 1 108 ? -41.703 17.217 -20.346 1.00 10.48 88 TYR B N 1
ATOM 2594 C CA . TYR B 1 108 ? -40.852 16.745 -19.250 1.00 10.60 88 TYR B CA 1
ATOM 2595 C C . TYR B 1 108 ? -41.067 15.260 -19.016 1.00 10.32 88 TYR B C 1
ATOM 2596 O O . TYR B 1 108 ? -42.227 14.832 -18.915 1.00 11.85 88 TYR B O 1
ATOM 2605 N N . ASN B 1 109 ? -39.981 14.494 -18.910 1.00 9.33 89 ASN B N 1
ATOM 2606 C CA . ASN B 1 109 ? -40.106 13.062 -18.670 1.00 10.53 89 ASN B CA 1
ATOM 2607 C C . ASN B 1 109 ? -41.062 12.402 -19.636 1.00 9.87 89 ASN B C 1
ATOM 2608 O O . ASN B 1 109 ? -41.914 11.576 -19.290 1.00 11.29 89 ASN B O 1
ATOM 2613 N N . ARG B 1 110 ? -40.847 12.753 -20.906 1.00 9.99 90 ARG B N 1
ATOM 2614 C CA . ARG B 1 110 ? -41.430 12.005 -21.992 1.00 10.03 90 ARG B CA 1
ATOM 2615 C C . ARG B 1 110 ? -41.016 10.535 -21.879 1.00 11.13 90 ARG B C 1
ATOM 2616 O O . ARG B 1 110 ? -39.999 10.212 -21.294 1.00 11.12 90 ARG B O 1
ATOM 2624 N N . GLY B 1 111 ? -41.774 9.620 -22.475 1.00 10.01 91 GLY B N 1
ATOM 2625 C CA . GLY B 1 111 ? -41.377 8.216 -22.454 1.00 11.48 91 GLY B CA 1
ATOM 2626 C C . GLY B 1 111 ? -41.929 7.417 -21.279 1.00 10.98 91 GLY B C 1
ATOM 2627 O O . GLY B 1 111 ? -43.064 7.662 -20.826 1.00 10.10 91 GLY B O 1
ATOM 2628 N N . TRP B 1 112 ? -41.119 6.448 -20.836 1.00 11.63 92 TRP B N 1
ATOM 2629 C CA . TRP B 1 112 ? -41.567 5.450 -19.887 1.00 10.85 92 TRP B CA 1
ATOM 2630 C C . TRP B 1 112 ? -41.824 5.983 -18.466 1.00 10.94 92 TRP B C 1
ATOM 2631 O O . TRP B 1 112 ? -40.978 6.713 -17.928 1.00 11.01 92 TRP B O 1
ATOM 2642 N N . PHE B 1 113 ? -43.000 5.626 -17.936 1.00 10.14 93 PHE B N 1
ATOM 2643 C CA . PHE B 1 113 ? -43.365 5.772 -16.515 1.00 10.32 93 PHE B CA 1
ATOM 2644 C C . PHE B 1 113 ? -42.986 7.141 -15.949 1.00 9.92 93 PHE B C 1
ATOM 2645 O O . PHE B 1 113 ? -42.174 7.290 -15.011 1.00 8.50 93 PHE B O 1
ATOM 2653 N N . PRO B 1 114 ? -43.591 8.187 -16.501 1.00 9.42 94 PRO B N 1
ATOM 2654 C CA . PRO B 1 114 ? -43.162 9.530 -16.110 1.00 8.85 94 PRO B CA 1
ATOM 2655 C C . PRO B 1 114 ? -43.102 9.889 -14.621 1.00 9.18 94 PRO B C 1
ATOM 2656 O O . PRO B 1 114 ? -42.174 10.585 -14.192 1.00 9.34 94 PRO B O 1
ATOM 2660 N N . GLN B 1 115 ? -44.088 9.445 -13.856 1.00 8.61 95 GLN B N 1
ATOM 2661 C CA . GLN B 1 115 ? -44.118 9.779 -12.441 1.00 8.97 95 GLN B CA 1
ATOM 2662 C C . GLN B 1 115 ? -42.925 9.155 -11.718 1.00 8.06 95 GLN B C 1
ATOM 2663 O O . GLN B 1 115 ? -42.520 9.733 -10.723 1.00 8.76 95 GLN B O 1
ATOM 2669 N N . VAL B 1 116 ? -42.386 8.023 -12.137 1.00 7.34 96 VAL B N 1
ATOM 2670 C CA . VAL B 1 116 ? -41.160 7.496 -11.528 1.00 8.22 96 VAL B CA 1
ATOM 2671 C C . VAL B 1 116 ? -40.027 8.516 -11.592 1.00 9.75 96 VAL B C 1
ATOM 2672 O O . VAL B 1 116 ? -39.360 8.904 -10.614 1.00 8.92 96 VAL B O 1
ATOM 2676 N N . PHE B 1 117 ? -39.797 9.011 -12.780 1.00 8.73 97 PHE B N 1
ATOM 2677 C CA . PHE B 1 117 ? -38.709 9.943 -13.024 1.00 8.67 97 PHE B CA 1
ATOM 2678 C C . PHE B 1 117 ? -38.982 11.301 -12.416 1.00 9.77 97 PHE B C 1
ATOM 2679 O O . PHE B 1 117 ? -38.058 11.941 -11.950 1.00 9.93 97 PHE B O 1
ATOM 2687 N N . SER B 1 118 ? -40.246 11.714 -12.377 1.00 8.05 98 SER B N 1
ATOM 2688 C CA . SER B 1 118 ? -40.556 13.037 -11.823 1.00 8.81 98 SER B CA 1
ATOM 2689 C C . SER B 1 118 ? -40.468 13.052 -10.291 1.00 9.71 98 SER B C 1
ATOM 2690 O O . SER B 1 118 ? -40.133 14.075 -9.671 1.00 9.93 98 SER B O 1
ATOM 2693 N N . ILE B 1 119 ? -40.783 11.921 -9.661 1.00 8.90 99 ILE B N 1
ATOM 2694 C CA . ILE B 1 119 ? -40.577 11.824 -8.202 1.00 10.16 99 ILE B CA 1
ATOM 2695 C C . ILE B 1 119 ? -39.099 12.082 -7.924 1.00 10.74 99 ILE B C 1
ATOM 2696 O O . ILE B 1 119 ? -38.771 12.763 -6.933 1.00 12.25 99 ILE B O 1
ATOM 2701 N N . ILE B 1 120 ? -38.222 11.563 -8.763 1.00 10.73 100 ILE B N 1
ATOM 2702 C CA . ILE B 1 120 ? -36.779 11.666 -8.524 1.00 11.10 100 ILE B CA 1
ATOM 2703 C C . ILE B 1 120 ? -36.249 13.054 -8.891 1.00 11.89 100 ILE B C 1
ATOM 2704 O O . ILE B 1 120 ? -35.431 13.654 -8.167 1.00 11.77 100 ILE B O 1
ATOM 2709 N N . ASP B 1 121 ? -36.706 13.597 -10.014 1.00 11.26 101 ASP B N 1
ATOM 2710 C CA . ASP B 1 121 ? -36.076 14.825 -10.532 1.00 12.04 101 ASP B CA 1
ATOM 2711 C C . ASP B 1 121 ? -36.863 16.107 -10.276 1.00 12.82 101 ASP B C 1
ATOM 2712 O O . ASP B 1 121 ? -36.366 17.201 -10.560 1.00 13.50 101 ASP B O 1
ATOM 2717 N N . GLY B 1 122 ? -38.074 16.011 -9.738 1.00 13.14 102 GLY B N 1
ATOM 2718 C CA . GLY B 1 122 ? -38.858 17.183 -9.422 1.00 13.39 102 GLY B CA 1
ATOM 2719 C C . GLY B 1 122 ? -39.543 17.913 -10.555 1.00 12.09 102 GLY B C 1
ATOM 2720 O O . GLY B 1 122 ? -40.153 18.952 -10.357 1.00 13.69 102 GLY B O 1
ATOM 2721 N N . GLN B 1 123 ? -39.462 17.374 -11.756 1.00 10.74 103 GLN B N 1
ATOM 2722 C CA . GLN B 1 123 ? -40.191 17.907 -12.893 1.00 11.76 103 GLN B CA 1
ATOM 2723 C C . GLN B 1 123 ? -41.685 17.611 -12.774 1.00 11.59 103 GLN B C 1
ATOM 2724 O O . GLN B 1 123 ? -42.113 16.736 -12.019 1.00 12.63 103 GLN B O 1
ATOM 2730 N N . LYS B 1 124 ? -42.503 18.425 -13.429 1.00 11.78 104 LYS B N 1
ATOM 2731 C CA . LYS B 1 124 ? -43.955 18.259 -13.426 1.00 12.59 104 LYS B CA 1
ATOM 2732 C C . LYS B 1 124 ? -44.293 16.897 -13.973 1.00 11.35 104 LYS B C 1
ATOM 2733 O O . LYS B 1 124 ? -43.557 16.364 -14.788 1.00 12.79 104 LYS B O 1
ATOM 2739 N N . VAL B 1 125 ? -45.415 16.370 -13.526 1.00 10.83 105 VAL B N 1
ATOM 2740 C CA . VAL B 1 125 ? -46.005 15.213 -14.120 1.00 10.50 105 VAL B CA 1
ATOM 2741 C C . VAL B 1 125 ? -47.471 15.587 -14.311 1.00 10.56 105 VAL B C 1
ATOM 2742 O O . VAL B 1 125 ? -48.000 16.589 -13.785 1.00 10.14 105 VAL B O 1
ATOM 2746 N N . GLY B 1 126 ? -48.115 14.743 -15.099 1.00 9.69 106 GLY B N 1
ATOM 2747 C CA . GLY B 1 126 ? -49.518 14.984 -15.438 1.00 9.97 106 GLY B CA 1
ATOM 2748 C C . GLY B 1 126 ? -49.899 14.152 -16.657 1.00 9.29 106 GLY B C 1
ATOM 2749 O O . GLY B 1 126 ? -49.318 13.094 -16.842 1.00 8.74 106 GLY B O 1
ATOM 2750 N N . VAL B 1 127 ? -50.899 14.601 -17.414 1.00 9.45 107 VAL B N 1
ATOM 2751 C CA . VAL B 1 127 ? -51.400 13.864 -18.587 1.00 10.19 107 VAL B CA 1
ATOM 2752 C C . VAL B 1 127 ? -51.408 14.845 -19.747 1.00 10.31 107 VAL B C 1
ATOM 2753 O O . VAL B 1 127 ? -51.852 16.000 -19.582 1.00 10.49 107 VAL B O 1
ATOM 2757 N N . THR B 1 128 ? -50.941 14.377 -20.907 1.00 9.78 108 THR B N 1
ATOM 2758 C CA . THR B 1 128 ? -50.892 15.206 -22.118 1.00 9.43 108 THR B CA 1
ATOM 2759 C C . THR B 1 128 ? -51.549 14.509 -23.290 1.00 9.92 108 THR B C 1
ATOM 2760 O O . THR B 1 128 ? -51.265 13.323 -23.543 1.00 10.99 108 THR B O 1
ATOM 2764 N N . ILE B 1 129 ? -52.526 15.209 -23.905 1.00 8.66 109 ILE B N 1
ATOM 2765 C CA . ILE B 1 129 ? -53.092 14.785 -25.170 1.00 9.14 109 ILE B CA 1
ATOM 2766 C C . ILE B 1 129 ? -52.401 15.523 -26.291 1.00 10.69 109 ILE B C 1
ATOM 2767 O O . ILE B 1 129 ? -52.354 16.744 -26.284 1.00 10.50 109 ILE B O 1
ATOM 2772 N N . HIS B 1 130 ? -51.790 14.780 -27.212 1.00 9.86 110 HIS B N 1
ATOM 2773 C CA . HIS B 1 130 ? -51.009 15.391 -28.275 1.00 10.05 110 HIS B CA 1
ATOM 2774 C C . HIS B 1 130 ? -51.113 14.669 -29.610 1.00 9.86 110 HIS B C 1
ATOM 2775 O O . HIS B 1 130 ? -51.366 13.483 -29.697 1.00 9.49 110 HIS B O 1
ATOM 2782 N N . GLU B 1 131 ? -50.865 15.397 -30.696 1.00 10.88 111 GLU B N 1
ATOM 2783 C CA . GLU B 1 131 ? -50.790 14.831 -32.042 1.00 10.91 111 GLU B CA 1
ATOM 2784 C C . GLU B 1 131 ? -49.527 13.990 -32.047 1.00 11.16 111 GLU B C 1
ATOM 2785 O O . GLU B 1 131 ? -48.541 14.309 -31.382 1.00 10.16 111 GLU B O 1
ATOM 2791 N N . ILE B 1 132 ? -49.575 12.903 -32.805 1.00 9.56 112 ILE B N 1
ATOM 2792 C CA . ILE B 1 132 ? -48.435 11.975 -32.905 1.00 9.66 112 ILE B CA 1
ATOM 2793 C C . ILE B 1 132 ? -47.545 12.396 -34.064 1.00 10.17 112 ILE B C 1
ATOM 2794 O O . ILE B 1 132 ? -48.016 12.497 -35.227 1.00 12.15 112 ILE B O 1
ATOM 2799 N N . ASP B 1 133 ? -46.285 12.711 -33.753 1.00 10.83 113 ASP B N 1
ATOM 2800 C CA . ASP B 1 133 ? -45.240 12.903 -34.753 1.00 12.19 113 ASP B CA 1
ATOM 2801 C C . ASP B 1 133 ? -44.213 11.773 -34.674 1.00 12.51 113 ASP B C 1
ATOM 2802 O O . ASP B 1 133 ? -44.467 10.729 -34.056 1.00 11.76 113 ASP B O 1
ATOM 2807 N N . ASP B 1 134 ? -43.099 11.929 -35.386 1.00 10.74 114 ASP B N 1
ATOM 2808 C CA . ASP B 1 134 ? -42.069 10.903 -35.431 1.00 12.94 114 ASP B CA 1
ATOM 2809 C C . ASP B 1 134 ? -41.046 10.856 -34.305 1.00 13.00 114 ASP B C 1
ATOM 2810 O O . ASP B 1 134 ? -40.072 10.110 -34.367 1.00 12.76 114 ASP B O 1
ATOM 2815 N N . GLN B 1 135 ? -41.338 11.575 -33.232 1.00 12.84 115 GLN B N 1
ATOM 2816 C CA . GLN B 1 135 ? -40.541 11.463 -32.007 1.00 13.36 115 GLN B CA 1
ATOM 2817 C C . GLN B 1 135 ? -41.497 11.054 -30.888 1.00 14.65 115 GLN B C 1
ATOM 2818 O O . GLN B 1 135 ? -42.694 11.311 -30.932 1.00 15.52 115 GLN B O 1
ATOM 2824 N N . LEU B 1 136 ? -40.937 10.421 -29.869 1.00 13.55 116 LEU B N 1
ATOM 2825 C CA . LEU B 1 136 ? -41.765 9.839 -28.820 1.00 14.63 116 LEU B CA 1
ATOM 2826 C C . LEU B 1 136 ? -42.336 10.922 -27.929 1.00 12.54 116 LEU B C 1
ATOM 2827 O O . LEU B 1 136 ? -41.618 11.756 -27.421 1.00 11.98 116 LEU B O 1
ATOM 2832 N N . ASP B 1 137 ? -43.647 10.896 -27.716 1.00 10.94 117 ASP B N 1
ATOM 2833 C CA . ASP B 1 137 ? -44.295 11.841 -26.832 1.00 11.42 117 ASP B CA 1
ATOM 2834 C C . ASP B 1 137 ? -43.907 13.282 -27.089 1.00 11.12 117 ASP B C 1
ATOM 2835 O O . ASP B 1 137 ? -43.619 14.044 -26.164 1.00 11.13 117 ASP B O 1
ATOM 2840 N N . HIS B 1 138 ? -43.935 13.648 -28.367 1.00 11.35 118 HIS B N 1
ATOM 2841 C CA . HIS B 1 138 ? -43.330 14.878 -28.826 1.00 13.09 118 HIS B CA 1
ATOM 2842 C C . HIS B 1 138 ? -44.227 15.821 -29.602 1.00 13.53 118 HIS B C 1
ATOM 2843 O O . HIS B 1 138 ? -43.890 17.031 -29.737 1.00 15.12 118 HIS B O 1
ATOM 2850 N N . GLY B 1 139 ? -45.286 15.302 -30.210 1.00 13.53 119 GLY B N 1
ATOM 2851 C CA . GLY B 1 139 ? -45.989 16.170 -31.145 1.00 13.78 119 GLY B CA 1
ATOM 2852 C C . GLY B 1 139 ? -46.795 17.270 -30.484 1.00 13.38 119 GLY B C 1
ATOM 2853 O O . GLY B 1 139 ? -46.938 17.334 -29.272 1.00 14.80 119 GLY B O 1
ATOM 2854 N N . PRO B 1 140 ? -47.365 18.174 -31.281 1.00 12.85 120 PRO B N 1
ATOM 2855 C CA . PRO B 1 140 ? -48.141 19.293 -30.777 1.00 12.97 120 PRO B CA 1
ATOM 2856 C C . PRO B 1 140 ? -49.224 18.950 -29.771 1.00 13.30 120 PRO B C 1
ATOM 2857 O O . PRO B 1 140 ? -49.996 17.987 -29.938 1.00 11.85 120 PRO B O 1
ATOM 2861 N N . ILE B 1 141 ? -49.265 19.722 -28.697 1.00 11.61 121 ILE B N 1
ATOM 2862 C CA . ILE B 1 141 ? -50.142 19.494 -27.580 1.00 11.87 121 ILE B CA 1
ATOM 2863 C C . ILE B 1 141 ? -51.533 20.011 -27.823 1.00 13.61 121 ILE B C 1
ATOM 2864 O O . ILE B 1 141 ? -51.714 21.191 -28.199 1.00 14.48 121 ILE B O 1
ATOM 2869 N N . ILE B 1 142 ? -52.530 19.160 -27.617 1.00 12.34 122 ILE B N 1
ATOM 2870 C CA . ILE B 1 142 ? -53.927 19.496 -27.650 1.00 12.48 122 ILE B CA 1
ATOM 2871 C C . ILE B 1 142 ? -54.442 19.988 -26.299 1.00 14.91 122 ILE B C 1
ATOM 2872 O O . ILE B 1 142 ? -55.085 21.041 -26.212 1.00 15.59 122 ILE B O 1
ATOM 2877 N N . ALA B 1 143 ? -54.186 19.237 -25.241 1.00 13.19 123 ALA B N 1
ATOM 2878 C CA . ALA B 1 143 ? -54.643 19.583 -23.902 1.00 13.11 123 ALA B CA 1
ATOM 2879 C C . ALA B 1 143 ? -53.685 18.884 -22.929 1.00 14.08 123 ALA B C 1
ATOM 2880 O O . ALA B 1 143 ? -53.138 17.804 -23.237 1.00 11.71 123 ALA B O 1
ATOM 2882 N N . GLN B 1 144 ? -53.492 19.475 -21.758 1.00 14.28 124 GLN B N 1
ATOM 2883 C CA . GLN B 1 144 ? -52.724 18.787 -20.723 1.00 13.49 124 GLN B CA 1
ATOM 2884 C C . GLN B 1 144 ? -53.130 19.281 -19.356 1.00 16.45 124 GLN B C 1
ATOM 2885 O O . GLN B 1 144 ? -53.728 20.355 -19.209 1.00 14.98 124 GLN B O 1
ATOM 2891 N N . ARG B 1 145 ? -52.822 18.471 -18.357 1.00 12.47 125 ARG B N 1
ATOM 2892 C CA . ARG B 1 145 ? -53.212 18.760 -16.995 1.00 12.38 125 ARG B CA 1
ATOM 2893 C C . ARG B 1 145 ? -52.107 18.248 -16.061 1.00 12.86 125 ARG B C 1
ATOM 2894 O O . ARG B 1 145 ? -51.654 17.088 -16.173 1.00 12.83 125 ARG B O 1
ATOM 2902 N N . GLU B 1 146 ? -51.691 19.129 -15.144 1.00 12.69 126 GLU B N 1
ATOM 2903 C CA . GLU B 1 146 ? -50.728 18.780 -14.130 1.00 13.74 126 GLU B CA 1
ATOM 2904 C C . GLU B 1 146 ? -51.328 17.982 -12.987 1.00 12.45 126 GLU B C 1
ATOM 2905 O O . GLU B 1 146 ? -52.511 18.089 -12.669 1.00 11.82 126 GLU B O 1
ATOM 2911 N N . CYS B 1 147 ? -50.493 17.152 -12.382 1.00 11.77 127 CYS B N 1
ATOM 2912 C CA . CYS B 1 147 ? -50.792 16.419 -11.155 1.00 12.50 127 CYS B CA 1
ATOM 2913 C C . CYS B 1 147 ? -49.707 16.761 -10.134 1.00 14.76 127 CYS B C 1
ATOM 2914 O O . CYS B 1 147 ? -48.533 16.458 -10.363 1.00 12.14 127 CYS B O 1
ATOM 2917 N N . ALA B 1 148 ? -50.078 17.328 -8.990 1.00 13.61 128 ALA B N 1
ATOM 2918 C CA . ALA B 1 148 ? -49.061 17.725 -8.009 1.00 14.06 128 ALA B CA 1
ATOM 2919 C C . ALA B 1 148 ? -48.539 16.452 -7.350 1.00 13.72 128 ALA B C 1
ATOM 2920 O O . ALA B 1 148 ? -49.326 15.526 -7.134 1.00 18.10 128 ALA B O 1
ATOM 2922 N N . ILE B 1 149 ? -47.250 16.404 -7.046 1.00 12.27 129 ILE B N 1
ATOM 2923 C CA . ILE B 1 149 ? -46.700 15.245 -6.350 1.00 12.50 129 ILE B CA 1
ATOM 2924 C C . ILE B 1 149 ? -46.437 15.679 -4.903 1.00 12.67 129 ILE B C 1
ATOM 2925 O O . ILE B 1 149 ? -45.898 16.779 -4.667 1.00 13.50 129 ILE B O 1
ATOM 2930 N N . GLU B 1 150 ? -46.816 14.831 -3.957 1.00 10.65 130 GLU B N 1
ATOM 2931 C CA . GLU B 1 150 ? -46.637 15.094 -2.549 1.00 10.36 130 GLU B CA 1
ATOM 2932 C C . GLU B 1 150 ? -45.393 14.363 -2.009 1.00 11.31 130 GLU B C 1
ATOM 2933 O O . GLU B 1 150 ? -44.949 13.379 -2.598 1.00 10.06 130 GLU B O 1
ATOM 2939 N N . SER B 1 151 ? -44.868 14.817 -0.865 1.00 10.63 131 SER B N 1
ATOM 2940 C CA . SER B 1 151 ? -43.636 14.241 -0.289 1.00 11.09 131 SER B CA 1
ATOM 2941 C C . SER B 1 151 ? -43.855 12.806 0.164 1.00 10.86 131 SER B C 1
ATOM 2942 O O . SER B 1 151 ? -42.886 12.083 0.275 1.00 11.91 131 SER B O 1
ATOM 2945 N N . TRP B 1 152 ? -45.096 12.382 0.381 1.00 9.67 132 TRP B N 1
ATOM 2946 C CA . TRP B 1 152 ? -45.496 11.052 0.778 1.00 10.02 132 TRP B CA 1
ATOM 2947 C C . TRP B 1 152 ? -45.902 10.160 -0.405 1.00 10.46 132 TRP B C 1
ATOM 2948 O O . TRP B 1 152 ? -46.218 8.980 -0.204 1.00 12.34 132 TRP B O 1
ATOM 2959 N N . ASP B 1 153 ? -45.913 10.713 -1.622 1.00 9.17 133 ASP B N 1
ATOM 2960 C CA . ASP B 1 153 ? -46.335 9.911 -2.772 1.00 10.77 133 ASP B CA 1
ATOM 2961 C C . ASP B 1 153 ? -45.314 8.837 -3.145 1.00 10.51 133 ASP B C 1
ATOM 2962 O O . ASP B 1 153 ? -44.104 9.006 -2.969 1.00 9.54 133 ASP B O 1
ATOM 2967 N N . SER B 1 154 ? -45.847 7.729 -3.659 1.00 10.52 134 SER B N 1
ATOM 2968 C CA . SER B 1 154 ? -45.045 6.753 -4.381 1.00 9.50 134 SER B CA 1
ATOM 2969 C C . SER B 1 154 ? -45.461 6.760 -5.857 1.00 9.72 134 SER B C 1
ATOM 2970 O O . SER B 1 154 ? -46.423 7.450 -6.237 1.00 9.74 134 SER B O 1
ATOM 2973 N N . SER B 1 155 ? -44.759 5.987 -6.673 1.00 9.39 135 SER B N 1
ATOM 2974 C CA . SER B 1 155 ? -45.197 5.815 -8.055 1.00 8.90 135 SER B CA 1
ATOM 2975 C C . SER B 1 155 ? -46.650 5.382 -8.071 1.00 9.46 135 SER B C 1
ATOM 2976 O O . SER B 1 155 ? -47.462 5.928 -8.835 1.00 9.06 135 SER B O 1
ATOM 2979 N N . GLY B 1 156 ? -46.989 4.401 -7.244 1.00 8.77 136 GLY B N 1
ATOM 2980 C CA . GLY B 1 156 ? -48.309 3.847 -7.261 1.00 10.00 136 GLY B CA 1
ATOM 2981 C C . GLY B 1 156 ? -49.377 4.873 -6.946 1.00 11.52 136 GLY B C 1
ATOM 2982 O O . GLY B 1 156 ? -50.446 4.912 -7.567 1.00 10.26 136 GLY B O 1
ATOM 2983 N N . SER B 1 157 ? -49.132 5.702 -5.939 1.00 10.70 137 SER B N 1
ATOM 2984 C CA . SER B 1 157 ? -50.168 6.642 -5.510 1.00 11.15 137 SER B CA 1
ATOM 2985 C C . SER B 1 157 ? -50.306 7.798 -6.523 1.00 11.25 137 SER B C 1
ATOM 2986 O O . SER B 1 157 ? -51.425 8.266 -6.808 1.00 11.67 137 SER B O 1
ATOM 2989 N N . VAL B 1 158 ? -49.205 8.272 -7.098 1.00 10.76 138 VAL B N 1
ATOM 2990 C CA . VAL B 1 158 ? -49.325 9.339 -8.105 1.00 10.73 138 VAL B CA 1
ATOM 2991 C C . VAL B 1 158 ? -50.039 8.746 -9.329 1.00 10.99 138 VAL B C 1
ATOM 2992 O O . VAL B 1 158 ? -50.960 9.344 -9.867 1.00 9.33 138 VAL B O 1
ATOM 2996 N N . TYR B 1 159 ? -49.662 7.538 -9.742 1.00 10.11 139 TYR B N 1
ATOM 2997 C CA . TYR B 1 159 ? -50.311 6.904 -10.906 1.00 11.04 139 TYR B CA 1
ATOM 2998 C C . TYR B 1 159 ? -51.826 6.759 -10.797 1.00 11.37 139 TYR B C 1
ATOM 2999 O O . TYR B 1 159 ? -52.567 7.011 -11.772 1.00 10.52 139 TYR B O 1
ATOM 3008 N N . ALA B 1 160 ? -52.309 6.443 -9.603 1.00 9.6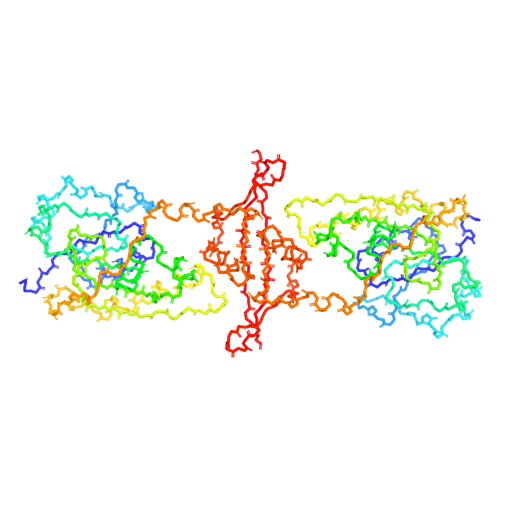0 140 ALA B N 1
ATOM 3009 C CA . ALA B 1 160 ? -53.761 6.269 -9.466 1.00 10.79 140 ALA B CA 1
ATOM 3010 C C . ALA B 1 160 ? -54.413 7.641 -9.756 1.00 10.92 140 ALA B C 1
ATOM 3011 O O . ALA B 1 160 ? -55.458 7.739 -10.414 1.00 12.26 140 ALA B O 1
ATOM 3013 N N . ARG B 1 161 ? -53.821 8.729 -9.263 1.00 10.65 141 ARG B N 1
ATOM 3014 C CA . ARG B 1 161 ? -54.346 10.071 -9.515 1.00 10.88 141 ARG B CA 1
ATOM 3015 C C . ARG B 1 161 ? -54.214 10.425 -10.989 1.00 10.32 141 ARG B C 1
ATOM 3016 O O . ARG B 1 161 ? -55.081 11.094 -11.532 1.00 12.27 141 ARG B O 1
ATOM 3024 N N . LEU B 1 162 ? -53.108 10.066 -11.627 1.00 10.20 142 LEU B N 1
ATOM 3025 C CA . LEU B 1 162 ? -52.976 10.311 -13.039 1.00 10.04 142 LEU B CA 1
ATOM 3026 C C . LEU B 1 162 ? -54.034 9.635 -13.856 1.00 11.00 142 LEU B C 1
ATOM 3027 O O . LEU B 1 162 ? -54.485 10.187 -14.864 1.00 10.97 142 LEU B O 1
ATOM 3032 N N . MET B 1 163 ? -54.427 8.443 -13.455 1.00 9.91 143 MET B N 1
ATOM 3033 C CA . MET B 1 163 ? -55.473 7.725 -14.197 1.00 10.33 143 MET B CA 1
ATOM 3034 C C . MET B 1 163 ? -56.825 8.411 -14.026 1.00 10.43 143 MET B C 1
ATOM 3035 O O . MET B 1 163 ? -57.611 8.501 -14.996 1.00 10.47 143 MET B O 1
ATOM 3040 N N . ASP B 1 164 ? -57.092 8.909 -12.825 1.00 11.70 144 ASP B N 1
ATOM 3041 C CA . ASP B 1 164 ? -58.265 9.776 -12.641 1.00 12.04 144 ASP B CA 1
ATOM 3042 C C . ASP B 1 164 ? -58.207 11.026 -13.517 1.00 12.56 144 ASP B C 1
ATOM 3043 O O . ASP B 1 164 ? -59.202 11.364 -14.157 1.00 11.56 144 ASP B O 1
ATOM 3048 N N . ILE B 1 165 ? -57.055 11.697 -13.555 1.00 11.42 145 ILE B N 1
ATOM 3049 C CA . ILE B 1 165 ? -56.872 12.892 -14.371 1.00 12.99 145 ILE B CA 1
ATOM 3050 C C . ILE B 1 165 ? -57.066 12.560 -15.851 1.00 12.71 145 ILE B C 1
ATOM 3051 O O . ILE B 1 165 ? -57.725 13.279 -16.589 1.00 12.52 145 ILE B O 1
ATOM 3056 N N . GLU B 1 166 ? -56.502 11.431 -16.283 1.00 10.32 146 GLU B N 1
ATOM 3057 C CA . GLU B 1 166 ? -56.627 11.050 -17.680 1.00 10.46 146 GLU B CA 1
ATOM 3058 C C . GLU B 1 166 ? -58.079 10.911 -18.092 1.00 11.20 146 GLU B C 1
ATOM 3059 O O . GLU B 1 166 ? -58.446 11.428 -19.148 1.00 12.82 146 GLU B O 1
ATOM 3065 N N . ARG B 1 167 ? -58.849 10.209 -17.272 1.00 11.56 147 ARG B N 1
ATOM 3066 C CA . ARG B 1 167 ? -60.285 10.050 -17.468 1.00 12.67 147 ARG B CA 1
ATOM 3067 C C . ARG B 1 167 ? -60.975 11.438 -17.584 1.00 12.75 147 ARG B C 1
ATOM 3068 O O . ARG B 1 167 ? -61.682 11.702 -18.547 1.00 12.77 147 ARG B O 1
ATOM 3076 N N . GLU B 1 168 ? -60.708 12.336 -16.644 1.00 13.84 148 GLU B N 1
ATOM 3077 C CA . GLU B 1 168 ? -61.380 13.653 -16.614 1.00 13.67 148 GLU B CA 1
ATOM 3078 C C . GLU B 1 168 ? -61.008 14.484 -17.833 1.00 14.40 148 GLU B C 1
ATOM 3079 O O . GLU B 1 168 ? -61.867 15.045 -18.532 1.00 15.66 148 GLU B O 1
ATOM 3085 N N . LEU B 1 169 ? -59.720 14.510 -18.138 1.00 11.23 149 LEU B N 1
ATOM 3086 C CA . LEU B 1 169 ? -59.220 15.261 -19.243 1.00 12.32 149 LEU B CA 1
ATOM 3087 C C . LEU B 1 169 ? -59.747 14.785 -20.599 1.00 11.41 149 LEU B C 1
ATOM 3088 O O . LEU B 1 169 ? -60.134 15.592 -21.445 1.00 11.11 149 LEU B O 1
ATOM 3093 N N . VAL B 1 170 ? -59.697 13.481 -20.804 1.00 11.02 150 VAL B N 1
ATOM 3094 C CA . VAL B 1 170 ? -60.150 12.909 -22.061 1.00 10.89 150 VAL B CA 1
ATOM 3095 C C . VAL B 1 170 ? -61.655 13.141 -22.217 1.00 12.34 150 VAL B C 1
ATOM 3096 O O . VAL B 1 170 ? -62.103 13.489 -23.293 1.00 12.05 150 VAL B O 1
ATOM 3100 N N . LEU B 1 171 ? -62.403 12.922 -21.145 1.00 12.70 151 LEU B N 1
ATOM 3101 C CA . LEU B 1 171 ? -63.847 13.075 -21.242 1.00 15.41 151 LEU B CA 1
ATOM 3102 C C . LEU B 1 171 ? -64.164 14.533 -21.527 1.00 14.43 151 LEU B C 1
ATOM 3103 O O . LEU B 1 171 ? -65.036 14.815 -22.360 1.00 15.90 151 LEU B O 1
ATOM 3108 N N . GLU B 1 172 ? -63.453 15.459 -20.914 1.00 16.70 152 GLU B N 1
ATOM 3109 C CA . GLU B 1 172 ? -63.637 16.887 -21.184 1.00 18.34 152 GLU B CA 1
ATOM 3110 C C . GLU B 1 172 ? -63.397 17.254 -22.639 1.00 20.69 152 GLU B C 1
ATOM 3111 O O . GLU B 1 172 ? -64.144 18.034 -23.225 1.00 17.83 152 GLU B O 1
ATOM 3117 N N . HIS B 1 173 ? -62.324 16.723 -23.225 1.00 15.92 153 HIS B N 1
ATOM 3118 C CA . HIS B 1 173 ? -61.930 17.133 -24.551 1.00 14.80 153 HIS B CA 1
ATOM 3119 C C . HIS B 1 173 ? -62.365 16.217 -25.686 1.00 13.15 153 HIS B C 1
ATOM 3120 O O . HIS B 1 173 ? -61.921 16.405 -26.803 1.00 13.71 153 HIS B O 1
ATOM 3127 N N . PHE B 1 174 ? -63.150 15.198 -25.395 1.00 13.03 154 PHE B N 1
ATOM 3128 C CA . PHE B 1 174 ? -63.391 14.148 -26.357 1.00 13.73 154 PHE B CA 1
ATOM 3129 C C . PHE B 1 174 ? -64.013 14.680 -27.647 1.00 14.23 154 PHE B C 1
ATOM 3130 O O . PHE B 1 174 ? -63.606 14.336 -28.749 1.00 12.96 154 PHE B O 1
ATOM 3138 N N . ASP B 1 175 ? -65.078 15.468 -27.496 1.00 14.10 155 ASP B N 1
ATOM 3139 C CA . ASP B 1 175 ? -65.753 15.945 -28.696 1.00 14.93 155 ASP B CA 1
ATOM 3140 C C . ASP B 1 175 ? -64.812 16.742 -29.601 1.00 13.33 155 ASP B C 1
ATOM 3141 O O . ASP B 1 175 ? -64.846 16.629 -30.838 1.00 13.46 155 ASP B O 1
ATOM 3146 N N . ALA B 1 176 ? -63.941 17.559 -28.996 1.00 13.54 156 ALA B N 1
ATOM 3147 C CA . ALA B 1 176 ? -62.968 18.356 -29.744 1.00 14.35 156 ALA B CA 1
ATOM 3148 C C . ALA B 1 176 ? -61.932 17.457 -30.426 1.00 14.37 156 ALA B C 1
ATOM 3149 O O . ALA B 1 176 ? -61.570 17.675 -31.562 1.00 14.72 156 ALA B O 1
ATOM 3151 N N . ILE B 1 177 ? -61.504 16.405 -29.734 1.00 13.16 157 ILE B N 1
ATOM 3152 C CA . ILE B 1 177 ? -60.600 15.438 -30.342 1.00 12.71 157 ILE B CA 1
ATOM 3153 C C . ILE B 1 177 ? -61.290 14.721 -31.534 1.00 12.18 157 ILE B C 1
ATOM 3154 O O . ILE B 1 177 ? -60.713 14.557 -32.614 1.00 13.67 157 ILE B O 1
ATOM 3159 N N . ARG B 1 178 ? -62.512 14.271 -31.320 1.00 11.93 158 ARG B N 1
ATOM 3160 C CA . ARG B 1 178 ? -63.305 13.625 -32.350 1.00 12.85 158 ARG B CA 1
ATOM 3161 C C . ARG B 1 178 ? -63.410 14.525 -33.570 1.00 13.68 158 ARG B C 1
ATOM 3162 O O . ARG B 1 178 ? -63.215 14.065 -34.688 1.00 13.11 158 ARG B O 1
ATOM 3170 N N . ASP B 1 179 ? -63.733 15.804 -33.339 1.00 15.25 159 ASP B N 1
ATOM 3171 C CA . ASP B 1 179 ? -64.096 16.729 -34.422 1.00 17.94 159 ASP B CA 1
ATOM 3172 C C . ASP B 1 179 ? -62.889 17.407 -35.046 1.00 19.01 159 ASP B C 1
ATOM 3173 O O . ASP B 1 179 ? -62.991 18.103 -36.073 1.00 19.35 159 ASP B O 1
ATOM 3178 N N . GLY B 1 180 ? -61.733 17.249 -34.419 1.00 16.82 160 GLY B N 1
ATOM 3179 C CA . GLY B 1 180 ? -60.556 17.963 -34.867 1.00 17.96 160 GLY B CA 1
ATOM 3180 C C . GLY B 1 180 ? -60.678 19.469 -34.693 1.00 19.37 160 GLY B C 1
ATOM 3181 O O . GLY B 1 180 ? -59.982 20.211 -35.392 1.00 23.37 160 GLY B O 1
ATOM 3182 N N . SER B 1 181 ? -61.494 19.936 -33.757 1.00 19.74 161 SER B N 1
ATOM 3183 C CA . SER B 1 181 ? -61.712 21.377 -33.559 1.00 22.69 161 SER B CA 1
ATOM 3184 C C . SER B 1 181 ? -60.801 21.951 -32.484 1.00 24.35 161 SER B C 1
ATOM 3185 O O . SER B 1 181 ? -61.221 22.515 -31.468 1.00 35.11 161 SER B O 1
ATOM 3188 N N . TYR B 1 182 ? -59.528 21.706 -32.668 1.00 23.93 162 TYR B N 1
ATOM 3189 C CA . TYR B 1 182 ? -58.562 22.194 -31.722 1.00 22.89 162 TYR B CA 1
ATOM 3190 C C . TYR B 1 182 ? -57.503 22.746 -32.599 1.00 19.82 162 TYR B C 1
ATOM 3191 O O . TYR B 1 182 ? -57.441 22.397 -33.784 1.00 20.57 162 TYR B O 1
ATOM 3200 N N . THR B 1 183 ? -56.627 23.560 -32.003 1.00 25.84 163 THR B N 1
ATOM 3201 C CA . THR B 1 183 ? -55.367 23.877 -32.637 1.00 26.97 163 THR B CA 1
ATOM 3202 C C . THR B 1 183 ? -54.193 23.564 -31.713 1.00 25.79 163 THR B C 1
ATOM 3203 O O . THR B 1 183 ? -54.013 24.223 -30.703 1.00 31.78 163 THR B O 1
ATOM 3207 N N . ALA B 1 184 ? -53.394 22.575 -32.083 1.00 22.37 164 ALA B N 1
ATOM 3208 C CA . ALA B 1 184 ? -52.411 22.032 -31.147 1.00 20.84 164 ALA B CA 1
ATOM 3209 C C . ALA B 1 184 ? -51.184 22.899 -31.292 1.00 21.14 164 ALA B C 1
ATOM 3210 O O . ALA B 1 184 ? -50.951 23.471 -32.360 1.00 21.88 164 ALA B O 1
ATOM 3212 N N . LYS B 1 185 ? -50.369 22.912 -30.256 1.00 18.44 165 LYS B N 1
ATOM 3213 C CA . LYS B 1 185 ? -49.204 23.765 -30.244 1.00 21.08 165 LYS B CA 1
ATOM 3214 C C . LYS B 1 185 ? -48.006 22.984 -29.755 1.00 17.99 165 LYS B C 1
ATOM 3215 O O . LYS B 1 185 ? -48.093 22.282 -28.724 1.00 19.34 165 LYS B O 1
ATOM 3221 N N . SER B 1 186 ? -46.888 23.080 -30.451 1.00 19.50 166 SER B N 1
ATOM 3222 C CA . SER B 1 186 ? -45.677 22.438 -29.969 1.00 19.99 166 SER B CA 1
ATOM 3223 C C . SER B 1 186 ? -45.191 23.048 -28.669 1.00 22.44 166 SER B C 1
ATOM 3224 O O . SER B 1 186 ? -45.307 24.266 -28.409 1.00 19.27 166 SER B O 1
ATOM 3227 N N . PRO B 1 187 ? -44.619 22.195 -27.826 1.00 20.43 167 PRO B N 1
ATOM 3228 C CA . PRO B 1 187 ? -43.997 22.769 -26.642 1.00 22.48 167 PRO B CA 1
ATOM 3229 C C . PRO B 1 187 ? -42.810 23.634 -27.026 1.00 20.56 167 PRO B C 1
ATOM 3230 O O . PRO B 1 187 ? -42.172 23.372 -28.038 1.00 18.84 167 PRO B O 1
ATOM 3234 N N . ALA B 1 188 ? -42.509 24.607 -26.174 1.00 25.68 168 ALA B N 1
ATOM 3235 C CA . ALA B 1 188 ? -41.477 25.593 -26.447 1.00 30.78 168 ALA B CA 1
ATOM 3236 C C . ALA B 1 188 ? -40.092 24.983 -26.353 1.00 25.72 168 ALA B C 1
ATOM 3237 O O . ALA B 1 188 ? -39.150 25.519 -26.902 1.00 23.22 168 ALA B O 1
ATOM 3239 N N . THR B 1 189 ? -39.945 23.870 -25.647 1.00 22.78 169 THR B N 1
ATOM 3240 C CA . THR B 1 189 ? -38.648 23.253 -25.512 1.00 18.77 169 THR B CA 1
ATOM 3241 C C . THR B 1 189 ? -38.776 21.756 -25.765 1.00 18.65 169 THR B C 1
ATOM 3242 O O . THR B 1 189 ? -39.859 21.193 -25.745 1.00 18.38 169 THR B O 1
ATOM 3246 N N . GLU B 1 190 ? -37.656 21.107 -25.982 1.00 16.28 170 GLU B N 1
ATOM 3247 C CA . GLU B 1 190 ? -37.668 19.695 -26.299 1.00 18.19 170 GLU B CA 1
ATOM 3248 C C . GLU B 1 190 ? -37.885 18.785 -25.075 1.00 17.68 170 GLU B C 1
ATOM 3249 O O . GLU B 1 190 ? -38.422 17.690 -25.221 1.00 16.00 170 GLU B O 1
ATOM 3255 N N . GLY B 1 191 ? -37.439 19.221 -23.897 1.00 15.89 171 GLY B N 1
ATOM 3256 C CA . GLY B 1 191 ? -37.636 18.436 -22.690 1.00 14.98 171 GLY B CA 1
ATOM 3257 C C . GLY B 1 191 ? -36.649 17.301 -22.693 1.00 14.40 171 GLY B C 1
ATOM 3258 O O . GLY B 1 191 ? -35.503 17.411 -23.173 1.00 14.73 171 GLY B O 1
ATOM 3259 N N . ASN B 1 192 ? -37.088 16.170 -22.165 1.00 12.45 172 ASN B N 1
ATOM 3260 C CA . ASN B 1 192 ? -36.279 14.981 -22.048 1.00 11.78 172 ASN B CA 1
ATOM 3261 C C . ASN B 1 192 ? -37.104 13.715 -22.150 1.00 11.46 172 ASN B C 1
ATOM 3262 O O . ASN B 1 192 ? -38.311 13.730 -21.893 1.00 11.89 172 ASN B O 1
ATOM 3267 N N . LEU B 1 193 ? -36.410 12.646 -22.517 1.00 13.86 173 LEU B N 1
ATOM 3268 C CA . LEU B 1 193 ? -37.038 11.367 -22.816 1.00 12.33 173 LEU B CA 1
ATOM 3269 C C . LEU B 1 193 ? -36.374 10.262 -22.014 1.00 13.85 173 LEU B C 1
ATOM 3270 O O . LEU B 1 193 ? -35.186 10.090 -22.077 1.00 16.18 173 LEU B O 1
ATOM 3275 N N . ASN B 1 194 ? -37.172 9.437 -21.359 1.00 12.06 174 ASN B N 1
ATOM 3276 C CA . ASN B 1 194 ? -36.713 8.245 -20.692 1.00 12.90 174 ASN B CA 1
ATOM 3277 C C . ASN B 1 194 ? -37.172 6.975 -21.392 1.00 14.04 174 ASN B C 1
ATOM 3278 O O . ASN B 1 194 ? -38.336 6.837 -21.795 1.00 12.20 174 ASN B O 1
ATOM 3283 N N . LEU B 1 195 ? -36.252 6.020 -21.454 1.00 13.69 175 LEU B N 1
ATOM 3284 C CA . LEU B 1 195 ? -36.420 4.760 -22.139 1.00 16.92 175 LEU B CA 1
ATOM 3285 C C . LEU B 1 195 ? -36.654 3.666 -21.122 1.00 15.04 175 LEU B C 1
ATOM 3286 O O . LEU B 1 195 ? -36.382 3.822 -19.933 1.00 13.59 175 LEU B O 1
ATOM 3291 N N . LYS B 1 196 ? -37.178 2.548 -21.590 1.00 16.60 176 LYS B N 1
ATOM 3292 C CA . LYS B 1 196 ? -37.372 1.388 -20.751 1.00 18.25 176 LYS B CA 1
ATOM 3293 C C . LYS B 1 196 ? -36.106 1.053 -19.964 1.00 18.61 176 LYS B C 1
ATOM 3294 O O . LYS B 1 196 ? -36.163 0.763 -18.744 1.00 18.22 176 LYS B O 1
ATOM 3300 N N . LYS B 1 197 ? -34.969 1.181 -20.639 1.00 17.54 177 LYS B N 1
ATOM 3301 C CA . LYS B 1 197 ? -33.686 0.811 -20.043 1.00 17.99 177 LYS B CA 1
ATOM 3302 C C . LYS B 1 197 ? -33.317 1.782 -18.905 1.00 17.25 177 LYS B C 1
ATOM 3303 O O . LYS B 1 197 ? -32.639 1.384 -17.957 1.00 17.36 177 LYS B O 1
ATOM 3309 N N . ASP B 1 198 ? -33.788 3.023 -18.969 1.00 14.29 178 ASP B N 1
ATOM 3310 C CA . ASP B 1 198 ? -33.573 3.984 -17.897 1.00 14.82 178 ASP B CA 1
ATOM 3311 C C . ASP B 1 198 ? -34.307 3.556 -16.634 1.00 13.53 178 ASP B C 1
ATOM 3312 O O . ASP B 1 198 ? -33.813 3.739 -15.524 1.00 14.73 178 ASP B O 1
ATOM 3317 N N . PHE B 1 199 ? -35.480 2.975 -16.781 1.00 12.57 179 PHE B N 1
ATOM 3318 C CA . PHE B 1 199 ? -36.218 2.479 -15.624 1.00 13.69 179 PHE B CA 1
ATOM 3319 C C . PHE B 1 199 ? -35.505 1.267 -15.057 1.00 16.57 179 PHE B C 1
ATOM 3320 O O . PHE B 1 199 ? -35.294 1.132 -13.840 1.00 15.09 179 PHE B O 1
ATOM 3328 N N . GLU B 1 200 ? -35.131 0.355 -15.947 1.00 16.14 180 GLU B N 1
ATOM 3329 C CA . GLU B 1 200 ? -34.459 -0.846 -15.466 1.00 15.80 180 GLU B CA 1
ATOM 3330 C C . GLU B 1 200 ? -33.191 -0.513 -14.709 1.00 16.41 180 GLU B C 1
ATOM 3331 O O . GLU B 1 200 ? -32.881 -1.124 -13.653 1.00 19.15 180 GLU B O 1
ATOM 3337 N N . GLN B 1 201 ? -32.438 0.450 -15.201 1.00 17.26 181 GLN B N 1
ATOM 3338 C CA . GLN B 1 201 ? -31.227 0.893 -14.533 1.00 19.32 181 GLN B CA 1
ATOM 3339 C C . GLN B 1 201 ? -31.472 1.488 -13.134 1.00 19.08 181 GLN B C 1
ATOM 3340 O O . GLN B 1 201 ? -30.622 1.353 -12.272 1.00 19.43 181 GLN B O 1
ATOM 3346 N N . LEU B 1 202 ? -32.634 2.078 -12.891 1.00 14.74 182 LEU B N 1
ATOM 3347 C CA . LEU B 1 202 ? -32.909 2.629 -11.545 1.00 14.61 182 LEU B CA 1
ATOM 3348 C C . LEU B 1 202 ? -33.147 1.511 -10.519 1.00 13.72 182 LEU B C 1
ATOM 3349 O O . LEU B 1 202 ? -33.014 1.745 -9.318 1.00 12.40 182 LEU B O 1
ATOM 3354 N N . ARG B 1 203 ? -33.529 0.322 -10.963 1.00 15.31 183 ARG B N 1
ATOM 3355 C CA . ARG B 1 203 ? -34.045 -0.722 -10.036 1.00 15.14 183 ARG B CA 1
ATOM 3356 C C . ARG B 1 203 ? -32.983 -1.245 -9.066 1.00 15.74 183 ARG B C 1
ATOM 3357 O O . ARG B 1 203 ? -33.285 -1.548 -7.913 1.00 15.66 183 ARG B O 1
ATOM 3365 N N . ARG B 1 204 ? -31.741 -1.375 -9.531 1.00 16.69 184 ARG B N 1
ATOM 3366 C CA . ARG B 1 204 ? -30.659 -1.876 -8.728 1.00 18.70 184 ARG B CA 1
ATOM 3367 C C . ARG B 1 204 ? -30.183 -0.786 -7.794 1.00 16.68 184 ARG B C 1
ATOM 3368 O O . ARG B 1 204 ? -29.848 0.308 -8.205 1.00 18.82 184 ARG B O 1
ATOM 3376 N N . LEU B 1 205 ? -30.260 -1.073 -6.506 1.00 15.24 185 LEU B N 1
ATOM 3377 C CA . LEU B 1 205 ? -29.760 -0.212 -5.465 1.00 15.75 185 LEU B CA 1
ATOM 3378 C C . LEU B 1 205 ? -28.357 -0.620 -5.055 1.00 17.87 185 LEU B C 1
ATOM 3379 O O . LEU B 1 205 ? -28.153 -1.677 -4.481 1.00 17.46 185 LEU B O 1
ATOM 3384 N N . ASP B 1 206 ? -27.392 0.261 -5.272 1.00 13.96 186 ASP B N 1
ATOM 3385 C CA . ASP B 1 206 ? -26.009 -0.018 -4.931 1.00 16.47 186 ASP B CA 1
ATOM 3386 C C . ASP B 1 206 ? -25.824 0.362 -3.474 1.00 13.90 186 ASP B C 1
ATOM 3387 O O . ASP B 1 206 ? -25.897 1.544 -3.125 1.00 14.60 186 ASP B O 1
ATOM 3392 N N . LEU B 1 207 ? -25.549 -0.635 -2.633 1.00 11.70 187 LEU B N 1
ATOM 3393 C CA . LEU B 1 207 ? -25.491 -0.333 -1.196 1.00 12.64 187 LEU B CA 1
ATOM 3394 C C . LEU B 1 207 ? -24.380 0.644 -0.863 1.00 12.70 187 LEU B C 1
ATOM 3395 O O . LEU B 1 207 ? -24.400 1.289 0.168 1.00 12.92 187 LEU B O 1
ATOM 3400 N N . ASN B 1 208 ? -23.384 0.761 -1.743 1.00 14.77 188 ASN B N 1
ATOM 3401 C CA . ASN B 1 208 ? -22.253 1.625 -1.495 1.00 16.39 188 ASN B CA 1
ATOM 3402 C C . ASN B 1 208 ? -22.454 3.038 -2.056 1.00 16.47 188 ASN B C 1
ATOM 3403 O O . ASN B 1 208 ? -21.643 3.916 -1.773 1.00 17.17 188 ASN B O 1
ATOM 3408 N N . GLU B 1 209 ? -23.520 3.249 -2.814 1.00 16.57 189 GLU B N 1
ATOM 3409 C CA . GLU B 1 209 ? -23.789 4.583 -3.337 1.00 15.61 189 GLU B CA 1
ATOM 3410 C C . GLU B 1 209 ? -24.022 5.567 -2.193 1.00 16.53 189 GLU B C 1
ATOM 3411 O O . GLU B 1 209 ? -24.760 5.267 -1.263 1.00 13.72 189 GLU B O 1
ATOM 3417 N N . ARG B 1 210 ? -23.420 6.762 -2.262 1.00 14.08 190 ARG B N 1
ATOM 3418 C CA . ARG B 1 210 ? -23.662 7.799 -1.266 1.00 14.68 190 ARG B CA 1
ATOM 3419 C C . ARG B 1 210 ? -24.667 8.832 -1.757 1.00 13.06 190 ARG B C 1
ATOM 3420 O O . ARG B 1 210 ? -24.720 9.146 -2.944 1.00 14.95 190 ARG B O 1
ATOM 3428 N N . GLY B 1 211 ? -25.417 9.408 -0.837 1.00 13.46 191 GLY B N 1
ATOM 3429 C CA . GLY B 1 211 ? -26.358 10.494 -1.126 1.00 13.66 191 GLY B CA 1
ATOM 3430 C C . GLY B 1 211 ? -27.039 10.945 0.136 1.00 13.10 191 GLY B C 1
ATOM 3431 O O . GLY B 1 211 ? -26.724 10.477 1.237 1.00 13.43 191 GLY B O 1
ATOM 3432 N N . THR B 1 212 ? -27.954 11.892 -0.021 1.00 12.40 192 THR B N 1
ATOM 3433 C CA . THR B 1 212 ? -28.736 12.346 1.092 1.00 12.36 192 THR B CA 1
ATOM 3434 C C . THR B 1 212 ? -29.858 11.365 1.348 1.00 12.11 192 THR B C 1
ATOM 3435 O O . THR B 1 212 ? -30.300 10.649 0.439 1.00 12.13 192 THR B O 1
ATOM 3439 N N . PHE B 1 213 ? -30.316 11.348 2.585 1.00 12.36 193 PHE B N 1
ATOM 3440 C CA . PHE B 1 213 ? -31.499 10.534 2.912 1.00 12.66 193 PHE B CA 1
ATOM 3441 C C . PHE B 1 213 ? -32.721 10.877 2.079 1.00 11.76 193 PHE B C 1
ATOM 3442 O O . PHE B 1 213 ? -33.466 9.988 1.662 1.00 11.54 193 PHE B O 1
ATOM 3450 N N . GLY B 1 214 ? -32.931 12.164 1.806 1.00 10.99 194 GLY B N 1
ATOM 3451 C CA . GLY B 1 214 ? -34.012 12.586 0.914 1.00 10.42 194 GLY B CA 1
ATOM 3452 C C . GLY B 1 214 ? -33.869 12.004 -0.489 1.00 10.18 194 GLY B C 1
ATOM 3453 O O . GLY B 1 214 ? -34.844 11.498 -1.055 1.00 9.55 194 GLY B O 1
ATOM 3454 N N . HIS B 1 215 ? -32.663 12.007 -1.035 1.00 10.19 195 HIS B N 1
ATOM 3455 C CA . HIS B 1 215 ? -32.377 11.437 -2.362 1.00 10.91 195 HIS B CA 1
ATOM 3456 C C . HIS B 1 215 ? -32.721 9.950 -2.372 1.00 11.75 195 HIS B C 1
ATOM 3457 O O . HIS B 1 215 ? -33.449 9.418 -3.228 1.00 10.04 195 HIS B O 1
ATOM 3464 N N . PHE B 1 216 ? -32.323 9.261 -1.294 1.00 11.62 196 PHE B N 1
ATOM 3465 C CA . PHE B 1 216 ? -32.607 7.822 -1.236 1.00 11.26 196 PHE B CA 1
ATOM 3466 C C . PHE B 1 216 ? -34.094 7.532 -1.072 1.00 11.19 196 PHE B C 1
ATOM 3467 O O . PHE B 1 216 ? -34.620 6.631 -1.707 1.00 12.62 196 PHE B O 1
ATOM 3475 N N . LEU B 1 217 ? -34.784 8.312 -0.238 1.00 9.50 197 LEU B N 1
ATOM 3476 C CA . LEU B 1 217 ? -36.218 8.124 -0.086 1.00 11.04 197 LEU B CA 1
ATOM 3477 C C . LEU B 1 217 ? -36.985 8.384 -1.377 1.00 9.48 197 LEU B C 1
ATOM 3478 O O . LEU B 1 217 ? -37.956 7.694 -1.658 1.00 9.81 197 LEU B O 1
ATOM 3483 N N . ASN B 1 218 ? -36.550 9.386 -2.137 1.00 10.06 198 ASN B N 1
ATOM 3484 C CA . ASN B 1 218 ? -37.187 9.647 -3.422 1.00 9.90 198 ASN B CA 1
ATOM 3485 C C . ASN B 1 218 ? -36.974 8.434 -4.331 1.00 9.82 198 ASN B C 1
ATOM 3486 O O . ASN B 1 218 ? -37.886 8.034 -5.073 1.00 9.73 198 ASN B O 1
ATOM 3491 N N . ARG B 1 219 ? -35.769 7.877 -4.334 1.00 9.13 199 ARG B N 1
ATOM 3492 C CA . ARG B 1 219 ? -35.520 6.703 -5.163 1.00 10.36 199 ARG B CA 1
ATOM 3493 C C . ARG B 1 219 ? -36.464 5.552 -4.800 1.00 9.92 199 ARG B C 1
ATOM 3494 O O . ARG B 1 219 ? -37.059 4.910 -5.665 1.00 9.42 199 ARG B O 1
ATOM 3502 N N . LEU B 1 220 ? -36.561 5.272 -3.505 1.00 9.97 200 LEU B N 1
ATOM 3503 C CA . LEU B 1 220 ? -37.391 4.161 -3.027 1.00 10.02 200 LEU B CA 1
ATOM 3504 C C . LEU B 1 220 ? -38.853 4.381 -3.340 1.00 9.78 200 LEU B C 1
ATOM 3505 O O . LEU B 1 220 ? -39.518 3.436 -3.758 1.00 10.98 200 LEU B O 1
ATOM 3510 N N . ARG B 1 221 ? -39.348 5.590 -3.085 1.00 8.42 201 ARG B N 1
ATOM 3511 C CA . ARG B 1 221 ? -40.765 5.839 -3.287 1.00 8.77 201 ARG B CA 1
ATOM 3512 C C . ARG B 1 221 ? -41.096 5.872 -4.773 1.00 9.70 201 ARG B C 1
ATOM 3513 O O . ARG B 1 221 ? -42.223 5.458 -5.136 1.00 9.58 201 ARG B O 1
ATOM 3521 N N . ALA B 1 222 ? -40.154 6.337 -5.600 1.00 8.94 202 ALA B N 1
ATOM 3522 C CA . ALA B 1 222 ? -40.328 6.291 -7.060 1.00 8.94 202 ALA B CA 1
ATOM 3523 C C . ALA B 1 222 ? -40.454 4.850 -7.598 1.00 9.55 202 ALA B C 1
ATOM 3524 O O . ALA B 1 222 ? -41.079 4.652 -8.637 1.00 9.30 202 ALA B O 1
ATOM 3526 N N . LEU B 1 223 ? -39.806 3.906 -6.928 1.00 9.79 203 LEU B N 1
ATOM 3527 C CA . LEU B 1 223 ? -39.789 2.481 -7.320 1.00 10.13 203 LEU B CA 1
ATOM 3528 C C . LEU B 1 223 ? -40.814 1.653 -6.589 1.00 10.43 203 LEU B C 1
ATOM 3529 O O . LEU B 1 223 ? -40.859 0.422 -6.736 1.00 10.08 203 LEU B O 1
ATOM 3534 N N . THR B 1 224 ? -41.644 2.322 -5.797 1.00 9.65 204 THR B N 1
ATOM 3535 C CA . THR B 1 224 ? -42.709 1.696 -5.095 1.00 9.74 204 THR B CA 1
ATOM 3536 C C . THR B 1 224 ? -44.044 1.887 -5.824 1.00 10.47 204 THR B C 1
ATOM 3537 O O . THR B 1 224 ? -44.556 3.001 -6.007 1.00 10.35 204 THR B O 1
ATOM 3541 N N . HIS B 1 225 ? -44.614 0.772 -6.244 1.00 10.72 205 HIS B N 1
ATOM 3542 C CA . HIS B 1 225 ? -45.811 0.793 -7.069 1.00 10.84 205 HIS B CA 1
ATOM 3543 C C . HIS B 1 225 ? -46.614 -0.499 -6.791 1.00 11.35 205 HIS B C 1
ATOM 3544 O O . HIS B 1 225 ? -46.331 -1.539 -7.369 1.00 11.37 205 HIS B O 1
ATOM 3551 N N . ASP B 1 226 ? -47.603 -0.380 -5.930 1.00 12.51 206 ASP B N 1
ATOM 3552 C CA . ASP B 1 226 ? -48.379 -1.541 -5.477 1.00 15.17 206 ASP B CA 1
ATOM 3553 C C . ASP B 1 226 ? -47.391 -2.625 -5.047 1.00 16.71 206 ASP B C 1
ATOM 3554 O O . ASP B 1 226 ? -46.415 -2.308 -4.371 1.00 16.72 206 ASP B O 1
ATOM 3559 N N . ASP B 1 227 ? -47.582 -3.871 -5.459 1.00 18.03 207 ASP B N 1
ATOM 3560 C CA . ASP B 1 227 ? -46.645 -4.895 -5.017 1.00 22.93 207 ASP B CA 1
ATOM 3561 C C . ASP B 1 227 ? -45.590 -5.247 -6.069 1.00 20.22 207 ASP B C 1
ATOM 3562 O O . ASP B 1 227 ? -44.914 -6.281 -5.941 1.00 20.88 207 ASP B O 1
ATOM 3567 N N . PHE B 1 228 ? -45.402 -4.433 -7.111 1.00 19.32 208 PHE B N 1
ATOM 3568 C CA . PHE B 1 228 ? -44.247 -4.644 -7.986 1.00 17.09 208 PHE B CA 1
ATOM 3569 C C . PHE B 1 228 ? -42.925 -4.744 -7.215 1.00 19.82 208 PHE B C 1
ATOM 3570 O O . PHE B 1 228 ? -42.601 -3.944 -6.318 1.00 17.78 208 PHE B O 1
ATOM 3578 N N . ARG B 1 229 ? -42.124 -5.737 -7.592 1.00 17.52 209 ARG B N 1
ATOM 3579 C CA . ARG B 1 229 ? -40.829 -5.949 -6.998 1.00 18.18 209 ARG B CA 1
ATOM 3580 C C . ARG B 1 229 ? -39.836 -5.220 -7.890 1.00 18.52 209 ARG B C 1
ATOM 3581 O O . ARG B 1 229 ? -39.036 -5.810 -8.632 1.00 20.49 209 ARG B O 1
ATOM 3589 N N . ASN B 1 230 ? -39.904 -3.893 -7.864 1.00 13.82 210 ASN B N 1
ATOM 3590 C CA . ASN B 1 230 ? -39.020 -3.087 -8.682 1.00 13.60 210 ASN B CA 1
ATOM 3591 C C . ASN B 1 230 ? -37.584 -2.959 -8.151 1.00 13.76 210 ASN B C 1
ATOM 3592 O O . ASN B 1 230 ? -36.645 -3.302 -8.851 1.00 16.32 210 ASN B O 1
ATOM 3597 N N . ALA B 1 231 ? -37.414 -2.457 -6.941 1.00 12.70 211 ALA B N 1
ATOM 3598 C CA . ALA B 1 231 ? -36.125 -2.070 -6.411 1.00 12.41 211 ALA B CA 1
ATOM 3599 C C . ALA B 1 231 ? -35.560 -3.313 -5.749 1.00 12.02 211 ALA B C 1
ATOM 3600 O O . ALA B 1 231 ? -36.319 -4.087 -5.139 1.00 13.47 211 ALA B O 1
ATOM 3602 N N . TRP B 1 232 ? -34.270 -3.484 -5.918 1.00 12.85 212 TRP B N 1
ATOM 3603 C CA . TRP B 1 232 ? -33.606 -4.631 -5.294 1.00 14.38 212 TRP B CA 1
ATOM 3604 C C . TRP B 1 232 ? -32.205 -4.248 -4.971 1.00 14.91 212 TRP B C 1
ATOM 3605 O O . TRP B 1 232 ? -31.620 -3.381 -5.619 1.00 15.28 212 TRP B O 1
ATOM 3616 N N . PHE B 1 233 ? -31.646 -4.902 -3.955 1.00 14.25 213 PHE B N 1
ATOM 3617 C CA . PHE B 1 233 ? -30.202 -4.876 -3.809 1.00 14.39 213 PHE B CA 1
ATOM 3618 C C . PHE B 1 233 ? -29.688 -6.310 -3.674 1.00 13.72 213 PHE B C 1
ATOM 3619 O O . PHE B 1 233 ? -30.473 -7.238 -3.463 1.00 14.20 213 PHE B O 1
ATOM 3627 N N . VAL B 1 234 ? -28.380 -6.448 -3.749 1.00 14.94 214 VAL B N 1
ATOM 3628 C CA . VAL B 1 234 ? -27.713 -7.717 -3.468 1.00 16.25 214 VAL B CA 1
ATOM 3629 C C . VAL B 1 234 ? -26.890 -7.598 -2.223 1.00 16.63 214 VAL B C 1
ATOM 3630 O O . VAL B 1 234 ? -26.112 -6.673 -2.089 1.00 17.07 214 VAL B O 1
ATOM 3634 N N . ASP B 1 235 ? -27.091 -8.501 -1.272 1.00 16.02 215 ASP B N 1
ATOM 3635 C CA . ASP B 1 235 ? -26.385 -8.373 -0.021 1.00 18.79 215 ASP B CA 1
ATOM 3636 C C . ASP B 1 235 ? -24.961 -8.939 -0.131 1.00 24.42 215 ASP B C 1
ATOM 3637 O O . ASP B 1 235 ? -24.592 -9.474 -1.178 1.00 22.91 215 ASP B O 1
ATOM 3642 N N . ALA B 1 236 ? -24.195 -8.815 0.945 1.00 24.21 216 ALA B N 1
ATOM 3643 C CA . ALA B 1 236 ? -22.780 -9.165 0.942 1.00 29.85 216 ALA B CA 1
ATOM 3644 C C . ALA B 1 236 ? -22.570 -10.653 0.656 1.00 29.08 216 ALA B C 1
ATOM 3645 O O . ALA B 1 236 ? -21.508 -11.044 0.189 1.00 37.14 216 ALA B O 1
ATOM 3647 N N . SER B 1 237 ? -23.580 -11.478 0.892 1.00 28.53 217 SER B N 1
ATOM 3648 C CA . SER B 1 237 ? -23.518 -12.886 0.561 1.00 29.70 217 SER B CA 1
ATOM 3649 C C . SER B 1 237 ? -24.020 -13.271 -0.820 1.00 33.04 217 SER B C 1
ATOM 3650 O O . SER B 1 237 ? -24.129 -14.462 -1.108 1.00 38.04 217 SER B O 1
ATOM 3653 N N . GLY B 1 238 ? -24.416 -12.309 -1.651 1.00 27.64 218 GLY B N 1
ATOM 3654 C CA . GLY B 1 238 ? -24.977 -12.627 -2.959 1.00 24.94 218 GLY B CA 1
ATOM 3655 C C . GLY B 1 238 ? -26.473 -12.813 -3.054 1.00 22.81 218 GLY B C 1
ATOM 3656 O O . GLY B 1 238 ? -27.001 -13.089 -4.125 1.00 25.32 218 GLY B O 1
ATOM 3657 N N . ARG B 1 239 ? -27.211 -12.564 -1.974 1.00 21.52 219 ARG B N 1
ATOM 3658 C CA . ARG B 1 239 ? -28.649 -12.789 -1.976 1.00 20.56 219 ARG B CA 1
ATOM 3659 C C . ARG B 1 239 ? -29.352 -11.511 -2.437 1.00 18.91 219 ARG B C 1
ATOM 3660 O O . ARG B 1 239 ? -29.054 -10.438 -1.916 1.00 16.47 219 ARG B O 1
ATOM 3668 N N . LYS B 1 240 ? -30.292 -11.664 -3.365 1.00 18.14 220 LYS B N 1
ATOM 3669 C CA . LYS B 1 240 ? -31.076 -10.523 -3.841 1.00 18.27 220 LYS B CA 1
ATOM 3670 C C . LYS B 1 240 ? -32.246 -10.251 -2.901 1.00 16.94 220 LYS B C 1
ATOM 3671 O O . LYS B 1 240 ? -32.927 -11.166 -2.450 1.00 15.62 220 LYS B O 1
ATOM 3677 N N . VAL B 1 241 ? -32.523 -8.983 -2.613 1.00 15.29 221 VAL B N 1
ATOM 3678 C CA . VAL B 1 241 ? -33.601 -8.599 -1.697 1.00 12.65 221 VAL B CA 1
ATOM 3679 C C . VAL B 1 241 ? -34.364 -7.450 -2.328 1.00 12.12 221 VAL B C 1
ATOM 3680 O O . VAL B 1 241 ? -33.769 -6.435 -2.702 1.00 12.36 221 VAL B O 1
ATOM 3684 N N . PHE B 1 242 ? -35.662 -7.610 -2.443 1.00 12.59 222 PHE B N 1
ATOM 3685 C CA . PHE B 1 242 ? -36.531 -6.559 -3.009 1.00 12.26 222 PHE B CA 1
ATOM 3686 C C . PHE B 1 242 ? -36.970 -5.595 -1.927 1.00 12.56 222 PHE B C 1
ATOM 3687 O O . PHE B 1 242 ? -37.091 -5.956 -0.752 1.00 10.87 222 PHE B O 1
ATOM 3695 N N . VAL B 1 243 ? -37.197 -4.350 -2.327 1.00 11.89 223 VAL B N 1
ATOM 3696 C CA . VAL B 1 243 ? -37.447 -3.297 -1.375 1.00 12.98 223 VAL B CA 1
ATOM 3697 C C . VAL B 1 243 ? -38.621 -2.447 -1.848 1.00 11.43 223 VAL B C 1
ATOM 3698 O O . VAL B 1 243 ? -38.678 -2.065 -3.034 1.00 10.87 223 VAL B O 1
ATOM 3702 N N . ARG B 1 244 ? -39.517 -2.115 -0.934 1.00 11.60 224 ARG B N 1
ATOM 3703 C CA . ARG B 1 244 ? -40.473 -1.019 -1.198 1.00 11.88 224 ARG B CA 1
ATOM 3704 C C . ARG B 1 244 ? -40.709 -0.242 0.064 1.00 11.12 224 ARG B C 1
ATOM 3705 O O . ARG B 1 244 ? -40.375 -0.734 1.142 1.00 12.22 224 ARG B O 1
ATOM 3713 N N . VAL B 1 245 ? -41.254 0.970 -0.060 1.00 10.76 225 VAL B N 1
ATOM 3714 C CA . VAL B 1 245 ? -41.531 1.790 1.126 1.00 11.61 225 VAL B CA 1
ATOM 3715 C C . VAL B 1 245 ? -42.986 2.068 1.317 1.00 11.45 225 VAL B C 1
ATOM 3716 O O . VAL B 1 245 ? -43.756 2.026 0.380 1.00 12.21 225 VAL B O 1
ATOM 3720 N N . VAL B 1 246 ? -43.364 2.364 2.549 1.00 10.97 226 VAL B N 1
ATOM 3721 C CA . VAL B 1 246 ? -44.730 2.722 2.893 1.00 12.59 226 VAL B CA 1
ATOM 3722 C C . VAL B 1 246 ? -44.635 4.070 3.600 1.00 12.95 226 VAL B C 1
ATOM 3723 O O . VAL B 1 246 ? -43.956 4.194 4.618 1.00 14.37 226 VAL B O 1
ATOM 3727 N N . LEU B 1 247 ? -45.270 5.087 3.023 1.00 11.65 227 LEU B N 1
ATOM 3728 C CA . LEU B 1 247 ? -45.233 6.466 3.503 1.00 11.98 227 LEU B CA 1
ATOM 3729 C C . LEU B 1 247 ? -46.660 6.911 3.839 1.00 11.51 227 LEU B C 1
ATOM 3730 O O . LEU B 1 247 ? -47.621 6.613 3.108 1.00 15.07 227 LEU B O 1
ATOM 3735 N N . GLU B 1 248 ? -46.770 7.557 4.988 1.00 12.15 228 GLU B N 1
ATOM 3736 C CA . GLU B 1 248 ? -48.070 8.000 5.488 1.00 15.42 228 GLU B CA 1
ATOM 3737 C C . GLU B 1 248 ? -47.939 9.356 6.146 1.00 15.16 228 GLU B C 1
ATOM 3738 O O . GLU B 1 248 ? -47.228 9.486 7.127 1.00 13.82 228 GLU B O 1
ATOM 3744 N N . PRO B 1 249 ? -48.651 10.370 5.623 1.00 13.66 229 PRO B N 1
ATOM 3745 C CA . PRO B 1 249 ? -48.571 11.689 6.256 1.00 14.63 229 PRO B CA 1
ATOM 3746 C C . PRO B 1 249 ? -49.359 11.636 7.568 1.00 16.14 229 PRO B C 1
ATOM 3747 O O . PRO B 1 249 ? -50.390 10.951 7.656 1.00 17.20 229 PRO B O 1
ATOM 3751 N N . GLU B 1 250 ? -48.874 12.387 8.533 1.00 17.23 230 GLU B N 1
ATOM 3752 C CA . GLU B 1 250 ? -49.526 12.546 9.820 1.00 20.97 230 GLU B CA 1
ATOM 3753 C C . GLU B 1 250 ? -50.904 13.185 9.604 1.00 25.30 230 GLU B C 1
ATOM 3754 O O . GLU B 1 250 ? -51.066 14.083 8.784 1.00 23.28 230 GLU B O 1
ATOM 3760 N N . LYS B 1 251 ? -51.906 12.674 10.302 1.00 34.96 231 LYS B N 1
ATOM 3761 C CA . LYS B 1 251 ? -53.233 13.283 10.247 1.00 46.96 231 LYS B CA 1
ATOM 3762 C C . LYS B 1 251 ? -53.902 13.283 11.617 1.00 50.75 231 LYS B C 1
ATOM 3763 O O . LYS B 1 251 ? -54.564 14.264 11.963 1.00 55.26 231 LYS B O 1
#